Protein 6JYY (pdb70)

Solvent-accessible surface area: 23767 Å² total; per-residue (Å²): 100,73,18,53,99,1,68,100,14,0,136,62,100,52,4,49,0,0,1,1,4,8,48,12,4,7,42,18,0,0,13,0,0,16,5,7,14,0,41,22,20,17,5,10,7,53,141,1,0,13,64,18,0,42,96,0,56,0,0,0,0,1,0,8,14,2,34,128,91,49,17,86,0,4,87,25,0,0,51,82,0,109,162,42,66,59,26,4,1,0,0,0,37,32,2,54,64,7,87,23,4,26,53,15,0,83,92,0,6,74,14,108,3,12,1,0,19,0,63,32,71,16,0,59,30,1,9,66,140,39,55,94,0,32,89,2,0,44,18,1,0,145,138,28,97,5,9,0,1,0,18,40,160,45,3,41,0,0,55,1,150,99,59,58,70,24,77,49,22,58,111,12,23,93,65,6,31,10,17,28,17,0,12,0,0,0,0,0,0,1,3,37,13,73,68,64,100,4,73,10,0,10,4,0,1,8,2,5,20,84,3,0,36,81,0,7,189,117,40,9,2,2,30,0,38,20,15,0,5,47,34,9,120,130,94,51,30,9,36,111,2,57,112,52,0,58,84,92,46,3,51,0,0,0,2,4,10,43,10,5,12,41,20,0,0,10,0,0,18,3,5,15,0,37,26,22,13,5,11,4,52,169,0,0,14,65,21,0,39,93,0,59,0,0,0,0,2,0,6,14,6,29,90,89,57,17,94,1,4,88,24,0,0,68,76,0,104,166,40,63,57,26,4,1,0,3,0,35,27,4,50,71,6,91,30,3,24,53,13,0,80,88,0,6,85,12,93,0,12,0,0,15,0,62,18,68,20,0,18,31,2,22,68,77,108,120,165,41,77,0,39,71,0,27,72,0,0,44,43,0,0,142,140,29,85,5,9,0,0,0,14,24,86,30,2,30,0,0,58,0,164,119,55,40,52,21,67,55,14,58,101,13,26,87,61,7,32,8,17,30,19,0,16,0,0,0,0,0,0,0,4,35,13,74,67,70,98,5,63,11,0,8,3,0,1,2,4,4,20,74,5,0,77,86,0,6,172,112,44,9,3,2,26,0,40,19,22,0,5,30,20,7,77,117,176,133,31,76,105,1,45,112,17,0,115,73,92,47,1,52,0,0,1,2,6,11,39,11,2,6,43,19,0,0,16,0,0,17,2,4,16,0,32,26,20,17,4,12,2,36,160,1,0,15,80,23,1,34,115,0,56,1,1,0,0,1,0,7,15,4,35,102,91,49,7,73,0,5,74,23,0,0,56,82,0,98,163,41,62,50,35,1,1,0,0,0,37,28,2,47,56,2,89,34,4,22,60,17,0,82,81,0,19,80,40,96,2,13,0,0,18,0,62,22,72,17,0,72,29,4,44,99,56,79,64,0,41,86,19,1,43,55,12,0,131,85,40,81,4,5,0,1,2,20,43,157,36,4,62,0,2,44,0,121,104,58,53,79,22,73,54,16,56,110,12,27,94,64,6,30,8,17,28,17,0,14,0,0,0,0,1,0,0,20,34,13,75,64,68,94,4,87,14,0,10,8,0,0,10,0,6,20,83,0,0,68,70,1,8,162,78,40,10,4,2,35,0,37,23,31,0,8,43,16,1,111

CATH classification: 3.40.1190.20

Radius of gyration: 24.6 Å; Cα contacts (8 Å, |Δi|>4): 1676; chains: 3; bounding box: 45×68×69 Å

Organism: Klebsiella pneumoniae subsp. pneumoniae (strain ATCC 700721 / MGH 78578) (NCBI:txid272620)

B-factor: mean 28.65, std 12.59, range [3.93, 103.81]

Foldseek 3Di:
DVLVVLLVQCQVVQFEEAEPADDVAVVVLQLLSVLSRHHYDYDQQLVRLLVVLLVGQFYEDYCQPDDPSRLNSVVSSLVNNLVNVHAYEYEQPCQQNDPPSVVSVLVCLVSQHQEYEYAQNNLCSNLVHLVVSVQSQLSSLVVRQHWYWHDDQWIWIDNNPDIDIAHAADPLCVVAPCLSVSLRRSLRSQCSGDDDSRVSNSSSVNNQRVLRNQLCVVPDRVSSSVSSSVSSD/DLVLLVVLLVQCQVVQFEEAELEDPPAVVLLQLLSVLSNHHYDYDQQQVVLLVVLLVGQFYEDYCQPPDPSRLNSVVSSLVSNVVNVRAYEYEQPCQPNDPPSVVSLQVCLVSQHQEYEYAQVRLCNNQVHDWVARRVTSVVSQLVSLVVRQHWYWHDDQKIWIDNNPDIDIGHAADCLCVVEPHLRVSLRRQLRSQCSTDDDNRSSNVSSVRNQRVLRNQLCVVVDNVSSSVSSSVSSNDD/DLVVLLVQCQVVQFEEEELEDPPQVVVLQLLSVLSNHHYDYDQQLVVLLVVLLVGQFYEDYCAPPDPSSLNSVVSSLVSNLVSVHAYEYEQPCQVNDPVSVVSVLVCLVSQHQEYAYAQNNLVNSQCVVNSVVSQLVSLVVRQHWYWHDDCWIWIDNNPDIDIHHAADPLCVVEPCLRVSLRRSLRRQCSGDDDSRVSNNSSVNNSRVLRNQLCVVPHRVSSSVSSSVSSD

InterPro domains:
  IPR000417 Hydroxyethylthiazole kinase [MF_00228] (16-256)
  IPR000417 Hydroxyethylthiazole kinase [PF02110] (17-253)
  IPR000417 Hydroxyethylthiazole kinase [PIRSF000513] (15-253)
  IPR000417 Hydroxyethylthiazole kinase [PR01099] (22-29)
  IPR000417 Hydroxyethylthiazole kinase [PR01099] (35-56)
  IPR000417 Hydroxyethylthiazole kinase [PR01099] (66-74)
  IPR000417 Hydroxyethylthiazole kinase [PR01099] (92-109)
  IPR000417 Hydroxyethylthiazole kinase [PR01099] (122-136)
  IPR000417 Hydroxyethylthiazole kinase [PR01099] (166-183)
  IPR000417 Hydroxyethylthiazole kinase [TIGR00694] (17-253)
  IPR000417 Hydroxyethylthiazole kinase [cd01170] (17-252)
  IPR029056 Ribokinase-like [G3DSA:3.40.1190.20] (5-256)
  IPR029056 Ribokinase-like [SSF53613] (11-254)

Secondary structure (DSSP, 8-state):
-HHHHHHHHHHH--EEEEE--TTTHHHHHHHHHHTT-EEE---SHHHHHHHHHHSSEEEEE-TT--HHHHHHHHHHHHHHHHHT--EEEE-TTTTT-HHHHHHHHHHHTT--SEEEE-HHHHHHHT---THHHHHHHHHHHHT-EEEE-SSSEEEESSS-EEEE----GGGGGSTTHHHHHHHHHHHHTTSSS-HHHHHHHHHHHHHHHHHHHGGG-SHHHHHHHHHHHH-/-HHHHHHHHHHHHHH--EEEEE--TTTHHHHHHHHHHTT-EEE---SHHHHHHHHHHSSEEEEE-TT--HHHHHHHHHHHHHHHHTT--EEEE-TTBTTBHHHHHHHHHHHTT--SEEEEEHHHHHHHHT-----SSGGGHHHHHHHHHHHT-EEEEESSSEEEESSS-EEEE----GGGGGSTTHHHHHHHHHHHHTTSSS-HHHHHHHHHHHHHHHHHHHHTT-SHHHHHHHHHHHHH--/--HHHHHHHHHHH--EEEEE--TTTHHHHHHHHHHTT-EEE---SHHHHHHHHTTSSEEEEE-TT--HHHHHHHHHHHHHHHHHT--EEEE-TTTTTSHHHHHHHHHHHTT--SEEEE-HHHHHHHHT---TTHHHHHHHHHHHT-EEEE-SSSEEEESSS-EEEE----GGGGGSTTHHHHHHHHHHHHHTSSS-HHHHHHHHHHHHHHHHHHHHTT-SHHHHHHHHHHHH-

Structure (mmCIF, N/CA/C/O backbone):
data_6JYY
#
_entry.id   6JYY
#
_cell.length_a   51.356
_cell.length_b   110.091
_cell.length_c   125.448
_cell.angle_alpha   90.00
_cell.angle_beta   90.00
_cell.angle_gamma   90.00
#
_symmetry.space_group_name_H-M   'P 21 21 21'
#
loop_
_entity.id
_entity.type
_entity.pdbx_description
1 polymer 'Hydroxyethylthiazole kinase'
2 water water
#
loop_
_atom_site.group_PDB
_atom_site.id
_atom_site.type_symbol
_atom_site.label_atom_id
_atom_site.label_alt_id
_atom_site.label_comp_id
_atom_site.label_asym_id
_atom_site.label_entity_id
_atom_site.label_seq_id
_atom_site.pdbx_PDB_ins_code
_atom_site.Cartn_x
_atom_site.Cartn_y
_atom_site.Cartn_z
_atom_site.occupancy
_atom_site.B_iso_or_equiv
_atom_site.auth_seq_id
_atom_site.auth_comp_id
_atom_site.auth_asym_id
_atom_site.auth_atom_id
_atom_site.pdbx_PDB_model_num
ATOM 1 N N . ALA A 1 8 ? 51.964 27.388 44.090 1.00 29.16 8 ALA C N 1
ATOM 2 C CA . ALA A 1 8 ? 52.745 26.850 45.210 1.00 45.77 8 ALA C CA 1
ATOM 3 C C . ALA A 1 8 ? 52.079 27.019 46.590 1.00 49.50 8 ALA C C 1
ATOM 4 O O . ALA A 1 8 ? 52.676 27.597 47.518 1.00 49.36 8 ALA C O 1
ATOM 10 N N . PRO A 1 9 ? 50.807 26.609 46.713 1.00 47.34 9 PRO C N 1
ATOM 11 C CA . PRO A 1 9 ? 49.801 26.576 45.648 1.00 39.58 9 PRO C CA 1
ATOM 12 C C . PRO A 1 9 ? 49.306 27.988 45.334 1.00 22.82 9 PRO C C 1
ATOM 13 O O . PRO A 1 9 ? 48.328 28.102 44.632 1.00 30.55 9 PRO C O 1
ATOM 24 N N . VAL A 1 10 ? 49.973 29.020 45.843 1.00 21.49 10 VAL C N 1
ATOM 25 C CA . VAL A 1 10 ? 49.563 30.402 45.623 1.00 28.64 10 VAL C CA 1
ATOM 26 C C . VAL A 1 10 ? 49.853 30.799 44.185 1.00 30.89 10 VAL C C 1
ATOM 27 O O . VAL A 1 10 ? 48.969 31.274 43.477 1.00 23.74 10 VAL C O 1
ATOM 40 N N . ALA A 1 11 ? 51.084 30.564 43.725 1.00 32.09 11 ALA C N 1
ATOM 41 C CA . ALA A 1 11 ? 51.419 30.851 42.336 1.00 25.03 11 ALA C CA 1
ATOM 42 C C . ALA A 1 11 ? 50.556 30.000 41.418 1.00 22.55 11 ALA C C 1
ATOM 43 O O . ALA A 1 11 ? 50.115 30.446 40.343 1.00 26.10 11 ALA C O 1
ATOM 50 N N . HIS A 1 12 ? 50.247 28.779 41.860 1.00 21.86 12 HIS C N 1
ATOM 51 C CA . HIS A 1 12 ? 49.414 27.893 41.051 1.00 21.57 12 HIS C CA 1
ATOM 52 C C . HIS A 1 12 ? 47.975 28.456 40.910 1.00 21.03 12 HIS C C 1
ATOM 53 O O . HIS A 1 12 ? 47.382 28.433 39.827 1.00 20.72 12 HIS C O 1
ATOM 66 N N . LEU A 1 13 ? 47.437 28.957 42.018 1.00 20.78 13 LEU C N 1
ATOM 67 C CA . LEU A 1 13 ? 46.119 29.592 42.013 1.00 22.92 13 LEU C CA 1
ATOM 68 C C . LEU A 1 13 ? 46.117 30.845 41.129 1.00 19.51 13 LEU C C 1
ATOM 69 O O . LEU A 1 13 ? 45.166 31.041 40.345 1.00 22.23 13 LEU C O 1
ATOM 85 N N . ARG A 1 14 ? 47.171 31.672 41.245 1.00 19.26 14 ARG C N 1
ATOM 86 C CA . ARG A 1 14 ? 47.328 32.857 40.380 1.00 28.82 14 ARG C CA 1
ATOM 87 C C . ARG A 1 14 ? 47.145 32.455 38.935 1.00 23.57 14 ARG C C 1
ATOM 88 O O . ARG A 1 14 ? 46.400 33.094 38.162 1.00 23.68 14 ARG C O 1
ATOM 109 N N . HIS A 1 15 ? 47.845 31.382 38.560 1.00 23.74 15 HIS C N 1
ATOM 110 C CA . HIS A 1 15 ? 47.739 30.906 37.184 1.00 31.27 15 HIS C CA 1
ATOM 111 C C . HIS A 1 15 ? 46.349 30.350 36.803 1.00 23.62 15 HIS C C 1
ATOM 112 O O . HIS A 1 15 ? 45.843 30.644 35.707 1.00 24.31 15 HIS C O 1
ATOM 125 N N . LEU A 1 16 ? 45.744 29.531 37.657 1.00 22.67 16 LEU C N 1
ATOM 126 C CA . LEU A 1 16 ? 44.378 29.057 37.359 1.00 22.23 16 LEU C CA 1
ATOM 127 C C . LEU A 1 16 ? 43.382 30.227 37.153 1.00 21.17 16 LEU C C 1
ATOM 128 O O . LEU A 1 16 ? 42.583 30.219 36.213 1.00 17.25 16 LEU C O 1
ATOM 144 N N . LEU A 1 17 ? 43.418 31.209 38.044 1.00 17.07 17 LEU C N 1
ATOM 145 C CA . LEU A 1 17 ? 42.522 32.357 37.922 1.00 21.74 17 LEU C CA 1
ATOM 146 C C . LEU A 1 17 ? 42.717 33.046 36.590 1.00 22.70 17 LEU C C 1
ATOM 147 O O . LEU A 1 17 ? 41.740 33.326 35.876 1.00 19.90 17 LEU C O 1
ATOM 163 N N . ARG A 1 18 ? 43.964 33.354 36.247 1.00 18.29 18 ARG C N 1
ATOM 164 C CA . ARG A 1 18 ? 44.172 34.001 34.945 1.00 16.32 18 ARG C CA 1
ATOM 165 C C . ARG A 1 18 ? 43.759 33.102 33.780 1.00 19.18 18 ARG C C 1
ATOM 166 O O . ARG A 1 18 ? 43.253 33.572 32.776 1.00 23.88 18 ARG C O 1
ATOM 187 N N . ALA A 1 19 ? 43.991 31.806 33.901 1.00 24.42 19 ALA C N 1
ATOM 188 C CA . ALA A 1 19 ? 43.736 30.912 32.776 1.00 27.50 19 ALA C CA 1
ATOM 189 C C . ALA A 1 19 ? 42.248 30.602 32.571 1.00 28.56 19 ALA C C 1
ATOM 190 O O . ALA A 1 19 ? 41.751 30.614 31.448 1.00 28.10 19 ALA C O 1
ATOM 197 N N . HIS A 1 20 ? 41.517 30.354 33.650 1.00 24.38 20 HIS C N 1
ATOM 198 C CA . HIS A 1 20 ? 40.101 30.029 33.518 1.00 24.09 20 HIS C CA 1
ATOM 199 C C . HIS A 1 20 ? 39.179 31.267 33.526 1.00 26.29 20 HIS C C 1
ATOM 200 O O . HIS A 1 20 ? 38.053 31.183 33.047 1.00 27.45 20 HIS C O 1
ATOM 213 N N . SER A 1 21 ? 39.672 32.392 34.055 1.00 23.48 21 SER C N 1
ATOM 214 C CA . SER A 1 21 ? 38.932 33.666 34.107 1.00 22.35 21 SER C CA 1
ATOM 215 C C . SER A 1 21 ? 37.473 33.508 34.562 1.00 18.62 21 SER C C 1
ATOM 216 O O . SER A 1 21 ? 36.546 33.870 33.843 1.00 18.24 21 SER C O 1
ATOM 224 N N . PRO A 1 22 ? 37.259 32.964 35.761 1.00 17.46 22 PRO C N 1
ATOM 225 C CA . PRO A 1 22 ? 35.879 32.631 36.157 1.00 15.99 22 PRO C CA 1
ATOM 226 C C . PRO A 1 22 ? 34.939 33.840 36.209 1.00 12.25 22 PRO C C 1
ATOM 227 O O . PRO A 1 22 ? 35.328 34.868 36.741 1.00 9.58 22 PRO C O 1
ATOM 238 N N . LEU A 1 23 ? 33.705 33.687 35.714 1.00 12.17 23 LEU C N 1
ATOM 239 C CA . LEU A 1 23 ? 32.674 34.718 35.820 1.00 14.50 23 LEU C CA 1
ATOM 240 C C . LEU A 1 23 ? 31.904 34.592 37.168 1.00 13.46 23 LEU C C 1
ATOM 241 O O . LEU A 1 23 ? 31.273 33.579 37.444 1.00 9.53 23 LEU C O 1
ATOM 257 N N . VAL A 1 24 ? 32.022 35.614 38.010 1.00 10.83 24 VAL C N 1
ATOM 258 C CA . VAL A 1 24 ? 31.561 35.556 39.384 1.00 12.75 24 VAL C CA 1
ATOM 259 C C . VAL A 1 24 ? 30.439 36.528 39.606 1.00 11.10 24 VAL C C 1
ATOM 260 O O . VAL A 1 24 ? 30.597 37.747 39.440 1.00 9.97 24 VAL C O 1
ATOM 273 N N . HIS A 1 25 ? 29.294 35.964 39.967 1.00 13.35 25 HIS C N 1
ATOM 274 C CA . HIS A 1 25 ? 28.083 36.731 40.266 1.00 9.27 25 HIS C CA 1
ATOM 275 C C . HIS A 1 25 ? 28.240 37.205 41.684 1.00 7.39 25 HIS C C 1
ATOM 276 O O . HIS A 1 25 ? 28.206 36.396 42.629 1.00 6.99 25 HIS C O 1
ATOM 289 N N . CYS A 1 26 ? 28.457 38.511 41.843 1.00 7.61 26 CYS C N 1
ATOM 290 C CA . CYS A 1 26 ? 28.650 39.101 43.159 1.00 9.62 26 CYS C CA 1
ATOM 291 C C . CYS A 1 26 ? 27.414 39.771 43.684 1.00 11.67 26 CYS C C 1
ATOM 292 O O . CYS A 1 26 ? 27.021 40.820 43.174 1.00 13.82 26 CYS C O 1
ATOM 300 N N . MET A 1 27 ? 26.826 39.194 44.718 1.00 9.20 27 MET C N 1
ATOM 301 C CA . MET A 1 27 ? 25.772 39.870 45.479 1.00 6.13 27 MET C CA 1
ATOM 302 C C . MET A 1 27 ? 26.342 40.216 46.845 1.00 8.81 27 MET C C 1
ATOM 303 O O . MET A 1 27 ? 26.165 39.476 47.819 1.00 12.74 27 MET C O 1
ATOM 317 N N . THR A 1 28 ? 27.016 41.359 46.906 1.00 10.92 28 THR C N 1
ATOM 318 C CA . THR A 1 28 ? 27.750 41.756 48.077 1.00 12.08 28 THR C CA 1
ATOM 319 C C . THR A 1 28 ? 27.294 43.115 48.496 1.00 13.89 28 THR C C 1
ATOM 320 O O . THR A 1 28 ? 26.345 43.636 47.938 1.00 17.32 28 THR C O 1
ATOM 331 N N . ASN A 1 29 ? 27.926 43.654 49.535 1.00 13.65 29 ASN C N 1
ATOM 332 C CA . ASN A 1 29 ? 27.373 44.795 50.239 1.00 14.17 29 ASN C CA 1
ATOM 333 C C . ASN A 1 29 ? 27.828 46.097 49.608 1.00 18.31 29 ASN C C 1
ATOM 334 O O . ASN A 1 29 ? 28.815 46.123 48.870 1.00 14.63 29 ASN C O 1
ATOM 345 N N . ASP A 1 30 ? 27.088 47.168 49.877 1.00 16.26 30 ASP C N 1
ATOM 346 C CA . ASP A 1 30 ? 27.291 48.436 49.182 1.00 20.44 30 ASP C CA 1
ATOM 347 C C . ASP A 1 30 ? 28.619 49.143 49.480 1.00 22.81 30 ASP C C 1
ATOM 348 O O . ASP A 1 30 ? 29.024 49.983 48.708 1.00 19.19 30 ASP C O 1
ATOM 357 N N . VAL A 1 31 ? 29.294 48.800 50.581 1.00 17.86 31 VAL C N 1
ATOM 358 C CA . VAL A 1 31 ? 30.536 49.488 50.942 1.00 15.57 31 VAL C CA 1
ATOM 359 C C . VAL A 1 31 ? 31.739 48.949 50.175 1.00 18.47 31 VAL C C 1
ATOM 360 O O . VAL A 1 31 ? 32.735 49.646 49.975 1.00 15.44 31 VAL C O 1
ATOM 373 N N . VAL A 1 32 ? 31.650 47.694 49.754 1.00 13.10 32 VAL C N 1
ATOM 374 C CA . VAL A 1 32 ? 32.810 47.008 49.186 1.00 18.14 32 VAL C CA 1
ATOM 375 C C . VAL A 1 32 ? 32.642 46.584 47.732 1.00 10.36 32 VAL C C 1
ATOM 376 O O . VAL A 1 32 ? 33.494 45.917 47.175 1.00 13.60 32 VAL C O 1
ATOM 389 N N . GLN A 1 33 ? 31.555 46.983 47.090 1.00 14.59 33 GLN C N 1
ATOM 390 C CA . GLN A 1 33 ? 31.311 46.524 45.723 1.00 16.43 33 GLN C CA 1
ATOM 391 C C . GLN A 1 33 ? 32.380 46.901 44.695 1.00 11.32 33 GLN C C 1
ATOM 392 O O . GLN A 1 33 ? 32.827 46.050 43.909 1.00 8.83 33 GLN C O 1
ATOM 406 N N . THR A 1 34 ? 32.803 48.160 44.698 1.00 7.44 34 THR C N 1
ATOM 407 C CA . THR A 1 34 ? 33.760 48.602 43.711 1.00 11.55 34 THR C CA 1
ATOM 408 C C . THR A 1 34 ? 35.130 47.907 43.872 1.00 7.45 34 THR C C 1
ATOM 409 O O . THR A 1 34 ? 35.699 47.394 42.898 1.00 5.88 34 THR C O 1
ATOM 420 N N . PHE A 1 35 ? 35.592 47.864 45.112 1.00 8.50 35 PHE C N 1
ATOM 421 C CA . PHE A 1 35 ? 36.821 47.189 45.453 1.00 8.89 35 PHE C CA 1
ATOM 422 C C . PHE A 1 35 ? 36.727 45.700 45.128 1.00 7.90 35 PHE C C 1
ATOM 423 O O . PHE A 1 35 ? 37.650 45.156 44.554 1.00 6.02 35 PHE C O 1
ATOM 440 N N . THR A 1 36 ? 35.602 45.043 45.429 1.00 6.20 36 THR C N 1
ATOM 441 C CA . THR A 1 36 ? 35.411 43.640 45.024 1.00 6.78 36 THR C CA 1
ATOM 442 C C . THR A 1 36 ? 35.566 43.409 43.522 1.00 10.00 36 THR C C 1
ATOM 443 O O . THR A 1 36 ? 36.281 42.485 43.088 1.00 8.19 36 THR C O 1
ATOM 454 N N . ALA A 1 37 ? 34.908 44.250 42.721 1.00 7.46 37 ALA C N 1
ATOM 455 C CA . ALA A 1 37 ? 35.020 44.153 41.280 1.00 8.63 37 ALA C CA 1
ATOM 456 C C . ALA A 1 37 ? 36.477 44.355 40.844 1.00 8.49 37 ALA C C 1
ATOM 457 O O . ALA A 1 37 ? 36.992 43.593 40.020 1.00 8.50 37 ALA C O 1
ATOM 464 N N . ASN A 1 38 ? 37.146 45.346 41.418 1.00 6.61 38 ASN C N 1
ATOM 465 C CA . ASN A 1 38 ? 38.521 45.631 41.012 1.00 10.14 38 ASN C CA 1
ATOM 466 C C . ASN A 1 38 ? 39.504 44.534 41.410 1.00 5.80 38 ASN C C 1
ATOM 467 O O . ASN A 1 38 ? 40.413 44.203 40.653 1.00 5.78 38 ASN C O 1
ATOM 478 N N . VAL A 1 39 ? 39.277 43.919 42.561 1.00 8.95 39 VAL C N 1
ATOM 479 C CA . VAL A 1 39 ? 40.085 42.798 42.986 1.00 6.14 39 VAL C CA 1
ATOM 480 C C . VAL A 1 39 ? 39.909 41.637 42.038 1.00 6.18 39 VAL C C 1
ATOM 481 O O . VAL A 1 39 ? 40.903 41.011 41.587 1.00 9.42 39 VAL C O 1
ATOM 494 N N . LEU A 1 40 ? 38.669 41.335 41.708 1.00 8.63 40 LEU C N 1
ATOM 495 C CA . LEU A 1 40 ? 38.409 40.232 40.817 1.00 5.28 40 LEU C CA 1
ATOM 496 C C . LEU A 1 40 ? 38.988 40.467 39.432 1.00 9.93 40 LEU C C 1
ATOM 497 O O . LEU A 1 40 ? 39.586 39.542 38.841 1.00 7.57 40 LEU C O 1
ATOM 513 N N . LEU A 1 41 ? 38.845 41.694 38.905 1.00 10.51 41 LEU C N 1
ATOM 514 C CA . LEU A 1 41 ? 39.496 42.027 37.650 1.00 12.64 41 LEU C CA 1
ATOM 515 C C . LEU A 1 41 ? 41.010 41.926 37.748 1.00 10.57 41 LEU C C 1
ATOM 516 O O . LEU A 1 41 ? 41.651 41.416 36.826 1.00 11.70 41 LEU C O 1
ATOM 532 N N . ALA A 1 42 ? 41.582 42.368 38.854 1.00 9.58 42 ALA C N 1
ATOM 533 C CA . ALA A 1 42 ? 43.053 42.345 38.945 1.00 11.12 42 ALA C CA 1
ATOM 534 C C . ALA A 1 42 ? 43.628 40.935 38.920 1.00 16.22 42 ALA C C 1
ATOM 535 O O . ALA A 1 42 ? 44.719 40.766 38.363 1.00 14.72 42 ALA C O 1
ATOM 542 N N . VAL A 1 43 ? 42.922 39.931 39.464 1.00 11.59 43 VAL C N 1
ATOM 543 C CA . VAL A 1 43 ? 43.464 38.570 39.486 1.00 12.65 43 VAL C CA 1
ATOM 544 C C . VAL A 1 43 ? 43.144 37.805 38.240 1.00 12.63 43 VAL C C 1
ATOM 545 O O . VAL A 1 43 ? 43.498 36.653 38.128 1.00 17.24 43 VAL C O 1
ATOM 558 N N . GLY A 1 44 ? 42.430 38.420 37.317 1.00 12.11 44 GLY C N 1
ATOM 559 C CA . GLY A 1 44 ? 42.104 37.768 36.079 1.00 12.32 44 GLY C CA 1
ATOM 560 C C . GLY A 1 44 ? 40.688 37.261 35.974 1.00 16.85 44 GLY C C 1
ATOM 561 O O . GLY A 1 44 ? 40.345 36.709 34.964 1.00 17.53 44 GLY C O 1
ATOM 565 N N . ALA A 1 45 ? 39.844 37.473 36.977 1.00 13.18 45 ALA C N 1
ATOM 566 C CA . ALA A 1 45 ? 38.480 36.954 36.899 1.00 13.37 45 ALA C CA 1
ATOM 567 C C . ALA A 1 45 ? 37.551 38.009 36.312 1.00 14.63 45 ALA C C 1
ATOM 568 O O . ALA A 1 45 ? 38.001 39.083 35.893 1.00 11.71 45 ALA C O 1
ATOM 575 N N . SER A 1 46 ? 36.251 37.714 36.263 1.00 13.77 46 SER C N 1
ATOM 576 C CA . SER A 1 46 ? 35.274 38.660 35.717 1.00 14.39 46 SER C CA 1
ATOM 577 C C . SER A 1 46 ? 34.068 38.848 36.667 1.00 16.17 46 SER C C 1
ATOM 578 O O . SER A 1 46 ? 33.267 37.948 36.863 1.00 13.42 46 SER C O 1
ATOM 586 N N . PRO A 1 47 ? 33.958 40.032 37.283 1.00 12.27 47 PRO C N 1
ATOM 587 C CA . PRO A 1 47 ? 32.872 40.327 38.198 1.00 13.74 47 PRO C CA 1
ATOM 588 C C . PRO A 1 47 ? 31.612 40.707 37.459 1.00 13.95 47 PRO C C 1
ATOM 589 O O . PRO A 1 47 ? 31.703 41.342 36.433 1.00 15.86 47 PRO C O 1
ATOM 600 N N . ALA A 1 48 ? 30.474 40.346 38.001 1.00 10.48 48 ALA C N 1
ATOM 601 C CA . ALA A 1 48 ? 29.174 40.782 37.496 1.00 12.13 48 ALA C CA 1
ATOM 602 C C . ALA A 1 48 ? 28.258 41.006 38.689 1.00 11.40 48 ALA C C 1
ATOM 603 O O . ALA A 1 48 ? 28.068 40.086 39.511 1.00 13.65 48 ALA C O 1
ATOM 610 N N . MET A 1 49 ? 27.688 42.199 38.796 1.00 10.92 49 MET C N 1
ATOM 611 C CA . MET A 1 49 ? 26.784 42.533 39.903 1.00 9.87 49 MET C CA 1
ATOM 612 C C . MET A 1 49 ? 25.390 42.589 39.302 1.00 19.75 49 MET C C 1
ATOM 613 O O . MET A 1 49 ? 25.100 43.416 38.444 1.00 23.91 49 MET C O 1
ATOM 627 N N . VAL A 1 50 ? 24.559 41.631 39.692 1.00 17.00 50 VAL C N 1
ATOM 628 C CA . VAL A 1 50 ? 23.184 41.521 39.202 1.00 14.15 50 VAL C CA 1
ATOM 629 C C . VAL A 1 50 ? 22.277 41.325 40.414 1.00 14.04 50 VAL C C 1
ATOM 630 O O . VAL A 1 50 ? 22.481 40.398 41.224 1.00 12.85 50 VAL C O 1
ATOM 643 N N . ILE A 1 51 ? 21.291 42.208 40.591 1.00 16.54 51 ILE C N 1
ATOM 644 C CA . ILE A 1 51 ? 20.546 42.206 41.848 1.00 16.48 51 ILE C CA 1
ATOM 645 C C . ILE A 1 51 ? 19.010 42.156 41.755 1.00 16.95 51 ILE C C 1
ATOM 646 O O . ILE A 1 51 ? 18.354 41.959 42.774 1.00 17.79 51 ILE C O 1
ATOM 662 N N . ASP A 1 52 ? 18.435 42.300 40.566 1.00 19.52 52 ASP C N 1
ATOM 663 C CA . ASP A 1 52 ? 16.990 42.097 40.423 1.00 24.62 52 ASP C CA 1
ATOM 664 C C . ASP A 1 52 ? 16.702 40.596 40.605 1.00 14.39 52 ASP C C 1
ATOM 665 O O . ASP A 1 52 ? 17.458 39.787 40.099 1.00 13.43 52 ASP C O 1
ATOM 674 N N . PRO A 1 53 ? 15.619 40.219 41.324 1.00 13.81 53 PRO C N 1
ATOM 675 C CA . PRO A 1 53 ? 15.328 38.781 41.571 1.00 20.57 53 PRO C CA 1
ATOM 676 C C . PRO A 1 53 ? 15.295 37.902 40.318 1.00 18.25 53 PRO C C 1
ATOM 677 O O . PRO A 1 53 ? 15.852 36.792 40.281 1.00 18.56 53 PRO C O 1
ATOM 688 N N . ARG A 1 54 ? 14.655 38.409 39.267 1.00 20.20 54 ARG C N 1
ATOM 689 C CA . ARG A 1 54 ? 14.540 37.660 38.004 1.00 14.42 54 ARG C CA 1
ATOM 690 C C . ARG A 1 54 ? 15.847 37.620 37.218 1.00 16.38 54 ARG C C 1
ATOM 691 O O . ARG A 1 54 ? 16.287 36.548 36.765 1.00 15.96 54 ARG C O 1
ATOM 712 N N . GLU A 1 55 ? 16.501 38.772 37.088 1.00 18.32 55 GLU C N 1
ATOM 713 C CA . GLU A 1 55 ? 17.827 38.803 36.469 1.00 14.13 55 GLU C CA 1
ATOM 714 C C . GLU A 1 55 ? 18.821 37.924 37.204 1.00 13.89 55 GLU C C 1
ATOM 715 O O . GLU A 1 55 ? 19.655 37.250 36.599 1.00 13.72 55 GLU C O 1
ATOM 727 N N . ALA A 1 56 ? 18.777 38.004 38.518 1.00 13.68 56 ALA C N 1
ATOM 728 C CA . ALA A 1 56 ? 19.701 37.253 39.356 1.00 17.42 56 ALA C CA 1
ATOM 729 C C . ALA A 1 56 ? 19.513 35.753 39.209 1.00 16.79 56 ALA C C 1
ATOM 730 O O . ALA A 1 56 ? 20.489 34.992 39.214 1.00 14.25 56 ALA C O 1
ATOM 737 N N . ALA A 1 57 ? 18.255 35.323 39.176 1.00 15.33 57 ALA C N 1
ATOM 738 C CA . ALA A 1 57 ? 17.978 33.906 38.984 1.00 16.00 57 ALA C CA 1
ATOM 739 C C . ALA A 1 57 ? 18.509 33.484 37.657 1.00 19.17 57 ALA C C 1
ATOM 740 O O . ALA A 1 57 ? 19.141 32.431 37.531 1.00 20.99 57 ALA C O 1
ATOM 747 N N . GLN A 1 58 ? 18.247 34.306 36.652 1.00 16.82 58 GLN C N 1
ATOM 748 C CA . GLN A 1 58 ? 18.706 33.991 35.316 1.00 21.11 58 GLN C CA 1
ATOM 749 C C . GLN A 1 58 ? 20.235 33.914 35.276 1.00 20.68 58 GLN C C 1
ATOM 750 O O . GLN A 1 58 ? 20.812 32.991 34.708 1.00 19.40 58 GLN C O 1
ATOM 764 N N . PHE A 1 59 ? 20.893 34.876 35.906 1.00 17.04 59 PHE C N 1
ATOM 765 C CA . PHE A 1 59 ? 22.351 34.965 35.824 1.00 19.09 59 PHE C CA 1
ATOM 766 C C . PHE A 1 59 ? 23.116 33.952 36.673 1.00 15.43 59 PHE C C 1
ATOM 767 O O . PHE A 1 59 ? 24.206 33.485 36.285 1.00 17.19 59 PHE C O 1
ATOM 784 N N . ALA A 1 60 ? 22.579 33.632 37.836 1.00 15.65 60 ALA C N 1
ATOM 785 C CA . ALA A 1 60 ? 23.258 32.683 38.713 1.00 19.61 60 ALA C CA 1
ATOM 786 C C . ALA A 1 60 ? 23.374 31.333 38.052 1.00 17.78 60 ALA C C 1
ATOM 787 O O . ALA A 1 60 ? 24.243 30.565 38.411 1.00 16.17 60 ALA C O 1
ATOM 794 N N . ALA A 1 61 ? 22.533 31.041 37.057 1.00 15.42 61 ALA C N 1
ATOM 795 C CA . ALA A 1 61 ? 22.615 29.765 36.362 1.00 11.61 61 ALA C CA 1
ATOM 796 C C . ALA A 1 61 ? 23.701 29.789 35.310 1.00 16.89 61 ALA C C 1
ATOM 797 O O . ALA A 1 61 ? 24.186 28.741 34.877 1.00 24.45 61 ALA C O 1
ATOM 804 N N . ILE A 1 62 ? 24.083 30.996 34.909 1.00 17.42 62 ILE C N 1
ATOM 805 C CA . ILE A 1 62 ? 25.057 31.241 33.837 1.00 19.94 62 ILE C CA 1
ATOM 806 C C . ILE A 1 62 ? 26.474 31.421 34.356 1.00 18.38 62 ILE C C 1
ATOM 807 O O . ILE A 1 62 ? 27.445 31.073 33.701 1.00 20.77 62 ILE C O 1
ATOM 823 N N . ALA A 1 63 ? 26.596 32.022 35.528 1.00 17.15 63 ALA C N 1
ATOM 824 C CA . ALA A 1 63 ? 27.912 32.384 36.056 1.00 18.20 63 ALA C CA 1
ATOM 825 C C . ALA A 1 63 ? 28.660 31.171 36.566 1.00 20.35 63 ALA C C 1
ATOM 826 O O . ALA A 1 63 ? 28.044 30.202 37.016 1.00 18.26 63 ALA C O 1
ATOM 833 N N . ASP A 1 64 ? 29.988 31.228 36.557 1.00 15.80 64 ASP C N 1
ATOM 834 C CA . ASP A 1 64 ? 30.761 30.108 37.076 1.00 17.10 64 ASP C CA 1
ATOM 835 C C . ASP A 1 64 ? 30.640 29.941 38.575 1.00 12.28 64 ASP C C 1
ATOM 836 O O . ASP A 1 64 ? 30.863 28.848 39.089 1.00 14.27 64 ASP C O 1
ATOM 845 N N . ALA A 1 65 ? 30.363 31.030 39.292 1.00 13.41 65 ALA C N 1
ATOM 846 C CA . ALA A 1 65 ? 30.276 30.979 40.731 1.00 8.80 65 ALA C CA 1
ATOM 847 C C . ALA A 1 65 ? 29.456 32.130 41.282 1.00 10.83 65 ALA C C 1
ATOM 848 O O . ALA A 1 65 ? 29.325 33.197 40.672 1.00 9.49 65 ALA C O 1
ATOM 855 N N . LEU A 1 66 ? 28.946 31.931 42.479 1.00 10.04 66 LEU C N 1
ATOM 856 C CA . LEU A 1 66 ? 28.116 32.939 43.119 1.00 10.19 66 LEU C CA 1
ATOM 857 C C . LEU A 1 66 ? 28.573 33.289 44.512 1.00 10.98 66 LEU C C 1
ATOM 858 O O . LEU A 1 66 ? 28.866 32.395 45.317 1.00 11.19 66 LEU C O 1
ATOM 874 N N . LEU A 1 67 ? 28.670 34.602 44.765 1.00 6.50 67 LEU C N 1
ATOM 875 C CA . LEU A 1 67 ? 28.979 35.166 46.077 1.00 9.24 67 LEU C CA 1
ATOM 876 C C . LEU A 1 67 ? 27.779 35.858 46.693 1.00 8.38 67 LEU C C 1
ATOM 877 O O . LEU A 1 67 ? 27.193 36.778 46.097 1.00 6.07 67 LEU C O 1
ATOM 893 N N . ILE A 1 68 ? 27.461 35.397 47.890 1.00 6.18 68 ILE C N 1
ATOM 894 C CA . ILE A 1 68 ? 26.487 35.993 48.751 1.00 9.68 68 ILE C CA 1
ATOM 895 C C . ILE A 1 68 ? 27.140 36.593 49.988 1.00 7.41 68 ILE C C 1
ATOM 896 O O . ILE A 1 68 ? 27.547 35.868 50.899 1.00 7.35 68 ILE C O 1
ATOM 912 N N . ASN A 1 69 ? 27.160 37.922 50.055 1.00 6.18 69 ASN C N 1
ATOM 913 C CA . ASN A 1 69 ? 27.634 38.684 51.228 1.00 9.12 69 ASN C CA 1
ATOM 914 C C . ASN A 1 69 ? 26.505 39.546 51.788 1.00 10.15 69 ASN C C 1
ATOM 915 O O . ASN A 1 69 ? 25.954 40.409 51.066 1.00 13.45 69 ASN C O 1
ATOM 926 N N . VAL A 1 70 ? 26.163 39.334 53.062 1.00 10.11 70 VAL C N 1
ATOM 927 C CA . VAL A 1 70 ? 25.001 39.999 53.719 1.00 9.53 70 VAL C CA 1
ATOM 928 C C . VAL A 1 70 ? 25.299 41.307 54.483 1.00 10.85 70 VAL C C 1
ATOM 929 O O . VAL A 1 70 ? 24.475 41.760 55.265 1.00 12.03 70 VAL C O 1
ATOM 942 N N . GLY A 1 71 ? 26.453 41.934 54.241 1.00 13.23 71 GLY C N 1
ATOM 943 C CA . GLY A 1 71 ? 26.876 43.125 54.977 1.00 13.65 71 GLY C CA 1
ATOM 944 C C . GLY A 1 71 ? 25.911 44.315 55.031 1.00 15.58 71 GLY C C 1
ATOM 945 O O . GLY A 1 71 ? 25.879 45.049 56.029 1.00 18.31 71 GLY C O 1
ATOM 949 N N . THR A 1 72 ? 25.096 44.503 54.004 1.00 10.40 72 THR C N 1
ATOM 950 C CA . THR A 1 72 ? 24.082 45.567 54.034 1.00 15.75 72 THR C CA 1
ATOM 951 C C . THR A 1 72 ? 22.756 45.023 53.582 1.00 16.53 72 THR C C 1
ATOM 952 O O . THR A 1 72 ? 22.126 45.535 52.661 1.00 16.19 72 THR C O 1
ATOM 963 N N . LEU A 1 73 ? 22.347 43.952 54.245 1.00 14.32 73 LEU C N 1
ATOM 964 C CA . LEU A 1 73 ? 21.141 43.248 53.890 1.00 12.96 73 LEU C CA 1
ATOM 965 C C . LEU A 1 73 ? 19.874 44.077 54.042 1.00 14.03 73 LEU C C 1
ATOM 966 O O . LEU A 1 73 ? 19.690 44.771 55.021 1.00 12.43 73 LEU C O 1
ATOM 982 N N . THR A 1 74 ? 18.969 43.888 53.092 1.00 13.65 74 THR C N 1
ATOM 983 C CA . THR A 1 74 ? 17.628 44.445 53.155 1.00 19.67 74 THR C CA 1
ATOM 984 C C . THR A 1 74 ? 16.664 43.371 52.733 1.00 11.74 74 THR C C 1
ATOM 985 O O . THR A 1 74 ? 17.068 42.369 52.153 1.00 12.88 74 THR C O 1
ATOM 996 N N . GLU A 1 75 ? 15.378 43.595 52.969 1.00 20.51 75 GLU C N 1
ATOM 997 C CA . GLU A 1 75 ? 14.357 42.615 52.626 1.00 14.56 75 GLU C CA 1
ATOM 998 C C . GLU A 1 75 ? 14.359 42.256 51.150 1.00 14.02 75 GLU C C 1
ATOM 999 O O . GLU A 1 75 ? 14.364 41.071 50.803 1.00 15.82 75 GLU C O 1
ATOM 1011 N N . ASP A 1 76 ? 14.371 43.268 50.281 1.00 19.23 76 ASP C N 1
ATOM 1012 C CA . ASP A 1 76 ? 14.343 43.043 48.852 1.00 20.02 76 ASP C CA 1
ATOM 1013 C C . ASP A 1 76 ? 15.559 42.271 48.388 1.00 19.83 76 ASP C C 1
ATOM 1014 O O . ASP A 1 76 ? 15.437 41.395 47.558 1.00 11.23 76 ASP C O 1
ATOM 1023 N N . ARG A 1 77 ? 16.736 42.598 48.908 1.00 14.90 77 ARG C N 1
ATOM 1024 C CA . ARG A 1 77 ? 17.932 41.929 48.426 1.00 9.59 77 ARG C CA 1
ATOM 1025 C C . ARG A 1 77 ? 17.933 40.452 48.877 1.00 11.27 77 ARG C C 1
ATOM 1026 O O . ARG A 1 77 ? 18.412 39.586 48.135 1.00 12.41 77 ARG C O 1
ATOM 1047 N N . ALA A 1 78 ? 17.400 40.164 50.071 1.00 7.26 78 ALA C N 1
ATOM 1048 C CA . ALA A 1 78 ? 17.298 38.786 50.559 1.00 14.02 78 ALA C CA 1
ATOM 1049 C C . ALA A 1 78 ? 16.510 37.908 49.590 1.00 15.03 78 ALA C C 1
ATOM 1050 O O . ALA A 1 78 ? 16.836 36.728 49.391 1.00 11.19 78 ALA C O 1
ATOM 1057 N N . VAL A 1 79 ? 15.480 38.483 48.967 1.00 11.33 79 VAL C N 1
ATOM 1058 C CA . VAL A 1 79 ? 14.632 37.681 48.090 1.00 14.97 79 VAL C CA 1
ATOM 1059 C C . VAL A 1 79 ? 15.385 37.346 46.833 1.00 10.92 79 VAL C C 1
ATOM 1060 O O . VAL A 1 79 ? 15.329 36.202 46.356 1.00 12.71 79 VAL C O 1
ATOM 1073 N N . ALA A 1 80 ? 16.096 38.344 46.293 1.00 7.84 80 ALA C N 1
ATOM 1074 C CA . ALA A 1 80 ? 16.941 38.141 45.132 1.00 12.49 80 ALA C CA 1
ATOM 1075 C C . ALA A 1 80 ? 18.087 37.141 45.402 1.00 10.07 80 ALA C C 1
ATOM 1076 O O . ALA A 1 80 ? 18.365 36.272 44.592 1.00 12.98 80 ALA C O 1
ATOM 1083 N N . MET A 1 81 ? 18.702 37.263 46.574 1.00 14.22 81 MET C N 1
ATOM 1084 C CA . MET A 1 81 ? 19.786 36.365 46.991 1.00 11.27 81 MET C CA 1
ATOM 1085 C C . MET A 1 81 ? 19.292 34.903 47.104 1.00 11.32 81 MET C C 1
ATOM 1086 O O . MET A 1 81 ? 19.945 33.984 46.634 1.00 9.26 81 MET C O 1
ATOM 1100 N N . ARG A 1 82 ? 18.144 34.690 47.754 1.00 15.12 82 ARG C N 1
ATOM 1101 C CA . ARG A 1 82 ? 17.598 33.328 47.860 1.00 11.58 82 ARG C CA 1
ATOM 1102 C C . ARG A 1 82 ? 17.330 32.729 46.481 1.00 17.05 82 ARG C C 1
ATOM 1103 O O . ARG A 1 82 ? 17.747 31.558 46.183 1.00 15.30 82 ARG C O 1
ATOM 1124 N N . ALA A 1 83 ? 16.692 33.523 45.604 1.00 19.80 83 ALA C N 1
ATOM 1125 C CA . ALA A 1 83 ? 16.511 33.088 44.199 1.00 19.11 83 ALA C CA 1
ATOM 1126 C C . ALA A 1 83 ? 17.829 32.697 43.464 1.00 15.83 83 ALA C C 1
ATOM 1127 O O . ALA A 1 83 ? 17.937 31.636 42.791 1.00 16.21 83 ALA C O 1
ATOM 1134 N N . ALA A 1 84 ? 18.834 33.569 43.559 1.00 15.08 84 ALA C N 1
ATOM 1135 C CA . ALA A 1 84 ? 20.131 33.269 42.965 1.00 10.20 84 ALA C CA 1
ATOM 1136 C C . ALA A 1 84 ? 20.687 31.967 43.492 1.00 8.91 84 ALA C C 1
ATOM 1137 O O . ALA A 1 84 ? 21.120 31.129 42.699 1.00 15.80 84 ALA C O 1
ATOM 1144 N N . VAL A 1 85 ? 20.682 31.803 44.817 1.00 8.29 85 VAL C N 1
ATOM 1145 C CA . VAL A 1 85 ? 21.235 30.601 45.400 1.00 12.30 85 VAL C CA 1
ATOM 1146 C C . VAL A 1 85 ? 20.498 29.360 44.836 1.00 12.88 85 VAL C C 1
ATOM 1147 O O . VAL A 1 85 ? 21.145 28.365 44.466 1.00 9.91 85 VAL C O 1
ATOM 1160 N N . GLU A 1 86 ? 19.169 29.418 44.777 1.00 15.89 86 GLU C N 1
ATOM 1161 C CA . GLU A 1 86 ? 18.385 28.266 44.287 1.00 15.14 86 GLU C CA 1
ATOM 1162 C C . GLU A 1 86 ? 18.720 27.921 42.850 1.00 11.69 86 GLU C C 1
ATOM 1163 O O . GLU A 1 86 ? 18.881 26.745 42.528 1.00 15.98 86 GLU C O 1
ATOM 1175 N N . HIS A 1 87 ? 18.849 28.926 41.977 1.00 13.24 87 HIS C N 1
ATOM 1176 C CA . HIS A 1 87 ? 19.195 28.622 40.596 1.00 22.80 87 HIS C CA 1
ATOM 1177 C C . HIS A 1 87 ? 20.649 28.226 40.380 1.00 15.00 87 HIS C C 1
ATOM 1178 O O . HIS A 1 87 ? 20.959 27.449 39.484 1.00 17.41 87 HIS C O 1
ATOM 1191 N N . ALA A 1 88 ? 21.561 28.751 41.184 1.00 14.89 88 ALA C N 1
ATOM 1192 C CA . ALA A 1 88 ? 22.945 28.329 41.030 1.00 11.45 88 ALA C CA 1
ATOM 1193 C C . ALA A 1 88 ? 23.069 26.849 41.442 1.00 16.32 88 ALA C C 1
ATOM 1194 O O . ALA A 1 88 ? 23.777 26.052 40.800 1.00 11.93 88 ALA C O 1
ATOM 1201 N N . ARG A 1 89 ? 22.402 26.521 42.543 1.00 13.20 89 ARG C N 1
ATOM 1202 C CA . ARG A 1 89 ? 22.356 25.147 43.040 1.00 21.67 89 ARG C CA 1
ATOM 1203 C C . ARG A 1 89 ? 21.725 24.217 41.990 1.00 19.30 89 ARG C C 1
ATOM 1204 O O . ARG A 1 89 ? 22.289 23.181 41.635 1.00 18.97 89 ARG C O 1
ATOM 1225 N N . GLN A 1 90 ? 20.592 24.610 41.435 1.00 16.79 90 GLN C N 1
ATOM 1226 C CA . GLN A 1 90 ? 20.002 23.780 40.390 1.00 21.45 90 GLN C CA 1
ATOM 1227 C C . GLN A 1 90 ? 20.911 23.668 39.165 1.00 25.28 90 GLN C C 1
ATOM 1228 O O . GLN A 1 90 ? 20.886 22.636 38.514 1.00 20.55 90 GLN C O 1
ATOM 1242 N N . ALA A 1 91 ? 21.743 24.684 38.885 1.00 18.34 91 ALA C N 1
ATOM 1243 C CA . ALA A 1 91 ? 22.672 24.639 37.738 1.00 17.36 91 ALA C CA 1
ATOM 1244 C C . ALA A 1 91 ? 24.037 24.021 38.009 1.00 15.52 91 ALA C C 1
ATOM 1245 O O . ALA A 1 91 ? 24.850 23.920 37.089 1.00 16.68 91 ALA C O 1
ATOM 1252 N N . GLY A 1 92 ? 24.306 23.593 39.228 1.00 17.01 92 GLY C N 1
ATOM 1253 C CA . GLY A 1 92 ? 25.594 22.984 39.527 1.00 20.15 92 GLY C CA 1
ATOM 1254 C C . GLY A 1 92 ? 26.695 24.022 39.727 1.00 19.31 92 GLY C C 1
ATOM 1255 O O . GLY A 1 92 ? 27.896 23.694 39.706 1.00 16.49 92 GLY C O 1
ATOM 1259 N N . LYS A 1 93 ? 26.306 25.283 39.915 1.00 15.37 93 LYS C N 1
ATOM 1260 C CA . LYS A 1 93 ? 27.305 26.345 40.176 1.00 17.42 93 LYS C CA 1
ATOM 1261 C C . LYS A 1 93 ? 27.586 26.562 41.669 1.00 15.25 93 LYS C C 1
ATOM 1262 O O . LYS A 1 93 ? 26.654 26.833 42.465 1.00 15.45 93 LYS C O 1
ATOM 1281 N N . PRO A 1 94 ? 28.868 26.506 42.060 1.00 11.00 94 PRO C N 1
ATOM 1282 C CA . PRO A 1 94 ? 29.227 26.701 43.459 1.00 14.99 94 PRO C CA 1
ATOM 1283 C C . PRO A 1 94 ? 28.956 28.110 43.996 1.00 9.95 94 PRO C C 1
ATOM 1284 O O . PRO A 1 94 ? 29.290 29.128 43.346 1.00 12.07 94 PRO C O 1
ATOM 1295 N N . TRP A 1 95 ? 28.406 28.166 45.194 1.00 9.15 95 TRP C N 1
ATOM 1296 C CA . TRP A 1 95 ? 28.170 29.461 45.844 1.00 11.55 95 TRP C CA 1
ATOM 1297 C C . TRP A 1 95 ? 28.824 29.554 47.213 1.00 10.79 95 TRP C C 1
ATOM 1298 O O . TRP A 1 95 ? 29.023 28.554 47.916 1.00 10.85 95 TRP C O 1
ATOM 1319 N N . THR A 1 96 ? 29.220 30.776 47.549 1.00 8.67 96 THR C N 1
ATOM 1320 C CA . THR A 1 96 ? 30.001 31.075 48.727 1.00 8.58 96 THR C CA 1
ATOM 1321 C C . THR A 1 96 ? 29.243 32.062 49.598 1.00 8.93 96 THR C C 1
ATOM 1322 O O . THR A 1 96 ? 28.668 33.002 49.092 1.00 9.49 96 THR C O 1
ATOM 1333 N N . LEU A 1 97 ? 29.207 31.777 50.891 1.00 8.29 97 LEU C N 1
ATOM 1334 C CA . LEU A 1 97 ? 28.592 32.652 51.883 1.00 7.23 97 LEU C CA 1
ATOM 1335 C C . LEU A 1 97 ? 29.594 33.407 52.694 1.00 8.66 97 LEU C C 1
ATOM 1336 O O . LEU A 1 97 ? 30.506 32.801 53.272 1.00 7.47 97 LEU C O 1
ATOM 1352 N N . ASP A 1 98 ? 29.413 34.731 52.754 1.00 7.59 98 ASP C N 1
ATOM 1353 C CA . ASP A 1 98 ? 30.116 35.613 53.695 1.00 11.78 98 ASP C CA 1
ATOM 1354 C C . ASP A 1 98 ? 29.147 36.189 54.720 1.00 10.05 98 ASP C C 1
ATOM 1355 O O . ASP A 1 98 ? 28.409 37.136 54.406 1.00 11.05 98 ASP C O 1
ATOM 1364 N N . PRO A 1 99 ? 29.143 35.625 55.947 1.00 10.98 99 PRO C N 1
ATOM 1365 C CA . PRO A 1 99 ? 28.140 35.948 56.970 1.00 16.42 99 PRO C CA 1
ATOM 1366 C C . PRO A 1 99 ? 28.480 37.147 57.820 1.00 14.18 99 PRO C C 1
ATOM 1367 O O . PRO A 1 99 ? 28.495 37.043 59.039 1.00 19.66 99 PRO C O 1
ATOM 1378 N N . VAL A 1 100 ? 28.710 38.282 57.173 1.00 14.30 100 VAL C N 1
ATOM 1379 C CA . VAL A 1 100 ? 29.138 39.507 57.823 1.00 12.40 100 VAL C CA 1
ATOM 1380 C C . VAL A 1 100 ? 28.241 39.893 59.000 1.00 16.12 100 VAL C C 1
ATOM 1381 O O . VAL A 1 100 ? 27.068 40.173 58.812 1.00 11.78 100 VAL C O 1
ATOM 1394 N N . ALA A 1 101 ? 28.807 39.894 60.206 1.00 17.92 101 ALA C N 1
ATOM 1395 C CA . ALA A 1 101 ? 28.115 40.325 61.421 1.00 21.82 101 ALA C CA 1
ATOM 1396 C C . ALA A 1 101 ? 26.915 39.445 61.800 1.00 14.75 101 ALA C C 1
ATOM 1397 O O . ALA A 1 101 ? 26.069 39.852 62.600 1.00 20.02 101 ALA C O 1
ATOM 1404 N N . VAL A 1 102 ? 26.880 38.233 61.268 1.00 12.88 102 VAL C N 1
ATOM 1405 C CA . VAL A 1 102 ? 25.951 37.199 61.714 1.00 16.46 102 VAL C CA 1
ATOM 1406 C C . VAL A 1 102 ? 26.281 36.928 63.188 1.00 26.97 102 VAL C C 1
ATOM 1407 O O . VAL A 1 102 ? 27.451 36.983 63.587 1.00 23.22 102 VAL C O 1
ATOM 1420 N N . GLY A 1 103 ? 25.258 36.734 64.020 1.00 21.03 103 GLY C N 1
ATOM 1421 C CA . GLY A 1 103 ? 25.480 36.671 65.456 1.00 24.03 103 GLY C CA 1
ATOM 1422 C C . GLY A 1 103 ? 25.237 37.970 66.206 1.00 26.59 103 GLY C C 1
ATOM 1423 O O . GLY A 1 103 ? 24.887 37.952 67.381 1.00 37.05 103 GLY C O 1
ATOM 1427 N N . ALA A 1 104 ? 25.426 39.097 65.539 1.00 28.06 104 ALA C N 1
ATOM 1428 C CA . ALA A 1 104 ? 25.271 40.416 66.163 1.00 33.81 104 ALA C CA 1
ATOM 1429 C C . ALA A 1 104 ? 23.954 41.115 65.745 1.00 28.41 104 ALA C C 1
ATOM 1430 O O . ALA A 1 104 ? 23.421 41.947 66.468 1.00 33.59 104 ALA C O 1
ATOM 1437 N N . LEU A 1 105 ? 23.436 40.766 64.577 1.00 24.14 105 LEU C N 1
ATOM 1438 C CA . LEU A 1 105 ? 22.242 41.408 64.050 1.00 20.55 105 LEU C CA 1
ATOM 1439 C C . LEU A 1 105 ? 21.269 40.332 63.630 1.00 17.46 105 LEU C C 1
ATOM 1440 O O . LEU A 1 105 ? 21.616 39.423 62.891 1.00 11.37 105 LEU C O 1
ATOM 1456 N N . THR A 1 106 ? 20.045 40.432 64.134 1.00 16.71 106 THR C N 1
ATOM 1457 C CA . THR A 1 106 ? 19.043 39.371 64.012 1.00 18.98 106 THR C CA 1
ATOM 1458 C C . THR A 1 106 ? 18.612 38.975 62.597 1.00 13.44 106 THR C C 1
ATOM 1459 O O . THR A 1 106 ? 18.604 37.770 62.227 1.00 14.74 106 THR C O 1
ATOM 1470 N N . VAL A 1 107 ? 18.270 39.968 61.771 1.00 12.05 107 VAL C N 1
ATOM 1471 C CA . VAL A 1 107 ? 17.687 39.625 60.470 1.00 17.09 107 VAL C CA 1
ATOM 1472 C C . VAL A 1 107 ? 18.668 38.808 59.612 1.00 14.72 107 VAL C C 1
ATOM 1473 O O . VAL A 1 107 ? 18.320 37.772 59.040 1.00 13.14 107 VAL C O 1
ATOM 1486 N N . ARG A 1 108 ? 19.917 39.261 59.526 1.00 9.91 108 ARG C N 1
ATOM 1487 C CA . ARG A 1 108 ? 20.845 38.550 58.680 1.00 11.39 108 ARG C CA 1
ATOM 1488 C C . ARG A 1 108 ? 21.243 37.186 59.274 1.00 10.27 108 ARG C C 1
ATOM 1489 O O . ARG A 1 108 ? 21.508 36.257 58.543 1.00 11.31 108 ARG C O 1
ATOM 1510 N N . THR A 1 109 ? 21.241 37.094 60.594 1.00 11.26 109 THR C N 1
ATOM 1511 C CA . THR A 1 109 ? 21.547 35.837 61.285 1.00 14.19 109 THR C CA 1
ATOM 1512 C C . THR A 1 109 ? 20.533 34.776 60.920 1.00 13.83 109 THR C C 1
ATOM 1513 O O . THR A 1 109 ? 20.873 33.665 60.440 1.00 12.84 109 THR C O 1
ATOM 1524 N N . ALA A 1 110 ? 19.249 35.120 61.084 1.00 16.07 110 ALA C N 1
ATOM 1525 C CA . ALA A 1 110 ? 18.178 34.197 60.686 1.00 10.49 110 ALA C CA 1
ATOM 1526 C C . ALA A 1 110 ? 18.223 33.799 59.199 1.00 11.45 110 ALA C C 1
ATOM 1527 O O . ALA A 1 110 ? 18.041 32.596 58.809 1.00 10.80 110 ALA C O 1
ATOM 1534 N N . PHE A 1 111 ? 18.473 34.807 58.347 1.00 7.98 111 PHE C N 1
ATOM 1535 C CA . PHE A 1 111 ? 18.582 34.563 56.939 1.00 11.24 111 PHE C CA 1
ATOM 1536 C C . PHE A 1 111 ? 19.710 33.579 56.586 1.00 11.61 111 PHE C C 1
ATOM 1537 O O . PHE A 1 111 ? 19.525 32.703 55.741 1.00 8.54 111 PHE C O 1
ATOM 1554 N N . CYS A 1 112 ? 20.888 33.758 57.200 1.00 12.05 112 CYS C N 1
ATOM 1555 C CA . CYS A 1 112 ? 22.004 32.861 56.914 1.00 9.96 112 CYS C CA 1
ATOM 1556 C C . CYS A 1 112 ? 21.747 31.424 57.386 1.00 11.02 112 CYS C C 1
ATOM 1557 O O . CYS A 1 112 ? 22.036 30.478 56.653 1.00 15.78 112 CYS C O 1
ATOM 1565 N N . HIS A 1 113 ? 21.138 31.272 58.561 1.00 13.73 113 HIS C N 1
ATOM 1566 C CA . HIS A 1 113 ? 20.687 29.924 58.970 1.00 14.72 113 HIS C CA 1
ATOM 1567 C C . HIS A 1 113 ? 19.794 29.279 57.933 1.00 11.81 113 HIS C C 1
ATOM 1568 O O . HIS A 1 113 ? 19.970 28.115 57.588 1.00 16.27 113 HIS C O 1
ATOM 1581 N N . GLU A 1 114 ? 18.859 30.038 57.371 1.00 11.55 114 GLU C N 1
ATOM 1582 C CA . GLU A 1 114 ? 18.055 29.498 56.269 1.00 13.06 114 GLU C CA 1
ATOM 1583 C C . GLU A 1 114 ? 18.845 29.125 55.037 1.00 18.19 114 GLU C C 1
ATOM 1584 O O . GLU A 1 114 ? 18.580 28.094 54.412 1.00 18.87 114 GLU C O 1
ATOM 1596 N N . LEU A 1 115 ? 19.757 30.001 54.626 1.00 16.57 115 LEU C N 1
ATOM 1597 C CA . LEU A 1 115 ? 20.593 29.706 53.458 1.00 17.37 115 LEU C CA 1
ATOM 1598 C C . LEU A 1 115 ? 21.519 28.493 53.611 1.00 15.25 115 LEU C C 1
ATOM 1599 O O . LEU A 1 115 ? 21.812 27.828 52.622 1.00 23.35 115 LEU C O 1
ATOM 1615 N N . LEU A 1 116 ? 22.011 28.205 54.808 1.00 20.11 116 LEU C N 1
ATOM 1616 C CA . LEU A 1 116 ? 22.867 27.007 54.941 1.00 18.37 116 LEU C CA 1
ATOM 1617 C C . LEU A 1 116 ? 22.259 25.682 54.502 1.00 24.13 116 LEU C C 1
ATOM 1618 O O . LEU A 1 116 ? 23.003 24.779 54.133 1.00 28.90 116 LEU C O 1
ATOM 1634 N N . ALA A 1 117 ? 20.928 25.564 54.526 1.00 22.39 117 ALA C N 1
ATOM 1635 C CA . ALA A 1 117 ? 20.234 24.386 53.988 1.00 24.02 117 ALA C CA 1
ATOM 1636 C C . ALA A 1 117 ? 20.627 24.164 52.564 1.00 30.37 117 ALA C C 1
ATOM 1637 O O . ALA A 1 117 ? 20.707 23.029 52.133 1.00 28.14 117 ALA C O 1
ATOM 1641 N N . LEU A 1 118 ? 20.895 25.251 51.830 1.00 27.25 118 LEU C N 1
ATOM 1642 C CA . LEU A 1 118 ? 21.085 25.177 50.397 1.00 23.50 118 LEU C CA 1
ATOM 1643 C C . LEU A 1 118 ? 22.555 24.926 49.969 1.00 23.11 118 LEU C C 1
ATOM 1644 O O . LEU A 1 118 ? 22.918 25.121 48.816 1.00 22.21 118 LEU C O 1
ATOM 1660 N N . GLN A 1 119 ? 23.380 24.462 50.897 1.00 17.69 119 GLN C N 1
ATOM 1661 C CA . GLN A 1 119 ? 24.670 23.844 50.566 1.00 21.94 119 GLN C CA 1
ATOM 1662 C C . GLN A 1 119 ? 25.724 24.732 49.886 1.00 15.71 119 GLN C C 1
ATOM 1663 O O . GLN A 1 119 ? 26.141 24.497 48.750 1.00 17.85 119 GLN C O 1
ATOM 1677 N N . PRO A 1 120 ? 26.218 25.709 50.618 1.00 14.52 120 PRO C N 1
ATOM 1678 C CA . PRO A 1 120 ? 27.300 26.528 50.048 1.00 12.63 120 PRO C CA 1
ATOM 1679 C C . PRO A 1 120 ? 28.571 25.680 49.820 1.00 18.00 120 PRO C C 1
ATOM 1680 O O . PRO A 1 120 ? 28.745 24.709 50.536 1.00 18.81 120 PRO C O 1
ATOM 1691 N N . ALA A 1 121 ? 29.396 25.998 48.823 1.00 10.83 121 ALA C N 1
ATOM 1692 C CA . ALA A 1 121 ? 30.664 25.308 48.654 1.00 18.25 121 ALA C CA 1
ATOM 1693 C C . ALA A 1 121 ? 31.692 25.798 49.647 1.00 14.97 121 ALA C C 1
ATOM 1694 O O . ALA A 1 121 ? 32.621 25.066 49.985 1.00 14.43 121 ALA C O 1
ATOM 1701 N N . ALA A 1 122 ? 31.543 27.036 50.110 1.00 10.44 122 ALA C N 1
ATOM 1702 C CA . ALA A 1 122 ? 32.453 27.594 51.070 1.00 10.80 122 ALA C CA 1
ATOM 1703 C C . ALA A 1 122 ? 31.763 28.632 51.929 1.00 8.39 122 ALA C C 1
ATOM 1704 O O . ALA A 1 122 ? 30.834 29.297 51.503 1.00 11.82 122 ALA C O 1
ATOM 1708 N N . ILE A 1 123 ? 32.230 28.762 53.154 1.00 7.66 123 ILE C N 1
ATOM 1709 C CA . ILE A 1 123 ? 31.812 29.811 54.063 1.00 8.28 123 ILE C CA 1
ATOM 1710 C C . ILE A 1 123 ? 33.067 30.498 54.568 1.00 12.95 123 ILE C C 1
ATOM 1711 O O . ILE A 1 123 ? 33.960 29.845 55.089 1.00 8.88 123 ILE C O 1
ATOM 1727 N N . ARG A 1 124 ? 33.116 31.813 54.422 1.00 10.96 124 ARG C N 1
ATOM 1728 C CA . ARG A 1 124 ? 34.261 32.616 54.819 1.00 11.38 124 ARG C CA 1
ATOM 1729 C C . ARG A 1 124 ? 33.806 33.618 55.846 1.00 16.02 124 ARG C C 1
ATOM 1730 O O . ARG A 1 124 ? 33.073 34.537 55.501 1.00 13.05 124 ARG C O 1
ATOM 1751 N N . GLY A 1 125 ? 34.240 33.487 57.092 1.00 14.01 125 GLY C N 1
ATOM 1752 C CA . GLY A 1 125 ? 33.891 34.526 58.063 1.00 16.61 125 GLY C CA 1
ATOM 1753 C C . GLY A 1 125 ? 34.879 34.659 59.213 1.00 18.29 125 GLY C C 1
ATOM 1754 O O . GLY A 1 125 ? 35.862 33.937 59.238 1.00 18.27 125 GLY C O 1
ATOM 1758 N N . ASN A 1 126 ? 34.638 35.552 60.174 1.00 13.66 126 ASN C N 1
ATOM 1759 C CA . ASN A 1 126 ? 35.479 35.578 61.377 1.00 19.42 126 ASN C CA 1
ATOM 1760 C C . ASN A 1 126 ? 34.940 34.678 62.498 1.00 20.01 126 ASN C C 1
ATOM 1761 O O . ASN A 1 126 ? 33.909 34.031 62.350 1.00 17.91 126 ASN C O 1
ATOM 1772 N N . ALA A 1 127 ? 35.672 34.633 63.608 1.00 22.19 127 ALA C N 1
ATOM 1773 C CA . ALA A 1 127 ? 35.433 33.666 64.669 1.00 24.55 127 ALA C CA 1
ATOM 1774 C C . ALA A 1 127 ? 33.996 33.696 65.193 1.00 18.70 127 ALA C C 1
ATOM 1775 O O . ALA A 1 127 ? 33.359 32.645 65.328 1.00 18.36 127 ALA C O 1
ATOM 1782 N N . SER A 1 128 ? 33.492 34.890 65.471 1.00 16.50 128 SER C N 1
ATOM 1783 C CA . SER A 1 128 ? 32.150 35.018 66.037 1.00 21.82 128 SER C CA 1
ATOM 1784 C C . SER A 1 128 ? 31.060 34.579 65.043 1.00 21.51 128 SER C C 1
ATOM 1785 O O . SER A 1 128 ? 30.066 33.919 65.436 1.00 21.41 128 SER C O 1
ATOM 1793 N N . GLU A 1 129 ? 31.260 34.902 63.762 1.00 17.87 129 GLU C N 1
ATOM 1794 C CA . GLU A 1 129 ? 30.279 34.561 62.716 1.00 19.00 129 GLU C CA 1
ATOM 1795 C C . GLU A 1 129 ? 30.194 33.062 62.555 1.00 16.66 129 GLU C C 1
ATOM 1796 O O . GLU A 1 129 ? 29.107 32.447 62.472 1.00 13.11 129 GLU C O 1
ATOM 1808 N N . ILE A 1 130 ? 31.358 32.433 62.565 1.00 13.46 130 ILE C N 1
ATOM 1809 C CA . ILE A 1 130 ? 31.400 31.010 62.355 1.00 12.13 130 ILE C CA 1
ATOM 1810 C C . ILE A 1 130 ? 30.835 30.278 63.575 1.00 14.14 130 ILE C C 1
ATOM 1811 O O . ILE A 1 130 ? 30.154 29.277 63.416 1.00 15.70 130 ILE C O 1
ATOM 1827 N N . LEU A 1 131 ? 31.101 30.781 64.772 1.00 18.74 131 LEU C N 1
ATOM 1828 C CA . LEU A 1 131 ? 30.462 30.169 65.945 1.00 25.25 131 LEU C CA 1
ATOM 1829 C C . LEU A 1 131 ? 28.924 30.274 65.913 1.00 24.29 131 LEU C C 1
ATOM 1830 O O . LEU A 1 131 ? 28.237 29.278 66.149 1.00 24.58 131 LEU C O 1
ATOM 1846 N N . ALA A 1 132 ? 28.389 31.461 65.611 1.00 20.46 132 ALA C N 1
ATOM 1847 C CA . ALA A 1 132 ? 26.920 31.591 65.466 1.00 17.59 132 ALA C CA 1
ATOM 1848 C C . ALA A 1 132 ? 26.334 30.564 64.509 1.00 21.45 132 ALA C C 1
ATOM 1849 O O . ALA A 1 132 ? 25.358 29.870 64.823 1.00 23.08 132 ALA C O 1
ATOM 1856 N N . LEU A 1 133 ? 26.915 30.454 63.325 1.00 16.13 133 LEU C N 1
ATOM 1857 C CA . LEU A 1 133 ? 26.403 29.493 62.372 1.00 15.75 133 LEU C CA 1
ATOM 1858 C C . LEU A 1 133 ? 26.575 28.031 62.759 1.00 16.30 133 LEU C C 1
ATOM 1859 O O . LEU A 1 133 ? 25.749 27.198 62.362 1.00 18.75 133 LEU C O 1
ATOM 1875 N N . ALA A 1 134 ? 27.662 27.694 63.475 1.00 27.70 134 ALA C N 1
ATOM 1876 C CA . ALA A 1 134 ? 27.929 26.287 63.821 1.00 22.73 134 ALA C CA 1
ATOM 1877 C C . ALA A 1 134 ? 26.972 25.812 64.869 1.00 21.27 134 ALA C C 1
ATOM 1878 O O . ALA A 1 134 ? 26.808 24.618 65.030 1.00 22.05 134 ALA C O 1
ATOM 1884 N N . GLY A 1 135 ? 26.448 26.747 65.645 1.00 24.64 135 GLY C N 1
ATOM 1885 C CA . GLY A 1 135 ? 25.465 26.441 66.670 1.00 29.46 135 GLY C CA 1
ATOM 1886 C C . GLY A 1 135 ? 26.159 25.989 67.935 1.00 36.48 135 GLY C C 1
ATOM 1887 O O . GLY A 1 135 ? 25.683 25.083 68.636 1.00 33.06 135 GLY C O 1
ATOM 1891 N N . MET A 1 136 ? 27.280 26.651 68.218 1.00 30.06 136 MET C N 1
ATOM 1892 C CA . MET A 1 136 ? 28.272 26.182 69.184 1.00 38.58 136 MET C CA 1
ATOM 1893 C C . MET A 1 136 ? 28.938 27.351 69.883 1.00 44.09 136 MET C C 1
ATOM 1894 O O . MET A 1 136 ? 28.789 28.485 69.442 1.00 45.48 136 MET C O 1
ATOM 1908 N N . ALA A 1 149 ? 40.499 33.356 65.706 1.00 31.06 149 ALA C N 1
ATOM 1909 C CA . ALA A 1 149 ? 40.108 32.357 64.732 1.00 28.20 149 ALA C CA 1
ATOM 1910 C C . ALA A 1 149 ? 40.246 30.935 65.285 1.00 34.61 149 ALA C C 1
ATOM 1911 O O . ALA A 1 149 ? 39.463 30.038 64.927 1.00 32.06 149 ALA C O 1
ATOM 1917 N N . ALA A 1 150 ? 41.230 30.721 66.159 1.00 45.92 150 ALA C N 1
ATOM 1918 C CA . ALA A 1 150 ? 41.608 29.358 66.561 1.00 40.08 150 ALA C CA 1
ATOM 1919 C C . ALA A 1 150 ? 40.632 28.744 67.559 1.00 31.73 150 ALA C C 1
ATOM 1920 O O . ALA A 1 150 ? 40.474 27.530 67.579 1.00 23.28 150 ALA C O 1
ATOM 1927 N N . ALA A 1 151 ? 39.992 29.561 68.395 1.00 33.36 151 ALA C N 1
ATOM 1928 C CA . ALA A 1 151 ? 38.987 29.034 69.333 1.00 32.97 151 ALA C CA 1
ATOM 1929 C C . ALA A 1 151 ? 37.679 28.716 68.586 1.00 34.51 151 ALA C C 1
ATOM 1930 O O . ALA A 1 151 ? 36.814 27.979 69.083 1.00 32.04 151 ALA C O 1
ATOM 1937 N N . ALA A 1 152 ? 37.547 29.264 67.382 1.00 28.87 152 ALA C N 1
ATOM 1938 C CA . ALA A 1 152 ? 36.454 28.891 66.495 1.00 28.18 152 ALA C CA 1
ATOM 1939 C C . ALA A 1 152 ? 36.766 27.643 65.681 1.00 26.63 152 ALA C C 1
ATOM 1940 O O . ALA A 1 152 ? 35.973 27.250 64.826 1.00 21.21 152 ALA C O 1
ATOM 1947 N N . LEU A 1 153 ? 37.903 26.984 65.942 1.00 26.13 153 LEU C N 1
ATOM 1948 C CA . LEU A 1 153 ? 38.281 25.855 65.104 1.00 19.58 153 LEU C CA 1
ATOM 1949 C C . LEU A 1 153 ? 37.425 24.600 65.258 1.00 20.64 153 LEU C C 1
ATOM 1950 O O . LEU A 1 153 ? 37.084 23.957 64.262 1.00 18.37 153 LEU C O 1
ATOM 1966 N N . PRO A 1 154 ? 37.111 24.202 66.502 1.00 21.19 154 PRO C N 1
ATOM 1967 C CA . PRO A 1 154 ? 36.219 23.037 66.595 1.00 26.96 154 PRO C CA 1
ATOM 1968 C C . PRO A 1 154 ? 34.866 23.284 65.867 1.00 18.43 154 PRO C C 1
ATOM 1969 O O . PRO A 1 154 ? 34.407 22.414 65.116 1.00 21.93 154 PRO C O 1
ATOM 1980 N N . ALA A 1 155 ? 34.325 24.487 66.027 1.00 20.85 155 ALA C N 1
ATOM 1981 C CA . ALA A 1 155 ? 33.072 24.901 65.370 1.00 26.71 155 ALA C CA 1
ATOM 1982 C C . ALA A 1 155 ? 33.167 24.843 63.871 1.00 22.20 155 ALA C C 1
ATOM 1983 O O . ALA A 1 155 ? 32.257 24.348 63.221 1.00 21.36 155 ALA C O 1
ATOM 1990 N N . ALA A 1 156 ? 34.261 25.364 63.317 1.00 23.20 156 ALA C N 1
ATOM 1991 C CA . ALA A 1 156 ? 34.446 25.336 61.885 1.00 7.01 156 ALA C CA 1
ATOM 1992 C C . ALA A 1 156 ? 34.457 23.936 61.374 1.00 16.05 156 ALA C C 1
ATOM 1993 O O . ALA A 1 156 ? 33.828 23.622 60.365 1.00 15.13 156 ALA C O 1
ATOM 2000 N N . GLN A 1 157 ? 35.189 23.066 62.053 1.00 20.36 157 GLN C N 1
ATOM 2001 C CA . GLN A 1 157 ? 35.202 21.677 61.644 1.00 19.76 157 GLN C CA 1
ATOM 2002 C C . GLN A 1 157 ? 33.811 21.018 61.732 1.00 18.37 157 GLN C C 1
ATOM 2003 O O . GLN A 1 157 ? 33.407 20.245 60.849 1.00 19.27 157 GLN C O 1
ATOM 2017 N N . ALA A 1 158 ? 33.100 21.316 62.807 1.00 20.62 158 ALA C N 1
ATOM 2018 C CA . ALA A 1 158 ? 31.730 20.803 62.982 1.00 26.20 158 ALA C CA 1
ATOM 2019 C C . ALA A 1 158 ? 30.806 21.262 61.847 1.00 15.23 158 ALA C C 1
ATOM 2020 O O . ALA A 1 158 ? 30.152 20.463 61.162 1.00 20.44 158 ALA C O 1
ATOM 2027 N N . LEU A 1 159 ? 30.821 22.562 61.602 1.00 19.77 159 LEU C N 1
ATOM 2028 C CA . LEU A 1 159 ? 30.076 23.155 60.491 1.00 14.85 159 LEU C CA 1
ATOM 2029 C C . LEU A 1 159 ? 30.429 22.538 59.161 1.00 17.38 159 LEU C C 1
ATOM 2030 O O . LEU A 1 159 ? 29.563 22.123 58.375 1.00 15.81 159 LEU C O 1
ATOM 2046 N N . ALA A 1 160 ? 31.734 22.427 58.902 1.00 13.44 160 ALA C N 1
ATOM 2047 C CA . ALA A 1 160 ? 32.194 21.858 57.664 1.00 13.86 160 ALA C CA 1
ATOM 2048 C C . ALA A 1 160 ? 31.695 20.462 57.479 1.00 16.36 160 ALA C C 1
ATOM 2049 O O . ALA A 1 160 ? 31.286 20.104 56.375 1.00 17.60 160 ALA C O 1
ATOM 2056 N N . ARG A 1 161 ? 31.800 19.634 58.530 1.00 23.58 161 ARG C N 1
ATOM 2057 C CA . ARG A 1 161 ? 31.334 18.241 58.426 1.00 25.48 161 ARG C CA 1
ATOM 2058 C C . ARG A 1 161 ? 29.819 18.175 58.165 1.00 24.58 161 ARG C C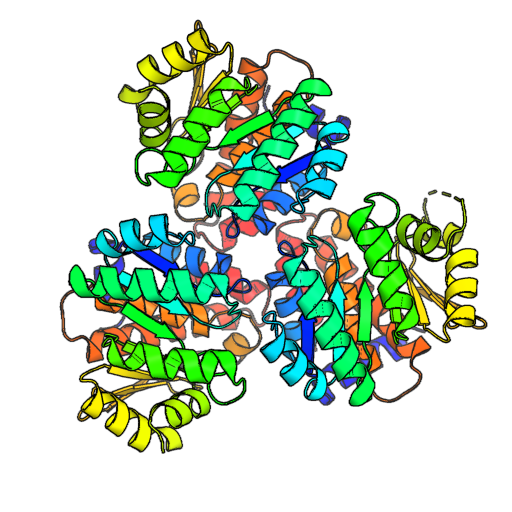 1
ATOM 2059 O O . ARG A 1 161 ? 29.333 17.450 57.280 1.00 24.59 161 ARG C O 1
ATOM 2080 N N . ARG A 1 162 ? 29.086 18.935 58.957 1.00 22.02 162 ARG C N 1
ATOM 2081 C CA . ARG A 1 162 ? 27.637 18.976 58.840 1.00 25.78 162 ARG C CA 1
ATOM 2082 C C . ARG A 1 162 ? 27.185 19.301 57.423 1.00 27.29 162 ARG C C 1
ATOM 2083 O O . ARG A 1 162 ? 26.277 18.647 56.898 1.00 25.92 162 ARG C O 1
ATOM 2104 N N . LEU A 1 163 ? 27.807 20.311 56.799 1.00 18.87 163 LEU C N 1
ATOM 2105 C CA . LEU A 1 163 ? 27.367 20.734 55.478 1.00 20.88 163 LEU C CA 1
ATOM 2106 C C . LEU A 1 163 ? 28.155 20.169 54.295 1.00 19.42 163 LEU C C 1
ATOM 2107 O O . LEU A 1 163 ? 27.840 20.470 53.133 1.00 21.41 163 LEU C O 1
ATOM 2123 N N . ALA A 1 164 ? 29.175 19.362 54.564 1.00 26.14 164 ALA C N 1
ATOM 2124 C CA . ALA A 1 164 ? 30.135 19.003 53.514 1.00 23.46 164 ALA C CA 1
ATOM 2125 C C . ALA A 1 164 ? 30.585 20.234 52.745 1.00 17.53 164 ALA C C 1
ATOM 2126 O O . ALA A 1 164 ? 30.460 20.279 51.539 1.00 26.76 164 ALA C O 1
ATOM 2133 N N . THR A 1 165 ? 31.097 21.230 53.455 1.00 17.65 165 THR C N 1
ATOM 2134 C CA . THR A 1 165 ? 31.478 22.513 52.857 1.00 18.37 165 THR C CA 1
ATOM 2135 C C . THR A 1 165 ? 32.905 22.774 53.325 1.00 21.82 165 THR C C 1
ATOM 2136 O O . THR A 1 165 ? 33.380 22.093 54.225 1.00 17.42 165 THR C O 1
ATOM 2147 N N . VAL A 1 166 ? 33.590 23.735 52.708 1.00 17.10 166 VAL C N 1
ATOM 2148 C CA . VAL A 1 166 ? 34.827 24.268 53.251 1.00 10.91 166 VAL C CA 1
ATOM 2149 C C . VAL A 1 166 ? 34.572 25.555 54.042 1.00 12.89 166 VAL C C 1
ATOM 2150 O O . VAL A 1 166 ? 33.924 26.491 53.556 1.00 10.41 166 VAL C O 1
ATOM 2163 N N . VAL A 1 167 ? 35.074 25.595 55.268 1.00 6.18 167 VAL C N 1
ATOM 2164 C CA . VAL A 1 167 ? 34.983 26.748 56.112 1.00 9.65 167 VAL C CA 1
ATOM 2165 C C . VAL A 1 167 ? 36.348 27.433 56.311 1.00 13.35 167 VAL C C 1
ATOM 2166 O O . VAL A 1 167 ? 37.316 26.809 56.737 1.00 14.44 167 VAL C O 1
ATOM 2179 N N . ALA A 1 168 ? 36.391 28.729 56.032 1.00 12.19 168 ALA C N 1
ATOM 2180 C CA . ALA A 1 168 ? 37.560 29.563 56.290 1.00 15.98 168 ALA C CA 1
ATOM 2181 C C . ALA A 1 168 ? 37.253 30.571 57.378 1.00 12.59 168 ALA C C 1
ATOM 2182 O O . ALA A 1 168 ? 36.381 31.455 57.226 1.00 14.05 168 ALA C O 1
ATOM 2189 N N . VAL A 1 169 ? 37.941 30.430 58.510 1.00 11.88 169 VAL C N 1
ATOM 2190 C CA . VAL A 1 169 ? 37.747 31.335 59.643 1.00 14.77 169 VAL C CA 1
ATOM 2191 C C . VAL A 1 169 ? 38.976 32.245 59.685 1.00 20.48 169 VAL C C 1
ATOM 2192 O O . VAL A 1 169 ? 40.109 31.790 59.860 1.00 17.46 169 VAL C O 1
ATOM 2205 N N . THR A 1 170 ? 38.745 33.533 59.459 1.00 15.82 170 THR C N 1
ATOM 2206 C CA . THR A 1 170 ? 39.835 34.439 59.110 1.00 26.11 170 THR C CA 1
ATOM 2207 C C . THR A 1 170 ? 40.183 35.397 60.224 1.00 26.45 170 THR C C 1
ATOM 2208 O O . THR A 1 170 ? 39.376 35.710 61.076 1.00 21.76 170 THR C O 1
ATOM 2219 N N . GLY A 1 171 ? 41.426 35.860 60.185 1.00 31.00 171 GLY C N 1
ATOM 2220 C CA . GLY A 1 171 ? 41.984 36.712 61.216 1.00 34.37 171 GLY C CA 1
ATOM 2221 C C . GLY A 1 171 ? 43.452 36.942 60.890 1.00 37.25 171 GLY C C 1
ATOM 2222 O O . GLY A 1 171 ? 43.851 36.885 59.720 1.00 31.42 171 GLY C O 1
ATOM 2226 N N . GLU A 1 172 ? 44.258 37.186 61.915 1.00 37.76 172 GLU C N 1
ATOM 2227 C CA . GLU A 1 172 ? 45.696 37.369 61.721 1.00 41.19 172 GLU C CA 1
ATOM 2228 C C . GLU A 1 172 ? 46.265 36.128 61.042 1.00 34.39 172 GLU C C 1
ATOM 2229 O O . GLU A 1 172 ? 47.001 36.225 60.071 1.00 33.48 172 GLU C O 1
ATOM 2241 N N . VAL A 1 173 ? 45.903 34.962 61.566 1.00 25.68 173 VAL C N 1
ATOM 2242 C CA . VAL A 1 173 ? 46.101 33.699 60.884 1.00 26.74 173 VAL C CA 1
ATOM 2243 C C . VAL A 1 173 ? 44.752 33.230 60.350 1.00 27.05 173 VAL C C 1
ATOM 2244 O O . VAL A 1 173 ? 43.760 33.299 61.065 1.00 26.70 173 VAL C O 1
ATOM 2257 N N . ASP A 1 174 ? 44.713 32.774 59.106 1.00 23.33 174 ASP C N 1
ATOM 2258 C CA . ASP A 1 174 ? 43.488 32.204 58.563 1.00 20.42 174 ASP C CA 1
ATOM 2259 C C . ASP A 1 174 ? 43.553 30.710 58.786 1.00 24.43 174 ASP C C 1
ATOM 2260 O O . ASP A 1 174 ? 44.557 30.103 58.457 1.00 21.48 174 ASP C O 1
ATOM 2269 N N . TYR A 1 175 ? 42.466 30.112 59.274 1.00 19.03 175 TYR C N 1
ATOM 2270 C CA . TYR A 1 175 ? 42.317 28.665 59.275 1.00 18.29 175 TYR C CA 1
ATOM 2271 C C . TYR A 1 175 ? 41.267 28.189 58.306 1.00 20.70 175 TYR C C 1
ATOM 2272 O O . TYR A 1 175 ? 40.171 28.756 58.232 1.00 18.44 175 TYR C O 1
ATOM 2281 N N . VAL A 1 176 ? 41.592 27.128 57.579 1.00 11.31 176 VAL C N 1
ATOM 2282 C CA . VAL A 1 176 ? 40.721 26.578 56.561 1.00 12.47 176 VAL C CA 1
ATOM 2283 C C . VAL A 1 176 ? 40.499 25.090 56.770 1.00 16.71 176 VAL C C 1
ATOM 2284 O O . VAL A 1 176 ? 41.445 24.319 56.791 1.00 14.49 176 VAL C O 1
ATOM 2297 N N . THR A 1 177 ? 39.240 24.666 56.872 1.00 11.45 177 THR C N 1
ATOM 2298 C CA . THR A 1 177 ? 38.960 23.238 57.049 1.00 14.68 177 THR C CA 1
ATOM 2299 C C . THR A 1 177 ? 37.804 22.669 56.232 1.00 17.48 177 THR C C 1
ATOM 2300 O O . THR A 1 177 ? 36.860 23.380 55.854 1.00 11.83 177 THR C O 1
ATOM 2311 N N . ASP A 1 178 ? 37.921 21.376 55.930 1.00 13.07 178 ASP C N 1
ATOM 2312 C CA . ASP A 1 178 ? 36.819 20.601 55.363 1.00 15.52 178 ASP C CA 1
ATOM 2313 C C . ASP A 1 178 ? 36.176 19.635 56.387 1.00 19.27 178 ASP C C 1
ATOM 2314 O O . ASP A 1 178 ? 35.455 18.718 56.025 1.00 22.47 178 ASP C O 1
ATOM 2323 N N . GLY A 1 179 ? 36.418 19.879 57.664 1.00 20.07 179 GLY C N 1
ATOM 2324 C CA . GLY A 1 179 ? 35.896 19.020 58.714 1.00 29.44 179 GLY C CA 1
ATOM 2325 C C . GLY A 1 179 ? 37.014 18.181 59.300 1.00 38.40 179 GLY C C 1
ATOM 2326 O O . GLY A 1 179 ? 37.168 18.106 60.525 1.00 39.39 179 GLY C O 1
ATOM 2330 N N . GLU A 1 180 ? 37.795 17.562 58.412 1.00 39.46 180 GLU C N 1
ATOM 2331 C CA . GLU A 1 180 ? 38.986 16.797 58.800 1.00 40.52 180 GLU C CA 1
ATOM 2332 C C . GLU A 1 180 ? 40.263 17.637 58.764 1.00 36.82 180 GLU C C 1
ATOM 2333 O O . GLU A 1 180 ? 40.751 18.073 59.807 1.00 36.24 180 GLU C O 1
ATOM 2345 N N . ARG A 1 181 ? 40.803 17.861 57.573 1.00 38.19 181 ARG C N 1
ATOM 2346 C CA . ARG A 1 181 ? 42.039 18.635 57.428 1.00 27.46 181 ARG C CA 1
ATOM 2347 C C . ARG A 1 181 ? 41.859 20.068 57.867 1.00 28.92 181 ARG C C 1
ATOM 2348 O O . ARG A 1 181 ? 40.779 20.637 57.657 1.00 26.17 181 ARG C O 1
ATOM 2369 N N . VAL A 1 182 ? 42.881 20.616 58.532 1.00 14.53 182 VAL C N 1
ATOM 2370 C CA . VAL A 1 182 ? 42.968 22.039 58.874 1.00 20.72 182 VAL C CA 1
ATOM 2371 C C . VAL A 1 182 ? 44.279 22.622 58.340 1.00 29.69 182 VAL C C 1
ATOM 2372 O O . VAL A 1 182 ? 45.363 22.119 58.665 1.00 28.16 182 VAL C O 1
ATOM 2385 N N . LEU A 1 183 ? 44.174 23.667 57.521 1.00 18.46 183 LEU C N 1
ATOM 2386 C CA . LEU A 1 183 ? 45.346 24.408 57.063 1.00 18.60 183 LEU C CA 1
ATOM 2387 C C . LEU A 1 183 ? 45.336 25.745 57.732 1.00 25.83 183 LEU C C 1
ATOM 2388 O O . LEU A 1 183 ? 44.258 26.276 58.014 1.00 20.72 183 LEU C O 1
ATOM 2404 N N . SER A 1 184 ? 46.510 26.297 58.035 1.00 22.17 184 SER C N 1
ATOM 2405 C CA . SER A 1 184 ? 46.553 27.678 58.515 1.00 25.83 184 SER C CA 1
ATOM 2406 C C . SER A 1 184 ? 47.434 28.473 57.580 1.00 20.77 184 SER C C 1
ATOM 2407 O O . SER A 1 184 ? 48.351 27.920 56.975 1.00 18.42 184 SER C O 1
ATOM 2415 N N . VAL A 1 185 ? 47.129 29.758 57.495 1.00 16.23 185 VAL C N 1
ATOM 2416 C CA . VAL A 1 185 ? 47.788 30.671 56.559 1.00 18.70 185 VAL C CA 1
ATOM 2417 C C . VAL A 1 185 ? 48.103 31.934 57.319 1.00 21.82 185 VAL C C 1
ATOM 2418 O O . VAL A 1 185 ? 47.204 32.686 57.721 1.00 21.48 185 VAL C O 1
ATOM 2431 N N . ALA A 1 186 ? 49.401 32.139 57.577 1.00 17.65 186 ALA C N 1
ATOM 2432 C CA . ALA A 1 186 ? 49.877 33.326 58.266 1.00 24.92 186 ALA C CA 1
ATOM 2433 C C . ALA A 1 186 ? 50.354 34.357 57.234 1.00 23.09 186 ALA C C 1
ATOM 2434 O O . ALA A 1 186 ? 50.485 34.053 56.044 1.00 26.58 186 ALA C O 1
ATOM 2441 N N . GLY A 1 187 ? 50.590 35.570 57.702 1.00 26.72 187 GLY C N 1
ATOM 2442 C CA . GLY A 1 187 ? 51.211 36.600 56.883 1.00 31.05 187 GLY C CA 1
ATOM 2443 C C . GLY A 1 187 ? 50.367 37.854 56.879 1.00 28.52 187 GLY C C 1
ATOM 2444 O O . GLY A 1 187 ? 49.595 38.088 57.807 1.00 32.79 187 GLY C O 1
ATOM 2448 N N . GLY A 1 188 ? 50.496 38.651 55.822 1.00 32.73 188 GLY C N 1
ATOM 2449 C CA . GLY A 1 188 ? 49.748 39.896 55.718 1.00 29.58 188 GLY C CA 1
ATOM 2450 C C . GLY A 1 188 ? 50.345 41.024 56.550 1.00 40.70 188 GLY C C 1
ATOM 2451 O O . GLY A 1 188 ? 51.562 41.094 56.767 1.00 40.99 188 GLY C O 1
ATOM 2455 N N . ASN A 1 189 ? 49.483 41.917 57.020 1.00 41.90 189 ASN C N 1
ATOM 2456 C CA . ASN A 1 189 ? 49.927 43.088 57.761 1.00 40.98 189 ASN C CA 1
ATOM 2457 C C . ASN A 1 189 ? 48.705 43.7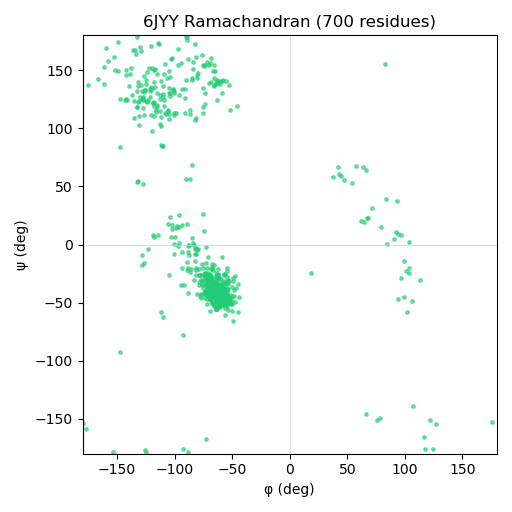01 58.434 1.00 39.28 189 ASN C C 1
ATOM 2458 O O . ASN A 1 189 ? 47.630 43.699 57.848 1.00 39.14 189 ASN C O 1
ATOM 2469 N N . PRO A 1 190 ? 48.857 44.208 59.667 1.00 39.09 190 PRO C N 1
ATOM 2470 C CA . PRO A 1 190 ? 47.747 44.855 60.384 1.00 36.78 190 PRO C CA 1
ATOM 2471 C C . PRO A 1 190 ? 47.047 45.964 59.596 1.00 35.32 190 PRO C C 1
ATOM 2472 O O . PRO A 1 190 ? 45.830 46.172 59.748 1.00 34.94 190 PRO C O 1
ATOM 2483 N N . LEU A 1 191 ? 47.797 46.657 58.742 1.00 33.77 191 LEU C N 1
ATOM 2484 C CA . LEU A 1 191 ? 47.234 47.747 57.945 1.00 35.87 191 LEU C CA 1
ATOM 2485 C C . LEU A 1 191 ? 46.011 47.289 57.126 1.00 33.35 191 LEU C C 1
ATOM 2486 O O . LEU A 1 191 ? 45.127 48.106 56.864 1.00 30.26 191 LEU C O 1
ATOM 2502 N N . MET A 1 192 ? 45.947 45.999 56.752 1.00 27.74 192 MET C N 1
ATOM 2503 C CA . MET A 1 192 ? 44.817 45.474 55.949 1.00 34.58 192 MET C CA 1
ATOM 2504 C C . MET A 1 192 ? 43.459 45.722 56.622 1.00 35.59 192 MET C C 1
ATOM 2505 O O . MET A 1 192 ? 42.420 45.814 55.939 1.00 33.07 192 MET C O 1
ATOM 2519 N N . THR A 1 193 ? 43.480 45.855 57.949 1.00 28.98 193 THR C N 1
ATOM 2520 C CA . THR A 1 193 ? 42.265 46.016 58.729 1.00 33.21 193 THR C CA 1
ATOM 2521 C C . THR A 1 193 ? 41.820 47.471 58.851 1.00 34.97 193 THR C C 1
ATOM 2522 O O . THR A 1 193 ? 40.734 47.751 59.353 1.00 33.04 193 THR C O 1
ATOM 2533 N N . ARG A 1 194 ? 42.675 48.391 58.409 1.00 32.18 194 ARG C N 1
ATOM 2534 C CA . ARG A 1 194 ? 42.387 49.810 58.522 1.00 30.17 194 ARG C CA 1
ATOM 2535 C C . ARG A 1 194 ? 41.936 50.359 57.183 1.00 24.87 194 ARG C C 1
ATOM 2536 O O . ARG A 1 194 ? 41.869 51.558 56.991 1.00 25.46 194 ARG C O 1
ATOM 2557 N N . VAL A 1 195 ? 41.624 49.440 56.285 1.00 25.29 195 VAL C N 1
ATOM 2558 C CA . VAL A 1 195 ? 41.167 49.707 54.939 1.00 29.82 195 VAL C CA 1
ATOM 2559 C C . VAL A 1 195 ? 39.909 48.885 54.781 1.00 30.24 195 VAL C C 1
ATOM 2560 O O . VAL A 1 195 ? 39.878 47.735 55.213 1.00 28.54 195 VAL C O 1
ATOM 2573 N N . VAL A 1 196 ? 38.854 49.432 54.187 1.00 26.16 196 VAL C N 1
ATOM 2574 C CA . VAL A 1 196 ? 37.602 48.682 54.180 1.00 29.46 196 VAL C CA 1
ATOM 2575 C C . VAL A 1 196 ? 37.514 47.660 53.016 1.00 25.27 196 VAL C C 1
ATOM 2576 O O . VAL A 1 196 ? 37.981 47.896 51.911 1.00 23.47 196 VAL C O 1
ATOM 2589 N N . GLY A 1 197 ? 36.950 46.492 53.296 1.00 29.66 197 GLY C N 1
ATOM 2590 C CA . GLY A 1 197 ? 36.641 45.548 52.238 1.00 28.80 197 GLY C CA 1
ATOM 2591 C C . GLY A 1 197 ? 37.702 44.522 51.858 1.00 25.30 197 GLY C C 1
ATOM 2592 O O . GLY A 1 197 ? 37.491 43.775 50.902 1.00 21.33 197 GLY C O 1
ATOM 2596 N N . THR A 1 198 ? 38.832 44.450 52.566 1.00 23.68 198 THR C N 1
ATOM 2597 C CA . THR A 1 198 ? 39.781 43.375 52.281 1.00 22.07 198 THR C CA 1
ATOM 2598 C C . THR A 1 198 ? 39.260 41.954 52.593 1.00 25.54 198 THR C C 1
ATOM 2599 O O . THR A 1 198 ? 39.625 41.006 51.908 1.00 15.62 198 THR C O 1
ATOM 2610 N N . GLY A 1 199 ? 38.426 41.787 53.614 1.00 18.47 199 GLY C N 1
ATOM 2611 C CA . GLY A 1 199 ? 37.921 40.452 53.910 1.00 23.09 199 GLY C CA 1
ATOM 2612 C C . GLY A 1 199 ? 36.798 40.099 52.934 1.00 21.30 199 GLY C C 1
ATOM 2613 O O . GLY A 1 199 ? 36.611 38.932 52.524 1.00 19.88 199 GLY C O 1
ATOM 2617 N N . CYS A 1 200 ? 36.024 41.135 52.571 1.00 20.37 200 CYS C N 1
ATOM 2618 C CA . CYS A 1 200 ? 34.881 40.951 51.676 1.00 22.29 200 CYS C CA 1
ATOM 2619 C C . CYS A 1 200 ? 35.421 40.671 50.289 1.00 19.18 200 CYS C C 1
ATOM 2620 O O . CYS A 1 200 ? 34.807 39.942 49.507 1.00 18.11 200 CYS C O 1
ATOM 2628 N N . ALA A 1 201 ? 36.590 41.246 50.000 1.00 15.76 201 ALA C N 1
ATOM 2629 C CA . ALA A 1 201 ? 37.269 40.949 48.765 1.00 15.50 201 ALA C CA 1
ATOM 2630 C C . ALA A 1 201 ? 37.890 39.542 48.816 1.00 10.20 201 ALA C C 1
ATOM 2631 O O . ALA A 1 201 ? 37.816 38.792 47.843 1.00 14.54 201 ALA C O 1
ATOM 2638 N N . LEU A 1 202 ? 38.462 39.153 49.956 1.00 13.66 202 LEU C N 1
ATOM 2639 C CA . LEU A 1 202 ? 38.919 37.758 50.077 1.00 12.39 202 LEU C CA 1
ATOM 2640 C C . LEU A 1 202 ? 37.795 36.765 49.743 1.00 9.93 202 LEU C C 1
ATOM 2641 O O . LEU A 1 202 ? 37.999 35.815 48.997 1.00 11.58 202 LEU C O 1
ATOM 2657 N N . SER A 1 203 ? 36.602 37.002 50.277 1.00 8.89 203 SER C N 1
ATOM 2658 C CA . SER A 1 203 ? 35.449 36.124 49.971 1.00 12.68 203 SER C CA 1
ATOM 2659 C C . SER A 1 203 ? 35.168 36.008 48.467 1.00 9.85 203 SER C C 1
ATOM 2660 O O . SER A 1 203 ? 34.850 34.941 47.957 1.00 10.29 203 SER C O 1
ATOM 2668 N N . ALA A 1 204 ? 35.295 37.111 47.739 1.00 10.38 204 ALA C N 1
ATOM 2669 C CA . ALA A 1 204 ? 35.064 37.033 46.324 1.00 6.69 204 ALA C CA 1
ATOM 2670 C C . ALA A 1 204 ? 36.159 36.202 45.632 1.00 9.97 204 ALA C C 1
ATOM 2671 O O . ALA A 1 204 ? 35.852 35.437 44.713 1.00 9.15 204 ALA C O 1
ATOM 2678 N N . VAL A 1 205 ? 37.412 36.355 46.066 1.00 7.22 205 VAL C N 1
ATOM 2679 C CA . VAL A 1 205 ? 38.475 35.479 45.512 1.00 8.78 205 VAL C CA 1
ATOM 2680 C C . VAL A 1 205 ? 38.270 33.973 45.865 1.00 8.76 205 VAL C C 1
ATOM 2681 O O . VAL A 1 205 ? 38.469 33.086 45.037 1.00 9.02 205 VAL C O 1
ATOM 2694 N N . VAL A 1 206 ? 37.809 33.722 47.095 1.00 13.28 206 VAL C N 1
ATOM 2695 C CA . VAL A 1 206 ? 37.510 32.371 47.531 1.00 10.50 206 VAL C CA 1
ATOM 2696 C C . VAL A 1 206 ? 36.400 31.802 46.656 1.00 12.33 206 VAL C C 1
ATOM 2697 O O . VAL A 1 206 ? 36.453 30.649 46.261 1.00 9.04 206 VAL C O 1
ATOM 2710 N N . ALA A 1 207 ? 35.392 32.634 46.359 1.00 8.36 207 ALA C N 1
ATOM 2711 C CA . ALA A 1 207 ? 34.255 32.212 45.570 1.00 8.73 207 ALA C CA 1
ATOM 2712 C C . ALA A 1 207 ? 34.683 31.865 44.182 1.00 11.05 207 ALA C C 1
ATOM 2713 O O . ALA A 1 207 ? 34.223 30.862 43.635 1.00 10.53 207 ALA C O 1
ATOM 2720 N N . ALA A 1 208 ? 35.516 32.711 43.581 1.00 12.74 208 ALA C N 1
ATOM 2721 C CA . ALA A 1 208 ? 36.038 32.385 42.245 1.00 12.45 208 ALA C CA 1
ATOM 2722 C C . ALA A 1 208 ? 36.843 31.072 42.309 1.00 13.12 208 ALA C C 1
ATOM 2723 O O . ALA A 1 208 ? 36.757 30.218 41.411 1.00 14.37 208 ALA C O 1
ATOM 2730 N N . SER A 1 209 ? 37.576 30.888 43.398 1.00 12.55 209 SER C N 1
ATOM 2731 C CA . SER A 1 209 ? 38.458 29.704 43.495 1.00 14.92 209 SER C CA 1
ATOM 2732 C C . SER A 1 209 ? 37.673 28.365 43.558 1.00 18.90 209 SER C C 1
ATOM 2733 O O . SER A 1 209 ? 38.192 27.311 43.165 1.00 13.75 209 SER C O 1
ATOM 2741 N N . ALA A 1 210 ? 36.409 28.424 43.965 1.00 19.23 210 ALA C N 1
ATOM 2742 C CA . ALA A 1 210 ? 35.536 27.251 44.017 1.00 18.32 210 ALA C CA 1
ATOM 2743 C C . ALA A 1 210 ? 35.197 26.745 42.632 1.00 19.36 210 ALA C C 1
ATOM 2744 O O . ALA A 1 210 ? 34.931 25.574 42.451 1.00 22.91 210 ALA C O 1
ATOM 2751 N N . ALA A 1 211 ? 35.218 27.633 41.649 1.00 18.55 211 ALA C N 1
ATOM 2752 C CA . ALA A 1 211 ? 34.929 27.275 40.271 1.00 17.99 211 ALA C CA 1
ATOM 2753 C C . ALA A 1 211 ? 36.098 26.644 39.538 1.00 19.85 211 ALA C C 1
ATOM 2754 O O . ALA A 1 211 ? 35.940 26.269 38.378 1.00 20.08 211 ALA C O 1
ATOM 2761 N N . LEU A 1 212 ? 37.260 26.574 40.183 1.00 17.94 212 LEU C N 1
ATOM 2762 C CA . LEU A 1 212 ? 38.484 26.103 39.536 1.00 20.97 212 LEU C CA 1
ATOM 2763 C C . LEU A 1 212 ? 38.757 24.615 39.824 1.00 27.70 212 LEU C C 1
ATOM 2764 O O . LEU A 1 212 ? 38.347 24.100 40.862 1.00 21.25 212 LEU C O 1
ATOM 2780 N N . PRO A 1 213 ? 39.495 23.934 38.921 1.00 27.95 213 PRO C N 1
ATOM 2781 C CA . PRO A 1 213 ? 39.827 22.525 39.161 1.00 25.86 213 PRO C CA 1
ATOM 2782 C C . PRO A 1 213 ? 40.801 22.368 40.319 1.00 25.36 213 PRO C C 1
ATOM 2783 O O . PRO A 1 213 ? 41.528 23.309 40.652 1.00 26.96 213 PRO C O 1
ATOM 2794 N N . GLY A 1 214 ? 40.798 21.194 40.942 1.00 30.09 214 GLY C N 1
ATOM 2795 C CA . GLY A 1 214 ? 41.706 20.911 42.034 1.00 21.22 214 GLY C CA 1
ATOM 2796 C C . GLY A 1 214 ? 40.998 20.634 43.339 1.00 19.87 214 GLY C C 1
ATOM 2797 O O . GLY A 1 214 ? 39.776 20.599 43.399 1.00 28.58 214 GLY C O 1
ATOM 2801 N N . ASP A 1 215 ? 41.780 20.442 44.393 1.00 23.13 215 ASP C N 1
ATOM 2802 C CA . ASP A 1 215 ? 41.243 20.288 45.724 1.00 29.73 215 ASP C CA 1
ATOM 2803 C C . ASP A 1 215 ? 40.727 21.628 46.317 1.00 22.78 215 ASP C C 1
ATOM 2804 O O . ASP A 1 215 ? 41.485 22.585 46.485 1.00 17.14 215 ASP C O 1
ATOM 2813 N N . ARG A 1 216 ? 39.441 21.647 46.665 1.00 20.21 216 ARG C N 1
ATOM 2814 C CA . ARG A 1 216 ? 38.747 22.856 47.091 1.00 18.42 216 ARG C CA 1
ATOM 2815 C C . ARG A 1 216 ? 39.357 23.437 48.341 1.00 18.72 216 ARG C C 1
ATOM 2816 O O . ARG A 1 216 ? 39.647 24.639 48.402 1.00 17.68 216 ARG C O 1
ATOM 2837 N N . LEU A 1 217 ? 39.595 22.597 49.341 1.00 18.58 217 LEU C N 1
ATOM 2838 C CA . LEU A 1 217 ? 40.262 23.048 50.564 1.00 20.32 217 LEU C CA 1
ATOM 2839 C C . LEU A 1 217 ? 41.608 23.750 50.264 1.00 17.52 217 LEU C C 1
ATOM 2840 O O . LEU A 1 217 ? 41.916 24.850 50.783 1.00 16.52 217 LEU C O 1
ATOM 2856 N N . GLU A 1 218 ? 42.406 23.125 49.413 1.00 16.23 218 GLU C N 1
ATOM 2857 C CA . GLU A 1 218 ? 43.721 23.661 49.107 1.00 18.54 218 GLU C CA 1
ATOM 2858 C C . GLU A 1 218 ? 43.623 24.953 48.292 1.00 13.87 218 GLU C C 1
ATOM 2859 O O . GLU A 1 218 ? 44.356 25.899 48.558 1.00 17.45 218 GLU C O 1
ATOM 2871 N N . ASN A 1 219 ? 42.695 25.018 47.349 1.00 14.64 219 ASN C N 1
ATOM 2872 C CA . ASN A 1 219 ? 42.477 26.272 46.606 1.00 13.21 219 ASN C CA 1
ATOM 2873 C C . ASN A 1 219 ? 42.000 27.412 47.494 1.00 13.83 219 ASN C C 1
ATOM 2874 O O . ASN A 1 219 ? 42.421 28.574 47.325 1.00 16.97 219 ASN C O 1
ATOM 2885 N N . VAL A 1 220 ? 41.139 27.103 48.472 1.00 15.52 220 VAL C N 1
ATOM 2886 C CA . VAL A 1 220 ? 40.693 28.127 49.384 1.00 13.28 220 VAL C CA 1
ATOM 2887 C C . VAL A 1 220 ? 41.851 28.612 50.261 1.00 13.17 220 VAL C C 1
ATOM 2888 O O . VAL A 1 220 ? 41.984 29.799 50.496 1.00 9.41 220 VAL C O 1
ATOM 2901 N N . ALA A 1 221 ? 42.701 27.703 50.736 1.00 13.77 221 ALA C N 1
ATOM 2902 C CA . ALA A 1 221 ? 43.844 28.140 51.542 1.00 12.01 221 ALA C CA 1
ATOM 2903 C C . ALA A 1 221 ? 44.803 28.986 50.662 1.00 10.13 221 ALA C C 1
ATOM 2904 O O . ALA A 1 221 ? 45.404 29.976 51.126 1.00 12.39 221 ALA C O 1
ATOM 2911 N N . ALA A 1 222 ? 44.910 28.597 49.394 1.00 9.29 222 ALA C N 1
ATOM 2912 C CA . ALA A 1 222 ? 45.707 29.352 48.428 1.00 13.63 222 ALA C CA 1
ATOM 2913 C C . ALA A 1 222 ? 45.131 30.768 48.231 1.00 17.55 222 ALA C C 1
ATOM 2914 O O . ALA A 1 222 ? 45.877 31.744 48.186 1.00 16.65 222 ALA C O 1
ATOM 2921 N N . ALA A 1 223 ? 43.807 30.897 48.124 1.00 14.76 223 ALA C N 1
ATOM 2922 C CA . ALA A 1 223 ? 43.218 32.239 47.987 1.00 10.76 223 ALA C CA 1
ATOM 2923 C C . ALA A 1 223 ? 43.542 33.102 49.195 1.00 12.60 223 ALA C C 1
ATOM 2924 O O . ALA A 1 223 ? 43.883 34.302 49.082 1.00 13.80 223 ALA C O 1
ATOM 2931 N N . CYS A 1 224 ? 43.443 32.509 50.386 1.00 9.93 224 CYS C N 1
ATOM 2932 C CA . CYS A 1 224 ? 43.898 33.199 51.566 1.00 11.28 224 CYS C CA 1
ATOM 2933 C C . CYS A 1 224 ? 45.388 33.676 51.486 1.00 11.98 224 CYS C C 1
ATOM 2934 O O . CYS A 1 224 ? 45.715 34.838 51.835 1.00 13.03 224 CYS C O 1
ATOM 2942 N N . GLY A 1 225 ? 46.261 32.777 51.048 1.00 13.00 225 GLY C N 1
ATOM 2943 C CA . GLY A 1 225 ? 47.679 33.104 50.863 1.00 15.10 225 GLY C CA 1
ATOM 2944 C C . GLY A 1 225 ? 47.929 34.213 49.862 1.00 13.11 225 GLY C C 1
ATOM 2945 O O . GLY A 1 225 ? 48.718 35.131 50.117 1.00 15.57 225 GLY C O 1
ATOM 2949 N N . LEU A 1 226 ? 47.215 34.149 48.737 1.00 16.07 226 LEU C N 1
ATOM 2950 C CA . LEU A 1 226 ? 47.285 35.186 47.678 1.00 18.24 226 LEU C CA 1
ATOM 2951 C C . LEU A 1 226 ? 46.993 36.580 48.211 1.00 14.97 226 LEU C C 1
ATOM 2952 O O . LEU A 1 226 ? 47.777 37.554 48.000 1.00 13.49 226 LEU C O 1
ATOM 2968 N N . MET A 1 227 ? 45.863 36.699 48.906 1.00 11.91 227 MET C N 1
ATOM 2969 C CA . MET A 1 227 ? 45.491 37.977 49.457 1.00 11.69 227 MET C CA 1
ATOM 2970 C C . MET A 1 227 ? 46.480 38.466 50.547 1.00 15.34 227 MET C C 1
ATOM 2971 O O . MET A 1 227 ? 46.815 39.657 50.581 1.00 11.44 227 MET C O 1
ATOM 2985 N N . LYS A 1 228 ? 46.929 37.584 51.443 1.00 14.66 228 LYS C N 1
ATOM 2986 C CA . LYS A 1 228 ? 47.907 38.037 52.443 1.00 15.39 228 LYS C CA 1
ATOM 2987 C C . LYS A 1 228 ? 49.287 38.421 51.833 1.00 9.65 228 LYS C C 1
ATOM 2988 O O . LYS A 1 228 ? 49.949 39.316 52.347 1.00 17.34 228 LYS C O 1
ATOM 3007 N N . GLN A 1 229 ? 49.708 37.752 50.773 1.00 15.95 229 GLN C N 1
ATOM 3008 C CA . GLN A 1 229 ? 50.944 38.142 50.059 1.00 21.03 229 GLN C CA 1
ATOM 3009 C C . GLN A 1 229 ? 50.825 39.520 49.422 1.00 21.44 229 GLN C C 1
ATOM 3010 O O . GLN A 1 229 ? 51.706 40.386 49.580 1.00 17.07 229 GLN C O 1
ATOM 3024 N N . ALA A 1 230 ? 49.726 39.739 48.693 1.00 15.05 230 ALA C N 1
ATOM 3025 C CA . ALA A 1 230 ? 49.500 41.079 48.165 1.00 14.46 230 ALA C CA 1
ATOM 3026 C C . ALA A 1 230 ? 49.448 42.119 49.256 1.00 15.50 230 ALA C C 1
ATOM 3027 O O . ALA A 1 230 ? 50.015 43.223 49.126 1.00 13.97 230 ALA C O 1
ATOM 3034 N N . GLY A 1 231 ? 48.786 41.791 50.359 1.00 14.75 231 GLY C N 1
ATOM 3035 C CA . GLY A 1 231 ? 48.694 42.733 51.453 1.00 17.06 231 GLY C CA 1
ATOM 3036 C C . GLY A 1 231 ? 50.006 43.086 52.143 1.00 21.35 231 GLY C C 1
ATOM 3037 O O . GLY A 1 231 ? 50.245 44.260 52.515 1.00 20.82 231 GLY C O 1
ATOM 3041 N N . GLU A 1 232 ? 50.848 42.081 52.352 1.00 22.81 232 GLU C N 1
ATOM 3042 C CA . GLU A 1 232 ? 52.205 42.356 52.825 1.00 23.39 232 GLU C CA 1
ATOM 3043 C C . GLU A 1 232 ? 52.955 43.262 51.852 1.00 16.85 232 GLU C C 1
ATOM 3044 O O . GLU A 1 232 ? 53.602 44.207 52.290 1.00 26.10 232 GLU C O 1
ATOM 3048 N N . ILE A 1 233 ? 52.904 43.001 50.550 1.00 19.18 233 ILE C N 1
ATOM 3049 C CA . ILE A 1 233 ? 53.560 43.961 49.642 1.00 22.61 233 ILE C CA 1
ATOM 3050 C C . ILE A 1 233 ? 52.979 45.381 49.795 1.00 28.24 233 ILE C C 1
ATOM 3051 O O . ILE A 1 233 ? 53.725 46.374 49.890 1.00 24.51 233 ILE C O 1
ATOM 3067 N N . ALA A 1 234 ? 51.651 45.489 49.813 1.00 21.11 234 ALA C N 1
ATOM 3068 C CA . ALA A 1 234 ? 51.018 46.804 49.736 1.00 20.17 234 ALA C CA 1
ATOM 3069 C C . ALA A 1 234 ? 51.158 47.546 51.035 1.00 21.03 234 ALA C C 1
ATOM 3070 O O . ALA A 1 234 ? 51.107 48.779 51.060 1.00 25.31 234 ALA C O 1
ATOM 3077 N N . ALA A 1 235 ? 51.332 46.803 52.122 1.00 24.44 235 ALA C N 1
ATOM 3078 C CA . ALA A 1 235 ? 51.447 47.426 53.437 1.00 27.20 235 ALA C CA 1
ATOM 3079 C C . ALA A 1 235 ? 52.771 48.176 53.656 1.00 31.60 235 ALA C C 1
ATOM 3080 O O . ALA A 1 235 ? 52.847 49.037 54.527 1.00 30.69 235 ALA C O 1
ATOM 3087 N N . ARG A 1 236 ? 53.802 47.863 52.872 1.00 29.00 236 ARG C N 1
ATOM 3088 C CA . ARG A 1 236 ? 55.121 48.461 53.105 1.00 37.97 236 ARG C CA 1
ATOM 3089 C C . ARG A 1 236 ? 55.071 49.968 52.900 1.00 38.87 236 ARG C C 1
ATOM 3090 O O . ARG A 1 236 ? 55.840 50.703 53.510 1.00 41.39 236 ARG C O 1
ATOM 3111 N N . GLN A 1 237 ? 54.141 50.421 52.063 1.00 45.24 237 GLN C N 1
ATOM 3112 C CA . GLN A 1 237 ? 53.961 51.854 51.798 1.00 42.97 237 GLN C CA 1
ATOM 3113 C C . GLN A 1 237 ? 53.770 52.580 53.127 1.00 41.18 237 GLN C C 1
ATOM 3114 O O . GLN A 1 237 ? 54.278 53.681 53.332 1.00 42.31 237 GLN C O 1
ATOM 3128 N N . GLY A 1 238 ? 53.045 51.934 54.037 1.00 41.18 238 GLY C N 1
ATOM 3129 C CA . GLY A 1 238 ? 52.841 52.463 55.373 1.00 36.92 238 GLY C CA 1
ATOM 3130 C C . GLY A 1 238 ? 51.508 53.141 55.655 1.00 37.45 238 GLY C C 1
ATOM 3131 O O . GLY A 1 238 ? 51.137 53.239 56.831 1.00 41.62 238 GLY C O 1
ATOM 3135 N N . GLY A 1 239 ? 50.804 53.621 54.620 1.00 32.48 239 GLY C N 1
ATOM 3136 C CA . GLY A 1 239 ? 49.502 54.262 54.806 1.00 29.57 239 GLY C CA 1
ATOM 3137 C C . GLY A 1 239 ? 48.309 53.561 54.138 1.00 22.41 239 GLY C C 1
ATOM 3138 O O . GLY A 1 239 ? 48.466 52.921 53.116 1.00 20.14 239 GLY C O 1
ATOM 3139 N N . PRO A 1 240 ? 47.104 53.694 54.711 1.00 16.55 240 PRO C N 1
ATOM 3140 C CA . PRO A 1 240 ? 45.921 53.004 54.187 1.00 18.06 240 PRO C CA 1
ATOM 3141 C C . PRO A 1 240 ? 45.403 53.522 52.865 1.00 16.67 240 PRO C C 1
ATOM 3142 O O . PRO A 1 240 ? 44.739 52.774 52.152 1.00 21.74 240 PRO C O 1
ATOM 3153 N N . GLY A 1 241 ? 45.658 54.789 52.566 1.00 25.22 241 GLY C N 1
ATOM 3154 C CA . GLY A 1 241 ? 45.278 55.366 51.293 1.00 21.91 241 GLY C CA 1
ATOM 3155 C C . GLY A 1 241 ? 46.124 54.785 50.175 1.00 23.11 241 GLY C C 1
ATOM 3156 O O . GLY A 1 241 ? 45.594 54.342 49.157 1.00 27.31 241 GLY C O 1
ATOM 3160 N N . SER A 1 242 ? 47.438 54.749 50.372 1.00 18.50 242 SER C N 1
ATOM 3161 C CA . SER A 1 242 ? 48.358 54.216 49.363 1.00 21.65 242 SER C CA 1
ATOM 3162 C C . SER A 1 242 ? 48.303 52.694 49.221 1.00 15.24 242 SER C C 1
ATOM 3163 O O . SER A 1 242 ? 48.594 52.153 48.169 1.00 14.64 242 SER C O 1
ATOM 3171 N N . PHE A 1 243 ? 47.942 52.028 50.310 1.00 14.29 243 PHE C N 1
ATOM 3172 C CA . PHE A 1 243 ? 47.685 50.586 50.346 1.00 16.23 243 PHE C CA 1
ATOM 3173 C C . PHE A 1 243 ? 46.770 50.071 49.228 1.00 9.47 243 PHE C C 1
ATOM 3174 O O . PHE A 1 243 ? 47.026 49.042 48.622 1.00 12.96 243 PHE C O 1
ATOM 3191 N N . ILE A 1 244 ? 45.679 50.775 48.955 1.00 15.70 244 ILE C N 1
ATOM 3192 C CA . ILE A 1 244 ? 44.669 50.228 48.027 1.00 19.06 244 ILE C CA 1
ATOM 3193 C C . ILE A 1 244 ? 45.221 50.099 46.583 1.00 15.67 244 ILE C C 1
ATOM 3194 O O . ILE A 1 244 ? 45.183 49.024 46.004 1.00 11.46 244 ILE C O 1
ATOM 3210 N N . PRO A 1 245 ? 45.770 51.182 46.020 1.00 13.60 245 PRO C N 1
ATOM 3211 C CA . PRO A 1 245 ? 46.404 51.031 44.700 1.00 13.47 245 PRO C CA 1
ATOM 3212 C C . PRO A 1 245 ? 47.542 49.996 44.656 1.00 11.54 245 PRO C C 1
ATOM 3213 O O . PRO A 1 245 ? 47.662 49.204 43.695 1.00 16.11 245 PRO C O 1
ATOM 3224 N N . ALA A 1 246 ? 48.383 49.997 45.692 1.00 14.37 246 ALA C N 1
ATOM 3225 C CA . ALA A 1 246 ? 49.509 49.039 45.770 1.00 15.08 246 ALA C CA 1
ATOM 3226 C C . ALA A 1 246 ? 49.030 47.591 45.785 1.00 11.44 246 ALA C C 1
ATOM 3227 O O . ALA A 1 246 ? 49.648 46.692 45.190 1.00 15.27 246 ALA C O 1
ATOM 3234 N N . PHE A 1 247 ? 47.921 47.368 46.492 1.00 16.58 247 PHE C N 1
ATOM 3235 C CA . PHE A 1 247 ? 47.316 46.025 46.661 1.00 10.95 247 PHE C CA 1
ATOM 3236 C C . PHE A 1 247 ? 46.750 45.491 45.359 1.00 9.43 247 PHE C C 1
ATOM 3237 O O . PHE A 1 247 ? 47.054 44.343 44.899 1.00 10.61 247 PHE C O 1
ATOM 3254 N N . LEU A 1 248 ? 45.954 46.333 44.713 1.00 12.42 248 LEU C N 1
ATOM 3255 C CA . LEU A 1 248 ? 45.540 45.989 43.363 1.00 10.07 248 LEU C CA 1
ATOM 3256 C C . LEU A 1 248 ? 46.720 45.784 42.423 1.00 14.88 248 LEU C C 1
ATOM 3257 O O . LEU A 1 248 ? 46.701 44.852 41.627 1.00 10.27 248 LEU C O 1
ATOM 3273 N N . ASP A 1 249 ? 47.753 46.623 42.504 1.00 13.87 249 ASP C N 1
ATOM 3274 C CA . ASP A 1 249 ? 48.905 46.439 41.604 1.00 13.89 249 ASP C CA 1
ATOM 3275 C C . ASP A 1 249 ? 49.573 45.082 41.843 1.00 12.82 249 ASP C C 1
ATOM 3276 O O . ASP A 1 249 ? 49.999 44.386 40.905 1.00 15.53 249 ASP C O 1
ATOM 3285 N N . ALA A 1 250 ? 49.670 44.721 43.109 1.00 16.67 250 ALA C N 1
ATOM 3286 C CA . ALA A 1 250 ? 50.356 43.500 43.499 1.00 13.35 250 ALA C CA 1
ATOM 3287 C C . ALA A 1 250 ? 49.561 42.264 43.160 1.00 18.20 250 ALA C C 1
ATOM 3288 O O . ALA A 1 250 ? 50.160 41.232 42.915 1.00 15.42 250 ALA C O 1
ATOM 3295 N N . LEU A 1 251 ? 48.219 42.337 43.129 1.00 14.11 251 LEU C N 1
ATOM 3296 C CA . LEU A 1 251 ? 47.443 41.235 42.524 1.00 14.76 251 LEU C CA 1
ATOM 3297 C C . LEU A 1 251 ? 47.592 41.076 40.993 1.00 17.32 251 LEU C C 1
ATOM 3298 O O . LEU A 1 251 ? 47.476 39.968 40.453 1.00 14.16 251 LEU C O 1
ATOM 3314 N N . TYR A 1 252 ? 47.855 42.172 40.284 1.00 15.92 252 TYR C N 1
ATOM 3315 C CA . TYR A 1 252 ? 47.945 42.102 38.835 1.00 16.94 252 TYR C CA 1
ATOM 3316 C C . TYR A 1 252 ? 49.298 41.564 38.337 1.00 21.62 252 TYR C C 1
ATOM 3317 O O . TYR A 1 252 ? 49.320 40.846 37.315 1.00 23.28 252 TYR C O 1
ATOM 3335 N N . ASN B 1 6 ? 44.444 77.768 69.022 1.00 47.55 6 ASN B N 1
ATOM 3336 C CA . ASN B 1 6 ? 43.288 77.181 68.333 1.00 46.71 6 ASN B CA 1
ATOM 3337 C C . ASN B 1 6 ? 43.542 75.840 67.662 1.00 42.75 6 ASN B C 1
ATOM 3338 O O . ASN B 1 6 ? 42.634 75.023 67.593 1.00 38.41 6 ASN B O 1
ATOM 3348 N N . PRO B 1 7 ? 44.752 75.630 67.115 1.00 43.96 7 PRO B N 1
ATOM 3349 C CA . PRO B 1 7 ? 45.010 74.293 66.566 1.00 47.07 7 PRO B CA 1
ATOM 3350 C C . PRO B 1 7 ? 45.201 73.215 67.644 1.00 52.49 7 PRO B C 1
ATOM 3351 O O . PRO B 1 7 ? 45.353 72.034 67.303 1.00 46.13 7 PRO B O 1
ATOM 3362 N N . ALA B 1 8 ? 45.162 73.607 68.917 1.00 47.55 8 ALA B N 1
ATOM 3363 C CA . ALA B 1 8 ? 45.386 72.660 70.006 1.00 41.41 8 ALA B CA 1
ATOM 3364 C C . ALA B 1 8 ? 44.298 71.592 70.058 1.00 35.55 8 ALA B C 1
ATOM 3365 O O . ALA B 1 8 ? 44.610 70.401 70.007 1.00 37.56 8 ALA B O 1
ATOM 3372 N N . PRO B 1 9 ? 43.019 72.003 70.143 1.00 36.11 9 PRO B N 1
ATOM 3373 C CA . PRO B 1 9 ? 41.946 71.006 70.082 1.00 42.79 9 PRO B CA 1
ATOM 3374 C C . PRO B 1 9 ? 42.052 70.029 68.914 1.00 39.37 9 PRO B C 1
ATOM 3375 O O . PRO B 1 9 ? 41.712 68.867 69.101 1.00 28.83 9 PRO B O 1
ATOM 3386 N N . VAL B 1 10 ? 42.502 70.496 67.749 1.00 32.99 10 VAL B N 1
ATOM 3387 C CA . VAL B 1 10 ? 42.582 69.644 66.564 1.00 35.45 10 VAL B CA 1
ATOM 3388 C C . VAL B 1 10 ? 43.528 68.488 66.838 1.00 31.09 10 VAL B C 1
ATOM 3389 O O . VAL B 1 10 ? 43.161 67.312 66.679 1.00 29.60 10 VAL B O 1
ATOM 3402 N N . ALA B 1 11 ? 44.732 68.826 67.281 1.00 33.02 11 ALA B N 1
ATOM 3403 C CA . ALA B 1 11 ? 45.720 67.826 67.666 1.00 32.45 11 ALA B CA 1
ATOM 3404 C C . ALA B 1 11 ? 45.193 66.914 68.775 1.00 31.82 11 ALA B C 1
ATOM 3405 O O . ALA B 1 11 ? 45.478 65.705 68.778 1.00 31.37 11 ALA B O 1
ATOM 3412 N N . HIS B 1 12 ? 44.443 67.478 69.726 1.00 35.67 12 HIS B N 1
ATOM 3413 C CA . HIS B 1 12 ? 43.892 66.642 70.797 1.00 36.41 12 HIS B CA 1
ATOM 3414 C C . HIS B 1 12 ? 42.798 65.690 70.268 1.00 37.10 12 HIS B C 1
ATOM 3415 O O . HIS B 1 12 ? 42.725 64.529 70.696 1.00 27.33 12 HIS B O 1
ATOM 3428 N N . LEU B 1 13 ? 41.966 66.178 69.341 1.00 29.30 13 LEU B N 1
ATOM 3429 C CA . LEU B 1 13 ? 40.876 65.387 68.793 1.00 28.79 13 LEU B CA 1
ATOM 3430 C C . LEU B 1 13 ? 41.497 64.199 68.076 1.00 25.96 13 LEU B C 1
ATOM 3431 O O . LEU B 1 13 ? 40.991 63.078 68.152 1.00 26.94 13 LEU B O 1
ATOM 3447 N N . ARG B 1 14 ? 42.600 64.456 67.388 1.00 27.19 14 ARG B N 1
ATOM 3448 C CA . ARG B 1 14 ? 43.318 63.391 66.693 1.00 27.87 14 ARG B CA 1
ATOM 3449 C C . ARG B 1 14 ? 43.657 62.205 67.600 1.00 31.21 14 ARG B C 1
ATOM 3450 O O . ARG B 1 14 ? 43.408 61.058 67.242 1.00 20.81 14 ARG B O 1
ATOM 3471 N N . HIS B 1 15 ? 44.237 62.466 68.771 1.00 28.23 15 HIS B N 1
ATOM 3472 C CA . HIS B 1 15 ? 44.587 61.383 69.680 1.00 24.42 15 HIS B CA 1
ATOM 3473 C C . HIS B 1 15 ? 43.341 60.768 70.323 1.00 21.30 15 HIS B C 1
ATOM 3474 O O . HIS B 1 15 ? 43.301 59.563 70.525 1.00 24.19 15 HIS B O 1
ATOM 3487 N N . LEU B 1 16 ? 42.329 61.580 70.634 1.00 18.75 16 LEU B N 1
ATOM 3488 C CA . LEU B 1 16 ? 41.122 61.030 71.249 1.00 25.63 16 LEU B CA 1
ATOM 3489 C C . LEU B 1 16 ? 40.331 60.105 70.340 1.00 22.93 16 LEU B C 1
ATOM 3490 O O . LEU B 1 16 ? 39.739 59.143 70.822 1.00 21.29 16 LEU B O 1
ATOM 3506 N N . LEU B 1 17 ? 40.223 60.450 69.054 1.00 19.38 17 LEU B N 1
ATOM 3507 C CA . LEU B 1 17 ? 39.538 59.550 68.114 1.00 19.42 17 LEU B CA 1
ATOM 3508 C C . LEU B 1 17 ? 40.196 58.181 68.105 1.00 16.06 17 LEU B C 1
ATOM 3509 O O . LEU B 1 17 ? 39.505 57.164 68.121 1.00 16.84 17 LEU B O 1
ATOM 3525 N N . ARG B 1 18 ? 41.521 58.148 68.091 1.00 14.97 18 ARG B N 1
ATOM 3526 C CA . ARG B 1 18 ? 42.243 56.885 68.068 1.00 18.03 18 ARG B CA 1
ATOM 3527 C C . ARG B 1 18 ? 42.100 56.157 69.405 1.00 25.49 18 ARG B C 1
ATOM 3528 O O . ARG B 1 18 ? 41.987 54.937 69.446 1.00 19.90 18 ARG B O 1
ATOM 3549 N N . ALA B 1 19 ? 42.123 56.901 70.501 1.00 20.37 19 ALA B N 1
ATOM 3550 C CA . ALA B 1 19 ? 41.973 56.272 71.799 1.00 22.30 19 ALA B CA 1
ATOM 3551 C C . ALA B 1 19 ? 40.563 55.714 72.073 1.00 20.17 19 ALA B C 1
ATOM 3552 O O . ALA B 1 19 ? 40.444 54.632 72.653 1.00 25.13 19 ALA B O 1
ATOM 3559 N N . HIS B 1 20 ? 39.499 56.426 71.687 1.00 16.71 20 HIS B N 1
ATOM 3560 C CA . HIS B 1 20 ? 38.137 55.951 71.970 1.00 19.31 20 HIS B CA 1
ATOM 3561 C C . HIS B 1 20 ? 37.575 55.017 70.918 1.00 25.06 20 HIS B C 1
ATOM 3562 O O . HIS B 1 20 ? 36.629 54.273 71.191 1.00 16.93 20 HIS B O 1
ATOM 3575 N N . SER B 1 21 ? 38.123 55.125 69.706 1.00 22.25 21 SER B N 1
ATOM 3576 C CA . SER B 1 21 ? 37.706 54.326 68.549 1.00 20.69 21 SER B CA 1
ATOM 3577 C C . SER B 1 21 ? 36.198 54.192 68.426 1.00 13.07 21 SER B C 1
ATOM 3578 O O . SER B 1 21 ? 35.652 53.101 68.521 1.00 16.24 21 SER B O 1
ATOM 3586 N N . PRO B 1 22 ? 35.514 55.324 68.276 1.00 17.26 22 PRO B N 1
ATOM 3587 C CA . PRO B 1 22 ? 34.061 55.296 68.340 1.00 18.74 22 PRO B CA 1
ATOM 3588 C C . PRO B 1 22 ? 33.443 54.515 67.172 1.00 18.04 22 PRO B C 1
ATOM 3589 O O . PRO B 1 22 ? 33.872 54.632 66.022 1.00 19.05 22 PRO B O 1
ATOM 3600 N N . LEU B 1 23 ? 32.448 53.722 67.514 1.00 16.75 23 LEU B N 1
ATOM 3601 C CA . LEU B 1 23 ? 31.670 52.939 66.560 1.00 18.80 23 LEU B CA 1
ATOM 3602 C C . LEU B 1 23 ? 30.520 53.810 66.024 1.00 17.84 23 LEU B C 1
ATOM 3603 O O . LEU B 1 23 ? 29.615 54.218 66.768 1.00 14.46 23 LEU B O 1
ATOM 3619 N N . VAL B 1 24 ? 30.601 54.142 64.738 1.00 15.37 24 VAL B N 1
ATOM 3620 C CA . VAL B 1 24 ? 29.634 55.011 64.091 1.00 12.60 24 VAL B CA 1
ATOM 3621 C C . VAL B 1 24 ? 28.763 54.235 63.140 1.00 19.68 24 VAL B C 1
ATOM 3622 O O . VAL B 1 24 ? 29.253 53.615 62.196 1.00 15.86 24 VAL B O 1
ATOM 3635 N N . HIS B 1 25 ? 27.470 54.255 63.426 1.00 11.40 25 HIS B N 1
ATOM 3636 C CA . HIS B 1 25 ? 26.452 53.766 62.541 1.00 15.91 25 HIS B CA 1
ATOM 3637 C C . HIS B 1 25 ? 26.253 54.794 61.399 1.00 17.42 25 HIS B C 1
ATOM 3638 O O . HIS B 1 25 ? 25.787 55.895 61.659 1.00 13.40 25 HIS B O 1
ATOM 3651 N N . CYS B 1 26 ? 26.611 54.425 60.166 1.00 18.24 26 CYS B N 1
ATOM 3652 C CA . CYS B 1 26 ? 26.584 55.344 59.016 1.00 18.56 26 CYS B CA 1
ATOM 3653 C C . CYS B 1 26 ? 25.448 54.966 58.110 1.00 21.21 26 CYS B C 1
ATOM 3654 O O . CYS B 1 26 ? 25.459 53.856 57.539 1.00 18.51 26 CYS B O 1
ATOM 3662 N N . MET B 1 27 ? 24.456 55.857 58.026 1.00 19.81 27 MET B N 1
ATOM 3663 C CA . MET B 1 27 ? 23.370 55.731 57.065 1.00 23.60 27 MET B CA 1
ATOM 3664 C C . MET B 1 27 ? 23.586 56.884 56.087 1.00 23.72 27 MET B C 1
ATOM 3665 O O . MET B 1 27 ? 23.103 58.007 56.282 1.00 20.57 27 MET B O 1
ATOM 3679 N N . THR B 1 28 ? 24.429 56.636 55.090 1.00 21.46 28 THR B N 1
ATOM 3680 C CA . THR B 1 28 ? 24.834 57.719 54.185 1.00 18.38 28 THR B CA 1
ATOM 3681 C C . THR B 1 28 ? 24.539 57.335 52.756 1.00 19.90 28 THR B C 1
ATOM 3682 O O . THR B 1 28 ? 23.979 56.271 52.487 1.00 19.85 28 THR B O 1
ATOM 3693 N N . ASN B 1 29 ? 24.889 58.217 51.831 1.00 21.59 29 ASN B N 1
ATOM 3694 C CA . ASN B 1 29 ? 24.444 58.037 50.456 1.00 22.76 29 ASN B CA 1
ATOM 3695 C C . ASN B 1 29 ? 25.342 57.093 49.649 1.00 23.04 29 ASN B C 1
ATOM 3696 O O . ASN B 1 29 ? 26.500 56.835 49.980 1.00 18.71 29 ASN B O 1
ATOM 3707 N N . ASP B 1 30 ? 24.733 56.553 48.611 1.00 20.76 30 ASP B N 1
ATOM 3708 C CA . ASP B 1 30 ? 25.351 55.638 47.638 1.00 24.53 30 ASP B CA 1
ATOM 3709 C C . ASP B 1 30 ? 26.716 56.004 47.116 1.00 22.95 30 ASP B C 1
ATOM 3710 O O . ASP B 1 30 ? 27.537 55.135 46.866 1.00 31.94 30 ASP B O 1
ATOM 3719 N N . VAL B 1 31 ? 26.981 57.288 46.960 1.00 17.00 31 VAL B N 1
ATOM 3720 C CA . VAL B 1 31 ? 28.162 57.719 46.247 1.00 20.09 31 VAL B CA 1
ATOM 3721 C C . VAL B 1 31 ? 29.404 57.791 47.146 1.00 21.20 31 VAL B C 1
ATOM 3722 O O . VAL B 1 31 ? 30.538 57.755 46.652 1.00 17.84 31 VAL B O 1
ATOM 3735 N N . VAL B 1 32 ? 29.191 57.896 48.455 1.00 18.44 32 VAL B N 1
ATOM 3736 C CA . VAL B 1 32 ? 30.286 58.210 49.380 1.00 19.94 32 VAL B CA 1
ATOM 3737 C C . VAL B 1 32 ? 30.548 57.131 50.426 1.00 17.83 32 VAL B C 1
ATOM 3738 O O . VAL B 1 32 ? 31.356 57.364 51.336 1.00 18.11 32 VAL B O 1
ATOM 3751 N N . GLN B 1 33 ? 29.895 55.972 50.309 1.00 18.50 33 GLN B N 1
ATOM 3752 C CA . GLN B 1 33 ? 29.978 54.898 51.314 1.00 20.63 33 GLN B CA 1
ATOM 3753 C C . GLN B 1 33 ? 31.407 54.477 51.633 1.00 17.13 33 GLN B C 1
ATOM 3754 O O . GLN B 1 33 ? 31.876 54.495 52.786 1.00 15.58 33 GLN B O 1
ATOM 3768 N N . THR B 1 34 ? 32.108 54.086 50.586 1.00 12.66 34 THR B N 1
ATOM 3769 C CA . THR B 1 34 ? 33.428 53.520 50.747 1.00 18.31 34 THR B CA 1
ATOM 3770 C C . THR B 1 34 ? 34.392 54.533 51.349 1.00 15.04 34 THR B C 1
ATOM 3771 O O . THR B 1 34 ? 35.165 54.218 52.267 1.00 11.97 34 THR B O 1
ATOM 3782 N N . PHE B 1 35 ? 34.363 55.740 50.808 1.00 14.69 35 PHE B N 1
ATOM 3783 C CA . PHE B 1 35 ? 35.282 56.791 51.266 1.00 16.73 35 PHE B CA 1
ATOM 3784 C C . PHE B 1 35 ? 34.983 57.211 52.713 1.00 16.15 35 PHE B C 1
ATOM 3785 O O . PHE B 1 35 ? 35.904 57.440 53.492 1.00 13.89 35 PHE B O 1
ATOM 3802 N N . THR B 1 36 ? 33.706 57.334 53.065 1.00 11.57 36 THR B N 1
ATOM 3803 C CA . THR B 1 36 ? 33.310 57.578 54.459 1.00 11.60 36 THR B CA 1
ATOM 3804 C C . THR B 1 36 ? 33.879 56.503 55.389 1.00 14.04 36 THR B C 1
ATOM 3805 O O . THR B 1 36 ? 34.459 56.799 56.437 1.00 15.59 36 THR B O 1
ATOM 3816 N N . ALA B 1 37 ? 33.707 55.245 54.996 1.00 12.91 37 ALA B N 1
ATOM 3817 C CA . ALA B 1 37 ? 34.221 54.142 55.778 1.00 12.93 37 ALA B CA 1
ATOM 3818 C C . ALA B 1 37 ? 35.740 54.210 55.918 1.00 13.68 37 ALA B C 1
ATOM 3819 O O . ALA B 1 37 ? 36.301 54.028 57.020 1.00 12.79 37 ALA B O 1
ATOM 3826 N N . ASN B 1 38 ? 36.423 54.538 54.831 1.00 10.81 38 ASN B N 1
ATOM 3827 C CA . ASN B 1 38 ? 37.878 54.563 54.869 1.00 12.58 38 ASN B CA 1
ATOM 3828 C C . ASN B 1 38 ? 38.432 55.752 55.660 1.00 10.81 38 ASN B C 1
ATOM 3829 O O . ASN B 1 38 ? 39.486 55.641 56.292 1.00 10.30 38 ASN B O 1
ATOM 3840 N N . VAL B 1 39 ? 37.746 56.880 55.593 1.00 10.88 39 VAL B N 1
ATOM 3841 C CA . VAL B 1 39 ? 38.072 58.029 56.411 1.00 10.31 39 VAL B CA 1
ATOM 3842 C C . VAL B 1 39 ? 37.885 57.706 57.902 1.00 11.71 39 VAL B C 1
ATOM 3843 O O . VAL B 1 39 ? 38.769 57.983 58.718 1.00 14.81 39 VAL B O 1
ATOM 3856 N N . LEU B 1 40 ? 36.750 57.118 58.249 1.00 13.24 40 LEU B N 1
ATOM 3857 C CA . LEU B 1 40 ? 36.522 56.750 59.646 1.00 17.03 40 LEU B CA 1
ATOM 3858 C C . LEU B 1 40 ? 37.539 55.731 60.125 1.00 17.75 40 LEU B C 1
ATOM 3859 O O . LEU B 1 40 ? 38.020 55.839 61.257 1.00 20.56 40 LEU B O 1
ATOM 3875 N N . LEU B 1 41 ? 37.910 54.766 59.277 1.00 12.26 41 LEU B N 1
ATOM 3876 C CA . LEU B 1 41 ? 39.000 53.863 59.627 1.00 13.06 41 LEU B CA 1
ATOM 3877 C C . LEU B 1 41 ? 40.365 54.607 59.780 1.00 20.05 41 LEU B C 1
ATOM 3878 O O . LEU B 1 41 ? 41.153 54.354 60.728 1.00 15.43 41 LEU B O 1
ATOM 3894 N N . ALA B 1 42 ? 40.669 55.512 58.862 1.00 17.53 42 ALA B N 1
ATOM 3895 C CA . ALA B 1 42 ? 41.987 56.151 58.893 1.00 13.88 42 ALA B CA 1
ATOM 3896 C C . ALA B 1 42 ? 42.151 57.040 60.142 1.00 14.56 42 ALA B C 1
ATOM 3897 O O . ALA B 1 42 ? 43.273 57.195 60.647 1.00 21.75 42 ALA B O 1
ATOM 3904 N N . VAL B 1 43 ? 41.068 57.631 60.634 1.00 13.80 43 VAL B N 1
ATOM 3905 C CA . VAL B 1 43 ? 41.164 58.441 61.864 1.00 16.65 43 VAL B CA 1
ATOM 3906 C C . VAL B 1 43 ?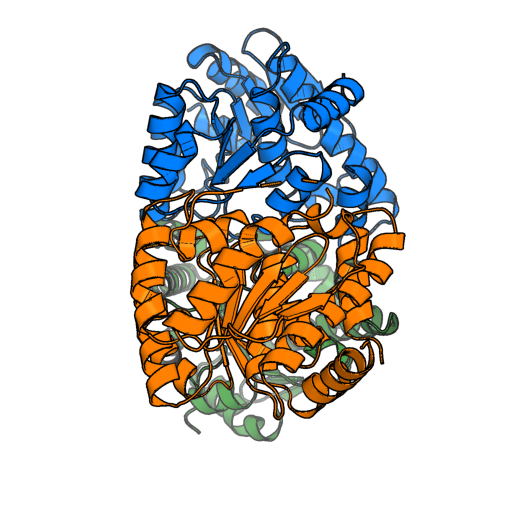 41.135 57.589 63.150 1.00 25.04 43 VAL B C 1
ATOM 3907 O O . VAL B 1 43 ? 41.268 58.144 64.256 1.00 21.86 43 VAL B O 1
ATOM 3920 N N . GLY B 1 44 ? 40.977 56.271 63.012 1.00 16.52 44 GLY B N 1
ATOM 3921 C CA . GLY B 1 44 ? 40.948 55.361 64.142 1.00 16.79 44 GLY B CA 1
ATOM 3922 C C . GLY B 1 44 ? 39.575 55.004 64.714 1.00 21.04 44 GLY B C 1
ATOM 3923 O O . GLY B 1 44 ? 39.500 54.369 65.765 1.00 17.65 44 GLY B O 1
ATOM 3927 N N . ALA B 1 45 ? 38.499 55.391 64.028 1.00 12.84 45 ALA B N 1
ATOM 3928 C CA . ALA B 1 45 ? 37.148 54.988 64.376 1.00 14.30 45 ALA B CA 1
ATOM 3929 C C . ALA B 1 45 ? 36.748 53.674 63.684 1.00 14.06 45 ALA B C 1
ATOM 3930 O O . ALA B 1 45 ? 37.531 53.108 62.932 1.00 19.46 45 ALA B O 1
ATOM 3937 N N . SER B 1 46 ? 35.536 53.200 63.958 1.00 12.94 46 SER B N 1
ATOM 3938 C CA . SER B 1 46 ? 34.993 51.975 63.342 1.00 18.55 46 SER B CA 1
ATOM 3939 C C . SER B 1 46 ? 33.639 52.279 62.700 1.00 15.83 46 SER B C 1
ATOM 3940 O O . SER B 1 46 ? 32.654 52.521 63.397 1.00 18.10 46 SER B O 1
ATOM 3948 N N . PRO B 1 47 ? 33.568 52.241 61.360 1.00 15.82 47 PRO B N 1
ATOM 3949 C CA . PRO B 1 47 ? 32.300 52.492 60.653 1.00 12.51 47 PRO B CA 1
ATOM 3950 C C . PRO B 1 47 ? 31.427 51.251 60.556 1.00 14.84 47 PRO B C 1
ATOM 3951 O O . PRO B 1 47 ? 31.972 50.141 60.479 1.00 17.13 47 PRO B O 1
ATOM 3962 N N . ALA B 1 48 ? 30.105 51.413 60.510 1.00 16.19 48 ALA B N 1
ATOM 3963 C CA . ALA B 1 48 ? 29.232 50.286 60.221 1.00 15.53 48 ALA B CA 1
ATOM 3964 C C . ALA B 1 48 ? 28.022 50.763 59.481 1.00 15.14 48 ALA B C 1
ATOM 3965 O O . ALA B 1 48 ? 27.324 51.702 59.919 1.00 14.69 48 ALA B O 1
ATOM 3972 N N . MET B 1 49 ? 27.798 50.143 58.326 1.00 12.53 49 MET B N 1
ATOM 3973 C CA . MET B 1 49 ? 26.691 50.530 57.463 1.00 15.81 49 MET B CA 1
ATOM 3974 C C . MET B 1 49 ? 25.598 49.484 57.597 1.00 16.59 49 MET B C 1
ATOM 3975 O O . MET B 1 49 ? 25.770 48.340 57.215 1.00 24.87 49 MET B O 1
ATOM 3989 N N . VAL B 1 50 ? 24.513 49.864 58.258 1.00 14.66 50 VAL B N 1
ATOM 3990 C CA . VAL B 1 50 ? 23.426 48.950 58.530 1.00 12.56 50 VAL B CA 1
ATOM 3991 C C . VAL B 1 50 ? 22.172 49.608 58.053 1.00 14.68 50 VAL B C 1
ATOM 3992 O O . VAL B 1 50 ? 21.880 50.686 58.534 1.00 14.63 50 VAL B O 1
ATOM 4005 N N . ILE B 1 51 ? 21.386 48.965 57.178 1.00 13.04 51 ILE B N 1
ATOM 4006 C CA . ILE B 1 51 ? 20.281 49.708 56.555 1.00 18.47 51 ILE B CA 1
ATOM 4007 C C . ILE B 1 51 ? 18.887 49.085 56.623 1.00 18.79 51 ILE B C 1
ATOM 4008 O O . ILE B 1 51 ? 17.916 49.791 56.415 1.00 17.65 51 ILE B O 1
ATOM 4024 N N . ASP B 1 52 ? 18.776 47.789 56.905 1.00 18.50 52 ASP B N 1
ATOM 4025 C CA . ASP B 1 52 ? 17.477 47.189 57.151 1.00 21.47 52 ASP B CA 1
ATOM 4026 C C . ASP B 1 52 ? 16.817 47.906 58.354 1.00 15.13 52 ASP B C 1
ATOM 4027 O O . ASP B 1 52 ? 17.501 48.253 59.319 1.00 14.65 52 ASP B O 1
ATOM 4036 N N . PRO B 1 53 ? 15.496 48.144 58.298 1.00 18.55 53 PRO B N 1
ATOM 4037 C CA . PRO B 1 53 ? 14.887 48.916 59.394 1.00 19.78 53 PRO B CA 1
ATOM 4038 C C . PRO B 1 53 ? 14.998 48.215 60.753 1.00 20.13 53 PRO B C 1
ATOM 4039 O O . PRO B 1 53 ? 15.303 48.857 61.768 1.00 14.96 53 PRO B O 1
ATOM 4050 N N . ARG B 1 54 ? 14.778 46.904 60.779 1.00 14.64 54 ARG B N 1
ATOM 4051 C CA . ARG B 1 54 ? 14.892 46.197 62.065 1.00 19.11 54 ARG B CA 1
ATOM 4052 C C . ARG B 1 54 ? 16.370 46.199 62.545 1.00 17.53 54 ARG B C 1
ATOM 4053 O O . ARG B 1 54 ? 16.678 46.552 63.698 1.00 17.43 54 ARG B O 1
ATOM 4074 N N . GLU B 1 55 ? 17.276 45.798 61.651 1.00 15.18 55 GLU B N 1
ATOM 4075 C CA . GLU B 1 55 ? 18.704 45.795 62.001 1.00 17.11 55 GLU B CA 1
ATOM 4076 C C . GLU B 1 55 ? 19.154 47.205 62.425 1.00 16.28 55 GLU B C 1
ATOM 4077 O O . GLU B 1 55 ? 19.959 47.356 63.343 1.00 17.87 55 GLU B O 1
ATOM 4089 N N . ALA B 1 56 ? 18.638 48.243 61.774 1.00 17.65 56 ALA B N 1
ATOM 4090 C CA . ALA B 1 56 ? 19.156 49.574 62.023 1.00 11.72 56 ALA B CA 1
ATOM 4091 C C . ALA B 1 56 ? 18.681 50.046 63.389 1.00 17.68 56 ALA B C 1
ATOM 4092 O O . ALA B 1 56 ? 19.458 50.609 64.141 1.00 19.09 56 ALA B O 1
ATOM 4099 N N . ALA B 1 57 ? 17.415 49.780 63.715 1.00 21.58 57 ALA B N 1
ATOM 4100 C CA . ALA B 1 57 ? 16.960 49.984 65.091 1.00 27.67 57 ALA B CA 1
ATOM 4101 C C . ALA B 1 57 ? 17.874 49.282 66.094 1.00 23.61 57 ALA B C 1
ATOM 4102 O O . ALA B 1 57 ? 18.301 49.865 67.090 1.00 23.52 57 ALA B O 1
ATOM 4109 N N . GLN B 1 58 ? 18.142 48.014 65.843 1.00 26.79 58 GLN B N 1
ATOM 4110 C CA . GLN B 1 58 ? 18.966 47.254 66.775 1.00 25.94 58 GLN B CA 1
ATOM 4111 C C . GLN B 1 58 ? 20.362 47.872 66.929 1.00 22.23 58 GLN B C 1
ATOM 4112 O O . GLN B 1 58 ? 20.857 48.060 68.032 1.00 21.70 58 GLN B O 1
ATOM 4126 N N . PHE B 1 59 ? 20.991 48.218 65.813 1.00 24.32 59 PHE B N 1
ATOM 4127 C CA . PHE B 1 59 ? 22.369 48.654 65.860 1.00 18.14 59 PHE B CA 1
ATOM 4128 C C . PHE B 1 59 ? 22.524 50.085 66.372 1.00 15.38 59 PHE B C 1
ATOM 4129 O O . PHE B 1 59 ? 23.533 50.425 66.981 1.00 16.77 59 PHE B O 1
ATOM 4146 N N . ALA B 1 60 ? 21.536 50.933 66.107 1.00 23.83 60 ALA B N 1
ATOM 4147 C CA . ALA B 1 60 ? 21.611 52.324 66.547 1.00 23.00 60 ALA B CA 1
ATOM 4148 C C . ALA B 1 60 ? 21.672 52.437 68.081 1.00 21.20 60 ALA B C 1
ATOM 4149 O O . ALA B 1 60 ? 22.221 53.393 68.626 1.00 24.23 60 ALA B O 1
ATOM 4156 N N . ALA B 1 61 ? 21.131 51.450 68.775 1.00 20.40 61 ALA B N 1
ATOM 4157 C CA . ALA B 1 61 ? 21.182 51.431 70.237 1.00 23.20 61 ALA B CA 1
ATOM 4158 C C . ALA B 1 61 ? 22.593 51.063 70.749 1.00 27.05 61 ALA B C 1
ATOM 4159 O O . ALA B 1 61 ? 23.013 51.456 71.837 1.00 25.98 61 ALA B O 1
ATOM 4166 N N . ILE B 1 62 ? 23.324 50.331 69.924 1.00 24.12 62 ILE B N 1
ATOM 4167 C CA . ILE B 1 62 ? 24.627 49.793 70.266 1.00 27.71 62 ILE B CA 1
ATOM 4168 C C . ILE B 1 62 ? 25.740 50.774 69.938 1.00 27.78 62 ILE B C 1
ATOM 4169 O O . ILE B 1 62 ? 26.688 50.909 70.696 1.00 25.75 62 ILE B O 1
ATOM 4185 N N . ALA B 1 63 ? 25.631 51.433 68.784 1.00 27.48 63 ALA B N 1
ATOM 4186 C CA . ALA B 1 63 ? 26.717 52.259 68.275 1.00 23.04 63 ALA B CA 1
ATOM 4187 C C . ALA B 1 63 ? 26.941 53.457 69.190 1.00 23.52 63 ALA B C 1
ATOM 4188 O O . ALA B 1 63 ? 26.025 53.890 69.885 1.00 20.33 63 ALA B O 1
ATOM 4195 N N . ASP B 1 64 ? 28.165 53.981 69.178 1.00 19.35 64 ASP B N 1
ATOM 4196 C CA . ASP B 1 64 ? 28.498 55.194 69.918 1.00 21.98 64 ASP B CA 1
ATOM 4197 C C . ASP B 1 64 ? 27.881 56.446 69.311 1.00 23.46 64 ASP B C 1
ATOM 4198 O O . ASP B 1 64 ? 27.550 57.409 70.010 1.00 18.94 64 ASP B O 1
ATOM 4207 N N . ALA B 1 65 ? 27.707 56.433 68.003 1.00 19.16 65 ALA B N 1
ATOM 4208 C CA . ALA B 1 65 ? 27.075 57.553 67.337 1.00 20.24 65 ALA B CA 1
ATOM 4209 C C . ALA B 1 65 ? 26.395 57.104 66.056 1.00 16.03 65 ALA B C 1
ATOM 4210 O O . ALA B 1 65 ? 26.653 56.001 65.562 1.00 15.63 65 ALA B O 1
ATOM 4217 N N . LEU B 1 66 ? 25.477 57.945 65.588 1.00 18.81 66 LEU B N 1
ATOM 4218 C CA . LEU B 1 66 ? 24.709 57.675 64.371 1.00 15.16 66 LEU B CA 1
ATOM 4219 C C . LEU B 1 66 ? 24.787 58.852 63.392 1.00 15.92 66 LEU B C 1
ATOM 4220 O O . LEU B 1 66 ? 24.516 59.976 63.783 1.00 17.40 66 LEU B O 1
ATOM 4236 N N . LEU B 1 67 ? 25.171 58.582 62.139 1.00 16.53 67 LEU B N 1
ATOM 4237 C CA . LEU B 1 67 ? 25.152 59.591 61.054 1.00 15.55 67 LEU B CA 1
ATOM 4238 C C . LEU B 1 67 ? 23.980 59.365 60.100 1.00 20.31 67 LEU B C 1
ATOM 4239 O O . LEU B 1 67 ? 23.756 58.242 59.602 1.00 15.22 67 LEU B O 1
ATOM 4255 N N . ILE B 1 68 ? 23.244 60.445 59.836 1.00 18.69 68 ILE B N 1
ATOM 4256 C CA . ILE B 1 68 ? 22.182 60.431 58.856 1.00 18.00 68 ILE B CA 1
ATOM 4257 C C . ILE B 1 68 ? 22.555 61.412 57.711 1.00 25.15 68 ILE B C 1
ATOM 4258 O O . ILE B 1 68 ? 22.660 62.618 57.928 1.00 23.78 68 ILE B O 1
ATOM 4274 N N . ASN B 1 69 ? 22.791 60.881 56.514 1.00 21.07 69 ASN B N 1
ATOM 4275 C CA . ASN B 1 69 ? 23.085 61.700 55.321 1.00 20.34 69 ASN B CA 1
ATOM 4276 C C . ASN B 1 69 ? 22.044 61.347 54.269 1.00 23.58 69 ASN B C 1
ATOM 4277 O O . ASN B 1 69 ? 21.856 60.170 53.943 1.00 19.32 69 ASN B O 1
ATOM 4288 N N . VAL B 1 70 ? 21.324 62.356 53.779 1.00 20.15 70 VAL B N 1
ATOM 4289 C CA . VAL B 1 70 ? 20.153 62.135 52.908 1.00 24.81 70 VAL B CA 1
ATOM 4290 C C . VAL B 1 70 ? 20.421 62.279 51.396 1.00 23.53 70 VAL B C 1
ATOM 4291 O O . VAL B 1 70 ? 19.489 62.398 50.573 1.00 19.69 70 VAL B O 1
ATOM 4304 N N . GLY B 1 71 ? 21.693 62.260 51.054 1.00 20.03 71 GLY B N 1
ATOM 4305 C CA . GLY B 1 71 ? 22.189 62.424 49.693 1.00 27.72 71 GLY B CA 1
ATOM 4306 C C . GLY B 1 71 ? 21.554 61.652 48.550 1.00 26.01 71 GLY B C 1
ATOM 4307 O O . GLY B 1 71 ? 21.456 62.182 47.439 1.00 31.85 71 GLY B O 1
ATOM 4311 N N . THR B 1 72 ? 21.165 60.404 48.777 1.00 26.60 72 THR B N 1
ATOM 4312 C CA . THR B 1 72 ? 20.455 59.624 47.742 1.00 24.72 72 THR B CA 1
ATOM 4313 C C . THR B 1 72 ? 19.232 59.001 48.409 1.00 24.03 72 THR B C 1
ATOM 4314 O O . THR B 1 72 ? 19.023 57.781 48.387 1.00 20.42 72 THR B O 1
ATOM 4325 N N . LEU B 1 73 ? 18.429 59.873 49.029 1.00 22.80 73 LEU B N 1
ATOM 4326 C CA . LEU B 1 73 ? 17.293 59.430 49.825 1.00 24.13 73 LEU B CA 1
ATOM 4327 C C . LEU B 1 73 ? 16.303 58.641 48.984 1.00 23.57 73 LEU B C 1
ATOM 4328 O O . LEU B 1 73 ? 16.092 58.948 47.828 1.00 23.56 73 LEU B O 1
ATOM 4344 N N . THR B 1 74 ? 15.744 57.591 49.568 1.00 23.77 74 THR B N 1
ATOM 4345 C CA . THR B 1 74 ? 14.620 56.871 48.998 1.00 27.90 74 THR B CA 1
ATOM 4346 C C . THR B 1 74 ? 13.609 56.635 50.099 1.00 27.24 74 THR B C 1
ATOM 4347 O O . THR B 1 74 ? 13.910 56.811 51.270 1.00 27.05 74 THR B O 1
ATOM 4358 N N . GLU B 1 75 ? 12.413 56.219 49.708 1.00 32.18 75 GLU B N 1
ATOM 4359 C CA . GLU B 1 75 ? 11.304 56.041 50.628 1.00 30.49 75 GLU B CA 1
ATOM 4360 C C . GLU B 1 75 ? 11.622 54.949 51.643 1.00 29.13 75 GLU B C 1
ATOM 4361 O O . GLU B 1 75 ? 11.458 55.148 52.840 1.00 28.20 75 GLU B O 1
ATOM 4373 N N . ASP B 1 76 ? 12.104 53.803 51.166 1.00 29.74 76 ASP B N 1
ATOM 4374 C CA . ASP B 1 76 ? 12.442 52.681 52.058 1.00 33.50 76 ASP B CA 1
ATOM 4375 C C . ASP B 1 76 ? 13.551 53.046 53.034 1.00 29.88 76 ASP B C 1
ATOM 4376 O O . ASP B 1 76 ? 13.502 52.669 54.213 1.00 30.50 76 ASP B O 1
ATOM 4385 N N . ARG B 1 77 ? 14.552 53.778 52.553 1.00 24.23 77 ARG B N 1
ATOM 4386 C CA . ARG B 1 77 ? 15.692 54.115 53.382 1.00 24.13 77 ARG B CA 1
ATOM 4387 C C . ARG B 1 77 ? 15.258 55.097 54.458 1.00 25.64 77 ARG B C 1
ATOM 4388 O O . ARG B 1 77 ? 15.717 55.039 55.589 1.00 24.12 77 ARG B O 1
ATOM 4409 N N . ALA B 1 78 ? 14.349 55.989 54.102 1.00 28.03 78 ALA B N 1
ATOM 4410 C CA . ALA B 1 78 ? 13.834 56.959 55.049 1.00 29.12 78 ALA B CA 1
ATOM 4411 C C . ALA B 1 78 ? 13.176 56.262 56.260 1.00 20.56 78 ALA B C 1
ATOM 4412 O O . ALA B 1 78 ? 13.379 56.676 57.411 1.00 26.33 78 ALA B O 1
ATOM 4419 N N . VAL B 1 79 ? 12.441 55.182 56.013 1.00 22.18 79 VAL B N 1
ATOM 4420 C CA . VAL B 1 79 ? 11.829 54.398 57.093 1.00 23.92 79 VAL B CA 1
ATOM 4421 C C . VAL B 1 79 ? 12.871 53.823 58.069 1.00 29.24 79 VAL B C 1
ATOM 4422 O O . VAL B 1 79 ? 12.686 53.828 59.313 1.00 24.05 79 VAL B O 1
ATOM 4435 N N . ALA B 1 80 ? 13.963 53.313 57.502 1.00 24.75 80 ALA B N 1
ATOM 4436 C CA . ALA B 1 80 ? 15.042 52.753 58.301 1.00 21.85 80 ALA B CA 1
ATOM 4437 C C . ALA B 1 80 ? 15.764 53.856 59.081 1.00 20.35 80 ALA B C 1
ATOM 4438 O O . ALA B 1 80 ? 16.079 53.661 60.252 1.00 22.59 80 ALA B O 1
ATOM 4445 N N . MET B 1 81 ? 15.988 55.016 58.445 1.00 21.92 81 MET B N 1
ATOM 4446 C CA . MET B 1 81 ? 16.650 56.163 59.091 1.00 20.29 81 MET B CA 1
ATOM 4447 C C . MET B 1 81 ? 15.816 56.671 60.268 1.00 26.16 81 MET B C 1
ATOM 4448 O O . MET B 1 81 ? 16.356 56.986 61.337 1.00 20.24 81 MET B O 1
ATOM 4462 N N . ARG B 1 82 ? 14.500 56.743 60.085 1.00 25.02 82 ARG B N 1
ATOM 4463 C CA . ARG B 1 82 ? 13.641 57.132 61.198 1.00 28.24 82 ARG B CA 1
ATOM 4464 C C . ARG B 1 82 ? 13.754 56.122 62.356 1.00 27.17 82 ARG B C 1
ATOM 4465 O O . ARG B 1 82 ? 14.026 56.530 63.500 1.00 30.08 82 ARG B O 1
ATOM 4486 N N . ALA B 1 83 ? 13.564 54.825 62.062 1.00 25.26 83 ALA B N 1
ATOM 4487 C CA . ALA B 1 83 ? 13.735 53.770 63.084 1.00 26.13 83 ALA B CA 1
ATOM 4488 C C . ALA B 1 83 ? 15.036 53.934 63.863 1.00 23.10 83 ALA B C 1
ATOM 4489 O O . ALA B 1 83 ? 15.056 53.920 65.108 1.00 20.87 83 ALA B O 1
ATOM 4496 N N . ALA B 1 84 ? 16.119 54.102 63.109 1.00 19.11 84 ALA B N 1
ATOM 4497 C CA . ALA B 1 84 ? 17.438 54.294 63.684 1.00 16.93 84 ALA B CA 1
ATOM 4498 C C . ALA B 1 84 ? 17.465 55.482 64.628 1.00 27.43 84 ALA B C 1
ATOM 4499 O O . ALA B 1 84 ? 17.907 55.360 65.770 1.00 20.16 84 ALA B O 1
ATOM 4506 N N . VAL B 1 85 ? 17.038 56.648 64.144 1.00 25.00 85 VAL B N 1
ATOM 4507 C CA . VAL B 1 85 ? 17.122 57.849 64.962 1.00 22.31 85 VAL B CA 1
ATOM 4508 C C . VAL B 1 85 ? 16.337 57.647 66.282 1.00 27.19 85 VAL B C 1
ATOM 4509 O O . VAL B 1 85 ? 16.825 58.000 67.385 1.00 25.18 85 VAL B O 1
ATOM 4522 N N . GLU B 1 86 ? 15.156 57.039 66.169 1.00 26.58 86 GLU B N 1
ATOM 4523 C CA . GLU B 1 86 ? 14.319 56.782 67.345 1.00 27.55 86 GLU B CA 1
ATOM 4524 C C . GLU B 1 86 ? 15.070 55.946 68.382 1.00 35.89 86 GLU B C 1
ATOM 4525 O O . GLU B 1 86 ? 15.076 56.267 69.594 1.00 24.98 86 GLU B O 1
ATOM 4537 N N . HIS B 1 87 ? 15.696 54.854 67.922 1.00 28.12 87 HIS B N 1
ATOM 4538 C CA . HIS B 1 87 ? 16.412 54.028 68.875 1.00 26.13 87 HIS B CA 1
ATOM 4539 C C . HIS B 1 87 ? 17.707 54.622 69.365 1.00 22.67 87 HIS B C 1
ATOM 4540 O O . HIS B 1 87 ? 18.139 54.309 70.466 1.00 28.12 87 HIS B O 1
ATOM 4553 N N . ALA B 1 88 ? 18.355 55.464 68.578 1.00 22.67 88 ALA B N 1
ATOM 4554 C CA . ALA B 1 88 ? 19.558 56.115 69.083 1.00 23.23 88 ALA B CA 1
ATOM 4555 C C . ALA B 1 88 ? 19.194 57.095 70.205 1.00 27.49 88 ALA B C 1
ATOM 4556 O O . ALA B 1 88 ? 19.933 57.262 71.203 1.00 26.39 88 ALA B O 1
ATOM 4563 N N . ARG B 1 89 ? 18.060 57.759 70.023 1.00 29.84 89 ARG B N 1
ATOM 4564 C CA . ARG B 1 89 ? 17.600 58.706 71.022 1.00 33.71 89 ARG B CA 1
ATOM 4565 C C . ARG B 1 89 ? 17.265 57.958 72.305 1.00 28.44 89 ARG B C 1
ATOM 4566 O O . ARG B 1 89 ? 17.762 58.324 73.374 1.00 27.80 89 ARG B O 1
ATOM 4587 N N . GLN B 1 90 ? 16.461 56.898 72.208 1.00 29.10 90 GLN B N 1
ATOM 4588 C CA . GLN B 1 90 ? 16.141 56.124 73.410 1.00 31.63 90 GLN B CA 1
ATOM 4589 C C . GLN B 1 90 ? 17.393 55.658 74.174 1.00 34.84 90 GLN B C 1
ATOM 4590 O O . GLN B 1 90 ? 17.411 55.662 75.404 1.00 40.38 90 GLN B O 1
ATOM 4604 N N . ALA B 1 91 ? 18.442 55.274 73.456 1.00 31.62 91 ALA B N 1
ATOM 4605 C CA . ALA B 1 91 ? 19.698 54.828 74.085 1.00 34.00 91 ALA B CA 1
ATOM 4606 C C . ALA B 1 91 ? 20.653 55.963 74.464 1.00 25.83 91 ALA B C 1
ATOM 4607 O O . ALA B 1 91 ? 21.752 55.714 74.944 1.00 28.74 91 ALA B O 1
ATOM 4614 N N . GLY B 1 92 ? 20.262 57.202 74.229 1.00 24.23 92 GLY B N 1
ATOM 4615 C CA . GLY B 1 92 ? 21.135 58.317 74.543 1.00 24.69 92 GLY B CA 1
ATOM 4616 C C . GLY B 1 92 ? 22.392 58.407 73.693 1.00 30.43 92 GLY B C 1
ATOM 4617 O O . GLY B 1 92 ? 23.381 59.012 74.126 1.00 23.06 92 GLY B O 1
ATOM 4621 N N . LYS B 1 93 ? 22.397 57.816 72.493 1.00 25.02 93 LYS B N 1
ATOM 4622 C CA . LYS B 1 93 ? 23.570 57.986 71.628 1.00 25.16 93 LYS B CA 1
ATOM 4623 C C . LYS B 1 93 ? 23.343 59.223 70.741 1.00 17.59 93 LYS B C 1
ATOM 4624 O O . LYS B 1 93 ? 22.280 59.385 70.179 1.00 23.15 93 LYS B O 1
ATOM 4643 N N . PRO B 1 94 ? 24.344 60.083 70.620 1.00 19.09 94 PRO B N 1
ATOM 4644 C CA . PRO B 1 94 ? 24.254 61.248 69.742 1.00 20.59 94 PRO B CA 1
ATOM 4645 C C . PRO B 1 94 ? 24.111 60.906 68.228 1.00 25.27 94 PRO B C 1
ATOM 4646 O O . PRO B 1 94 ? 24.770 59.991 67.689 1.00 20.51 94 PRO B O 1
ATOM 4657 N N . TRP B 1 95 ? 23.234 61.645 67.553 1.00 21.86 95 TRP B N 1
ATOM 4658 C CA . TRP B 1 95 ? 23.060 61.467 66.116 1.00 21.45 95 TRP B CA 1
ATOM 4659 C C . TRP B 1 95 ? 23.208 62.806 65.392 1.00 30.78 95 TRP B C 1
ATOM 4660 O O . TRP B 1 95 ? 22.879 63.890 65.924 1.00 25.57 95 TRP B O 1
ATOM 4681 N N . THR B 1 96 ? 23.787 62.703 64.196 1.00 27.09 96 THR B N 1
ATOM 4682 C CA . THR B 1 96 ? 24.201 63.858 63.403 1.00 20.98 96 THR B CA 1
ATOM 4683 C C . THR B 1 96 ? 23.426 63.899 62.070 1.00 27.79 96 THR B C 1
ATOM 4684 O O . THR B 1 96 ? 23.185 62.845 61.438 1.00 19.90 96 THR B O 1
ATOM 4695 N N . LEU B 1 97 ? 23.030 65.106 61.649 1.00 24.80 97 LEU B N 1
ATOM 4696 C CA . LEU B 1 97 ? 22.283 65.261 60.388 1.00 25.10 97 LEU B CA 1
ATOM 4697 C C . LEU B 1 97 ? 23.093 65.996 59.322 1.00 30.34 97 LEU B C 1
ATOM 4698 O O . LEU B 1 97 ? 23.618 67.089 59.569 1.00 27.05 97 LEU B O 1
ATOM 4714 N N . ASP B 1 98 ? 23.216 65.354 58.155 1.00 23.66 98 ASP B N 1
ATOM 4715 C CA . ASP B 1 98 ? 23.833 65.944 56.977 1.00 19.41 98 ASP B CA 1
ATOM 4716 C C . ASP B 1 98 ? 22.715 66.118 55.939 1.00 23.49 98 ASP B C 1
ATOM 4717 O O . ASP B 1 98 ? 22.286 65.155 55.305 1.00 25.85 98 ASP B O 1
ATOM 4726 N N . PRO B 1 99 ? 22.231 67.350 55.765 1.00 24.36 99 PRO B N 1
ATOM 4727 C CA . PRO B 1 99 ? 21.077 67.646 54.914 1.00 25.42 99 PRO B CA 1
ATOM 4728 C C . PRO B 1 99 ? 21.487 67.955 53.470 1.00 27.11 99 PRO B C 1
ATOM 4729 O O . PRO B 1 99 ? 21.195 69.048 52.994 1.00 27.65 99 PRO B O 1
ATOM 4740 N N . VAL B 1 100 ? 22.196 67.036 52.820 1.00 24.97 100 VAL B N 1
ATOM 4741 C CA . VAL B 1 100 ? 22.586 67.178 51.419 1.00 28.37 100 VAL B CA 1
ATOM 4742 C C . VAL B 1 100 ? 21.422 67.647 50.528 1.00 33.72 100 VAL B C 1
ATOM 4743 O O . VAL B 1 100 ? 20.376 66.980 50.430 1.00 27.17 100 VAL B O 1
ATOM 4756 N N . ALA B 1 101 ? 21.606 68.814 49.904 1.00 33.09 101 ALA B N 1
ATOM 4757 C CA . ALA B 1 101 ? 20.711 69.303 48.856 1.00 30.11 101 ALA B CA 1
ATOM 4758 C C . ALA B 1 101 ? 19.312 69.674 49.361 1.00 36.64 101 ALA B C 1
ATOM 4759 O O . ALA B 1 101 ? 18.349 69.706 48.594 1.00 32.77 101 ALA B O 1
ATOM 4766 N N . VAL B 1 102 ? 19.208 69.974 50.653 1.00 45.98 102 VAL B N 1
ATOM 4767 C CA . VAL B 1 102 ? 17.961 70.484 51.228 1.00 40.82 102 VAL B CA 1
ATOM 4768 C C . VAL B 1 102 ? 17.682 71.886 50.696 1.00 39.29 102 VAL B C 1
ATOM 4769 O O . VAL B 1 102 ? 18.591 72.701 50.564 1.00 40.25 102 VAL B O 1
ATOM 4782 N N . GLY B 1 103 ? 16.416 72.148 50.396 1.00 48.04 103 GLY B N 1
ATOM 4783 C CA . GLY B 1 103 ? 16.015 73.376 49.735 1.00 49.99 103 GLY B CA 1
ATOM 4784 C C . GLY B 1 103 ? 15.835 73.114 48.250 1.00 56.58 103 GLY B C 1
ATOM 4785 O O . GLY B 1 103 ? 14.828 73.507 47.647 1.00 52.21 103 GLY B O 1
ATOM 4789 N N . ALA B 1 104 ? 16.803 72.399 47.676 1.00 54.55 104 ALA B N 1
ATOM 4790 C CA . ALA B 1 104 ? 16.889 72.212 46.231 1.00 47.71 104 ALA B CA 1
ATOM 4791 C C . ALA B 1 104 ? 16.116 70.987 45.751 1.00 49.63 104 ALA B C 1
ATOM 4792 O O . ALA B 1 104 ? 15.854 70.846 44.553 1.00 54.39 104 ALA B O 1
ATOM 4799 N N . LEU B 1 105 ? 15.756 70.103 46.677 1.00 43.84 105 LEU B N 1
ATOM 4800 C CA . LEU B 1 105 ? 14.914 68.952 46.353 1.00 48.01 105 LEU B CA 1
ATOM 4801 C C . LEU B 1 105 ? 13.866 68.780 47.445 1.00 41.76 105 LEU B C 1
ATOM 4802 O O . LEU B 1 105 ? 14.204 68.724 48.618 1.00 41.13 105 LEU B O 1
ATOM 4818 N N . THR B 1 106 ? 12.602 68.679 47.045 1.00 37.97 106 THR B N 1
ATOM 4819 C CA . THR B 1 106 ? 11.468 68.721 47.970 1.00 44.15 106 THR B CA 1
ATOM 4820 C C . THR B 1 106 ? 11.389 67.568 48.995 1.00 44.22 106 THR B C 1
ATOM 4821 O O . THR B 1 106 ? 11.324 67.812 50.215 1.00 42.80 106 THR B O 1
ATOM 4832 N N . VAL B 1 107 ? 11.381 66.332 48.494 1.00 38.59 107 VAL B N 1
ATOM 4833 C CA . VAL B 1 107 ? 11.090 65.153 49.313 1.00 38.14 107 VAL B CA 1
ATOM 4834 C C . VAL B 1 107 ? 11.999 65.067 50.548 1.00 42.79 107 VAL B C 1
ATOM 4835 O O . VAL B 1 107 ? 11.527 64.880 51.694 1.00 29.73 107 VAL B O 1
ATOM 4848 N N . ARG B 1 108 ? 13.300 65.228 50.307 1.00 42.63 108 ARG B N 1
ATOM 4849 C CA . ARG B 1 108 ? 14.284 65.158 51.372 1.00 41.68 108 ARG B CA 1
ATOM 4850 C C . ARG B 1 108 ? 14.235 66.413 52.255 1.00 40.43 108 ARG B C 1
ATOM 4851 O O . ARG B 1 108 ? 14.594 66.355 53.436 1.00 38.62 108 ARG B O 1
ATOM 4872 N N . THR B 1 109 ? 13.774 67.535 51.703 1.00 35.37 109 THR B N 1
ATOM 4873 C CA . THR B 1 109 ? 13.666 68.768 52.495 1.00 41.46 109 THR B CA 1
ATOM 4874 C C . THR B 1 109 ? 12.579 68.544 53.576 1.00 36.95 109 THR B C 1
ATOM 4875 O O . THR B 1 109 ? 12.785 68.780 54.796 1.00 37.67 109 THR B O 1
ATOM 4886 N N . ALA B 1 110 ? 11.443 68.016 53.133 1.00 34.66 110 ALA B N 1
ATOM 4887 C CA . ALA B 1 110 ? 10.377 67.663 54.072 1.00 34.40 110 ALA B CA 1
ATOM 4888 C C . ALA B 1 110 ? 10.852 66.633 55.116 1.00 39.22 110 ALA B C 1
ATOM 4889 O O . ALA B 1 110 ? 10.638 66.801 56.331 1.00 29.03 110 ALA B O 1
ATOM 4896 N N . PHE B 1 111 ? 11.495 65.563 54.643 1.00 40.31 111 PHE B N 1
ATOM 4897 C CA . PHE B 1 111 ? 12.038 64.555 55.558 1.00 33.77 111 PHE B CA 1
ATOM 4898 C C . PHE B 1 111 ? 12.990 65.124 56.632 1.00 33.83 111 PHE B C 1
ATOM 4899 O O . PHE B 1 111 ? 12.902 64.767 57.837 1.00 31.36 111 PHE B O 1
ATOM 4916 N N . CYS B 1 112 ? 13.905 65.995 56.211 1.00 31.95 112 CYS B N 1
ATOM 4917 C CA . CYS B 1 112 ? 14.812 66.637 57.149 1.00 31.71 112 CYS B CA 1
ATOM 4918 C C . CYS B 1 112 ? 14.044 67.417 58.224 1.00 37.81 112 CYS B C 1
ATOM 4919 O O . CYS B 1 112 ? 14.300 67.257 59.434 1.00 37.53 112 CYS B O 1
ATOM 4927 N N . HIS B 1 113 ? 13.098 68.250 57.797 1.00 40.94 113 HIS B N 1
ATOM 4928 C CA . HIS B 1 113 ? 12.269 68.930 58.795 1.00 37.45 113 HIS B CA 1
ATOM 4929 C C . HIS B 1 113 ? 11.559 67.939 59.733 1.00 35.65 113 HIS B C 1
ATOM 4930 O O . HIS B 1 113 ? 11.454 68.207 60.928 1.00 38.27 113 HIS B O 1
ATOM 4943 N N . GLU B 1 114 ? 11.072 66.801 59.232 1.00 38.00 114 GLU B N 1
ATOM 4944 C CA . GLU B 1 114 ? 10.547 65.784 60.167 1.00 40.68 114 GLU B CA 1
ATOM 4945 C C . GLU B 1 114 ? 11.579 65.365 61.208 1.00 41.93 114 GLU B C 1
ATOM 4946 O O . GLU B 1 114 ? 11.258 65.255 62.392 1.00 45.63 114 GLU B O 1
ATOM 4958 N N . LEU B 1 115 ? 12.798 65.080 60.749 1.00 37.54 115 LEU B N 1
ATOM 4959 C CA . LEU B 1 115 ? 13.881 64.650 61.645 1.00 39.71 115 LEU B CA 1
ATOM 4960 C C . LEU B 1 115 ? 14.391 65.699 62.632 1.00 38.07 115 LEU B C 1
ATOM 4961 O O . LEU B 1 115 ? 14.915 65.337 63.697 1.00 31.59 115 LEU B O 1
ATOM 4977 N N . LEU B 1 116 ? 14.311 66.975 62.261 1.00 34.39 116 LEU B N 1
ATOM 4978 C CA . LEU B 1 116 ? 14.746 68.045 63.159 1.00 41.43 116 LEU B CA 1
ATOM 4979 C C . LEU B 1 116 ? 14.062 68.051 64.530 1.00 41.46 116 LEU B C 1
ATOM 4980 O O . LEU B 1 116 ? 14.667 68.455 65.522 1.00 42.16 116 LEU B O 1
ATOM 4996 N N . ALA B 1 117 ? 12.814 67.602 64.572 1.00 39.18 117 ALA B N 1
ATOM 4997 C CA . ALA B 1 117 ? 12.078 67.459 65.825 1.00 46.70 117 ALA B CA 1
ATOM 4998 C C . ALA B 1 117 ? 12.683 66.384 66.744 1.00 48.16 117 ALA B C 1
ATOM 4999 O O . ALA B 1 117 ? 12.401 66.362 67.942 1.00 41.13 117 ALA B O 1
ATOM 5001 N N . LEU B 1 118 ? 13.522 65.503 66.188 1.00 47.51 118 LEU B N 1
ATOM 5002 C CA . LEU B 1 118 ? 14.034 64.344 66.930 1.00 41.95 118 LEU B CA 1
ATOM 5003 C C . LEU B 1 118 ? 15.397 64.619 67.540 1.00 39.82 118 LEU B C 1
ATOM 5004 O O . LEU B 1 118 ? 16.092 63.703 67.953 1.00 36.56 118 LEU B O 1
ATOM 5019 N N . GLN B 1 119 ? 15.773 65.892 67.589 1.00 41.36 119 GLN B N 1
ATOM 5020 C CA . GLN B 1 119 ? 16.834 66.353 68.487 1.00 43.50 119 GLN B CA 1
ATOM 5021 C C . GLN B 1 119 ? 18.232 65.799 68.156 1.00 35.87 119 GLN B C 1
ATOM 5022 O O . GLN B 1 119 ? 18.852 65.087 68.955 1.00 32.33 119 GLN B O 1
ATOM 5036 N N . PRO B 1 120 ? 18.755 66.168 66.979 1.00 35.37 120 PRO B N 1
ATOM 5037 C CA . PRO B 1 120 ? 20.126 65.813 66.600 1.00 34.41 120 PRO B CA 1
ATOM 5038 C C . PRO B 1 120 ? 21.153 66.513 67.487 1.00 30.39 120 PRO B C 1
ATOM 5039 O O . PRO B 1 120 ? 20.874 67.619 67.911 1.00 32.68 120 PRO B O 1
ATOM 5050 N N . ALA B 1 121 ? 22.309 65.896 67.715 1.00 28.46 121 ALA B N 1
ATOM 5051 C CA . ALA B 1 121 ? 23.410 66.509 68.453 1.00 24.40 121 ALA B CA 1
ATOM 5052 C C . ALA B 1 121 ? 24.129 67.541 67.622 1.00 32.77 121 ALA B C 1
ATOM 5053 O O . ALA B 1 121 ? 24.575 68.569 68.147 1.00 30.12 121 ALA B O 1
ATOM 5060 N N . ALA B 1 122 ? 24.274 67.253 66.332 1.00 26.56 122 ALA B N 1
ATOM 5061 C CA . ALA B 1 122 ? 24.973 68.150 65.429 1.00 23.94 122 ALA B CA 1
ATOM 5062 C C . ALA B 1 122 ? 24.282 68.175 64.056 1.00 27.42 122 ALA B C 1
ATOM 5063 O O . ALA B 1 122 ? 23.604 67.201 63.612 1.00 23.45 122 ALA B O 1
ATOM 5067 N N . ILE B 1 123 ? 24.406 69.318 63.399 1.00 26.75 123 ILE B N 1
ATOM 5068 C CA . ILE B 1 123 ? 23.987 69.437 62.007 1.00 27.87 123 ILE B CA 1
ATOM 5069 C C . ILE B 1 123 ? 25.173 69.944 61.223 1.00 27.91 123 ILE B C 1
ATOM 5070 O O . ILE B 1 123 ? 25.907 70.811 61.685 1.00 28.86 123 ILE B O 1
ATOM 5086 N N . ARG B 1 124 ? 25.380 69.370 60.046 1.00 29.65 124 ARG B N 1
ATOM 5087 C CA . ARG B 1 124 ? 26.476 69.820 59.214 1.00 28.18 124 ARG B CA 1
ATOM 5088 C C . ARG B 1 124 ? 26.005 70.027 57.791 1.00 28.83 124 ARG B C 1
ATOM 5089 O O . ARG B 1 124 ? 25.573 69.086 57.127 1.00 19.23 124 ARG B O 1
ATOM 5110 N N . GLY B 1 125 ? 26.107 71.263 57.321 1.00 28.79 125 GLY B N 1
ATOM 5111 C CA . GLY B 1 125 ? 25.679 71.551 55.957 1.00 33.56 125 GLY B CA 1
ATOM 5112 C C . GLY B 1 125 ? 26.479 72.671 55.322 1.00 31.42 125 GLY B C 1
ATOM 5113 O O . GLY B 1 125 ? 27.321 73.263 55.979 1.00 21.31 125 GLY B O 1
ATOM 5117 N N . ASN B 1 126 ? 26.249 72.938 54.035 1.00 36.06 126 ASN B N 1
ATOM 5118 C CA . ASN B 1 126 ? 26.810 74.146 53.429 1.00 35.47 126 ASN B CA 1
ATOM 5119 C C . ASN B 1 126 ? 25.817 75.301 53.613 1.00 30.71 126 ASN B C 1
ATOM 5120 O O . ASN B 1 126 ? 24.700 75.110 54.133 1.00 28.52 126 ASN B O 1
ATOM 5131 N N . ALA B 1 127 ? 26.230 76.484 53.177 1.00 32.64 127 ALA B N 1
ATOM 5132 C CA . ALA B 1 127 ? 25.425 77.701 53.299 1.00 33.54 127 ALA B CA 1
ATOM 5133 C C . ALA B 1 127 ? 23.970 77.493 52.906 1.00 30.75 127 ALA B C 1
ATOM 5134 O O . ALA B 1 127 ? 23.061 77.688 53.718 1.00 34.55 127 ALA B O 1
ATOM 5141 N N . SER B 1 128 ? 23.744 77.055 51.673 1.00 32.27 128 SER B N 1
ATOM 5142 C CA . SER B 1 128 ? 22.387 76.984 51.144 1.00 34.77 128 SER B CA 1
ATOM 5143 C C . SER B 1 128 ? 21.532 75.974 51.905 1.00 37.53 128 SER B C 1
ATOM 5144 O O . SER B 1 128 ? 20.317 76.158 52.077 1.00 27.42 128 SER B O 1
ATOM 5152 N N . GLU B 1 129 ? 22.164 74.894 52.355 1.00 36.01 129 GLU B N 1
ATOM 5153 C CA . GLU B 1 129 ? 21.431 73.852 53.058 1.00 38.97 129 GLU B CA 1
ATOM 5154 C C . GLU B 1 129 ? 21.016 74.325 54.460 1.00 28.39 129 GLU B C 1
ATOM 5155 O O . GLU B 1 129 ? 19.882 74.080 54.871 1.00 25.63 129 GLU B O 1
ATOM 5167 N N . ILE B 1 130 ? 21.918 75.000 55.174 1.00 29.76 130 ILE B N 1
ATOM 5168 C CA . ILE B 1 130 ? 21.599 75.497 56.533 1.00 29.86 130 ILE B CA 1
ATOM 5169 C C . ILE B 1 130 ? 20.548 76.608 56.451 1.00 32.29 130 ILE B C 1
ATOM 5170 O O . ILE B 1 130 ? 19.563 76.604 57.214 1.00 28.44 130 ILE B O 1
ATOM 5186 N N . LEU B 1 131 ? 20.732 77.528 55.497 1.00 36.28 131 LEU B N 1
ATOM 5187 C CA . LEU B 1 131 ? 19.703 78.521 55.202 1.00 29.31 131 LEU B CA 1
ATOM 5188 C C . LEU B 1 131 ? 18.355 77.893 55.000 1.00 34.17 131 LEU B C 1
ATOM 5189 O O . LEU B 1 131 ? 17.403 78.264 55.688 1.00 29.63 131 LEU B O 1
ATOM 5205 N N . ALA B 1 132 ? 18.253 76.957 54.050 1.00 32.45 132 ALA B N 1
ATOM 5206 C CA . ALA B 1 132 ? 16.954 76.321 53.778 1.00 28.30 132 ALA B CA 1
ATOM 5207 C C . ALA B 1 132 ? 16.446 75.502 54.969 1.00 29.19 132 ALA B C 1
ATOM 5208 O O . ALA B 1 132 ? 15.236 75.402 55.227 1.00 34.09 132 ALA B O 1
ATOM 5215 N N . LEU B 1 133 ? 17.374 74.893 55.685 1.00 33.60 133 LEU B N 1
ATOM 5216 C CA . LEU B 1 133 ? 17.001 74.091 56.840 1.00 42.50 133 LEU B CA 1
ATOM 5217 C C . LEU B 1 133 ? 16.383 74.972 57.936 1.00 40.01 133 LEU B C 1
ATOM 5218 O O . LEU B 1 133 ? 15.356 74.602 58.519 1.00 46.53 133 LEU B O 1
ATOM 5234 N N . ALA B 1 134 ? 16.971 76.147 58.191 1.00 38.70 134 ALA B N 1
ATOM 5235 C CA . ALA B 1 134 ? 16.429 77.042 59.226 1.00 39.24 134 ALA B CA 1
ATOM 5236 C C . ALA B 1 134 ? 15.205 77.784 58.723 1.00 41.91 134 ALA B C 1
ATOM 5237 O O . ALA B 1 134 ? 14.327 78.128 59.521 1.00 39.86 134 ALA B O 1
ATOM 5243 N N . GLY B 1 135 ? 15.115 77.981 57.407 1.00 36.05 135 GLY B N 1
ATOM 5244 C CA . GLY B 1 135 ? 13.992 78.688 56.806 1.00 33.99 135 GLY B CA 1
ATOM 5245 C C . GLY B 1 135 ? 14.258 80.171 56.636 1.00 36.37 135 GLY B C 1
ATOM 5246 O O . GLY B 1 135 ? 13.355 80.985 56.850 1.00 44.14 135 GLY B O 1
ATOM 5250 N N . MET B 1 136 ? 15.498 80.517 56.284 1.00 37.74 136 MET B N 1
ATOM 5251 C CA . MET B 1 136 ? 15.937 81.910 56.139 1.00 43.31 136 MET B CA 1
ATOM 5252 C C . MET B 1 136 ? 16.448 82.126 54.719 1.00 46.03 136 MET B C 1
ATOM 5253 O O . MET B 1 136 ? 17.310 81.385 54.257 1.00 45.93 136 MET B O 1
ATOM 5267 N N . SER B 1 137 ? 15.914 83.136 54.032 1.00 45.40 137 SER B N 1
ATOM 5268 C CA . SER B 1 137 ? 16.409 83.516 52.707 1.00 45.59 137 SER B CA 1
ATOM 5269 C C . SER B 1 137 ? 17.817 84.100 52.831 1.00 46.84 137 SER B C 1
ATOM 5270 O O . SER B 1 137 ? 18.215 84.523 53.906 1.00 47.73 137 SER B O 1
ATOM 5278 N N . ALA B 1 138 ? 18.569 84.129 51.735 1.00 53.72 138 ALA B N 1
ATOM 5279 C CA . ALA B 1 138 ? 19.955 84.595 51.777 1.00 55.05 138 ALA B CA 1
ATOM 5280 C C . ALA B 1 138 ? 20.060 86.123 51.963 1.00 57.41 138 ALA B C 1
ATOM 5281 O O . ALA B 1 138 ? 19.953 86.909 51.015 1.00 57.01 138 ALA B O 1
ATOM 5288 N N . THR B 1 146 ? 34.419 84.264 48.381 1.00 56.29 146 THR B N 1
ATOM 5289 C CA . THR B 1 146 ? 35.616 83.827 49.104 1.00 61.90 146 THR B CA 1
ATOM 5290 C C . THR B 1 146 ? 35.288 83.072 50.399 1.00 59.25 146 THR B C 1
ATOM 5291 O O . THR B 1 146 ? 36.090 82.278 50.898 1.00 52.38 146 THR B O 1
ATOM 5301 N N . ASP B 1 147 ? 34.110 83.347 50.943 1.00 59.60 147 ASP B N 1
ATOM 5302 C CA . ASP B 1 147 ? 33.686 82.798 52.222 1.00 55.63 147 ASP B CA 1
ATOM 5303 C C . ASP B 1 147 ? 32.177 82.610 52.149 1.00 53.23 147 ASP B C 1
ATOM 5304 O O . ASP B 1 147 ? 31.398 83.471 52.579 1.00 45.19 147 ASP B O 1
ATOM 5313 N N . THR B 1 148 ? 31.793 81.473 51.582 1.00 46.95 148 THR B N 1
ATOM 5314 C CA . THR B 1 148 ? 30.408 81.155 51.284 1.00 47.38 148 THR B CA 1
ATOM 5315 C C . THR B 1 148 ? 29.552 80.961 52.520 1.00 47.16 148 THR B C 1
ATOM 5316 O O . THR B 1 148 ? 28.345 81.203 52.490 1.00 43.42 148 THR B O 1
ATOM 5327 N N . ALA B 1 149 ? 30.181 80.501 53.598 1.00 43.76 149 ALA B N 1
ATOM 5328 C CA . ALA B 1 149 ? 29.453 80.040 54.776 1.00 42.70 149 ALA B CA 1
ATOM 5329 C C . ALA B 1 149 ? 29.058 81.189 55.680 1.00 40.88 149 ALA B C 1
ATOM 5330 O O . ALA B 1 149 ? 28.022 81.124 56.356 1.00 38.17 149 ALA B O 1
ATOM 5337 N N . ALA B 1 150 ? 29.877 82.236 55.680 1.00 42.54 150 ALA B N 1
ATOM 5338 C CA . ALA B 1 150 ? 29.652 83.379 56.558 1.00 45.33 150 ALA B CA 1
ATOM 5339 C C . ALA B 1 150 ? 28.200 83.852 56.470 1.00 46.09 150 ALA B C 1
ATOM 5340 O O . ALA B 1 150 ? 27.577 84.140 57.496 1.00 44.16 150 ALA B O 1
ATOM 5347 N N . ALA B 1 151 ? 27.635 83.846 55.259 1.00 45.71 151 ALA B N 1
ATOM 5348 C CA . ALA B 1 151 ? 26.301 84.416 55.019 1.00 39.14 151 ALA B CA 1
ATOM 5349 C C . ALA B 1 151 ? 25.172 83.635 55.679 1.00 41.29 151 ALA B C 1
ATOM 5350 O O . ALA B 1 151 ? 24.075 84.170 55.881 1.00 37.58 151 ALA B O 1
ATOM 5357 N N . ALA B 1 152 ? 25.428 82.368 55.988 1.00 40.97 152 ALA B N 1
ATOM 5358 C CA . ALA B 1 152 ? 24.434 81.520 56.642 1.00 39.34 152 ALA B CA 1
ATOM 5359 C C . ALA B 1 152 ? 24.654 81.492 58.160 1.00 39.22 152 ALA B C 1
ATOM 5360 O O . ALA B 1 152 ? 23.910 80.821 58.897 1.00 32.28 152 ALA B O 1
ATOM 5367 N N . LEU B 1 153 ? 25.661 82.229 58.628 1.00 38.64 153 LEU B N 1
ATOM 5368 C CA . LEU B 1 153 ? 25.968 82.244 60.056 1.00 38.32 153 LEU B CA 1
ATOM 5369 C C . LEU B 1 153 ? 24.739 82.640 60.883 1.00 38.68 153 LEU B C 1
ATOM 5370 O O . LEU B 1 153 ? 24.457 82.022 61.904 1.00 43.84 153 LEU B O 1
ATOM 5386 N N . PRO B 1 154 ? 23.981 83.649 60.434 1.00 40.69 154 PRO B N 1
ATOM 5387 C CA . PRO B 1 154 ? 22.731 83.964 61.139 1.00 36.10 154 PRO B CA 1
ATOM 5388 C C . PRO B 1 154 ? 21.760 82.784 61.224 1.00 40.44 154 PRO B C 1
ATOM 5389 O O . PRO B 1 154 ? 21.072 82.591 62.240 1.00 39.49 154 PRO B O 1
ATOM 5400 N N . ALA B 1 155 ? 21.703 81.993 60.159 1.00 40.44 155 ALA B N 1
ATOM 5401 C CA . ALA B 1 155 ? 20.803 80.838 60.111 1.00 40.82 155 ALA B CA 1
ATOM 5402 C C . ALA B 1 155 ? 21.260 79.715 61.057 1.00 36.49 155 ALA B C 1
ATOM 5403 O O . ALA B 1 155 ? 20.450 79.109 61.779 1.00 31.79 155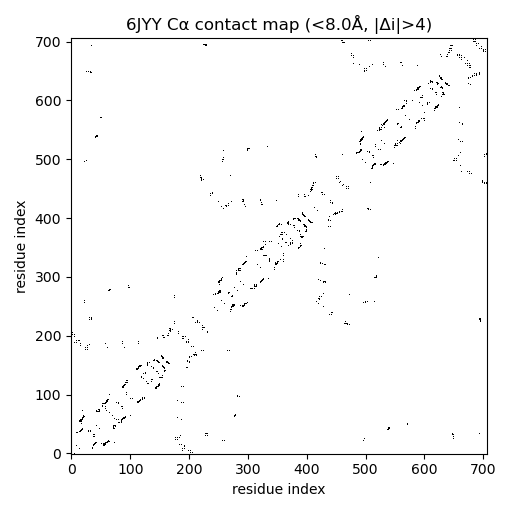 ALA B O 1
ATOM 5410 N N . ALA B 1 156 ? 22.558 79.434 61.031 1.00 31.16 156 ALA B N 1
ATOM 5411 C CA . ALA B 1 156 ? 23.139 78.479 61.949 1.00 30.08 156 ALA B CA 1
ATOM 5412 C C . ALA B 1 156 ? 22.677 78.804 63.382 1.00 40.50 156 ALA B C 1
ATOM 5413 O O . ALA B 1 156 ? 21.917 78.032 63.994 1.00 36.48 156 ALA B O 1
ATOM 5420 N N . GLN B 1 157 ? 23.105 79.966 63.883 1.00 39.96 157 GLN B N 1
ATOM 5421 C CA . GLN B 1 157 ? 22.807 80.399 65.249 1.00 38.35 157 GLN B CA 1
ATOM 5422 C C . GLN B 1 157 ? 21.371 80.172 65.654 1.00 34.88 157 GLN B C 1
ATOM 5423 O O . GLN B 1 157 ? 21.107 79.655 66.734 1.00 35.03 157 GLN B O 1
ATOM 5437 N N . ALA B 1 158 ? 20.444 80.524 64.776 1.00 34.67 158 ALA B N 1
ATOM 5438 C CA . ALA B 1 158 ? 19.022 80.414 65.084 1.00 38.16 158 ALA B CA 1
ATOM 5439 C C . ALA B 1 158 ? 18.599 78.971 65.232 1.00 41.29 158 ALA B C 1
ATOM 5440 O O . ALA B 1 158 ? 17.725 78.640 66.039 1.00 41.16 158 ALA B O 1
ATOM 5447 N N . LEU B 1 159 ? 19.224 78.104 64.446 1.00 40.25 159 LEU B N 1
ATOM 5448 C CA . LEU B 1 159 ? 18.821 76.710 64.421 1.00 43.79 159 LEU B CA 1
ATOM 5449 C C . LEU B 1 159 ? 19.394 76.047 65.668 1.00 39.01 159 LEU B C 1
ATOM 5450 O O . LEU B 1 159 ? 18.709 75.313 66.366 1.00 36.68 159 LEU B O 1
ATOM 5466 N N . ALA B 1 160 ? 20.658 76.356 65.942 1.00 37.60 160 ALA B N 1
ATOM 5467 C CA . ALA B 1 160 ? 21.345 75.882 67.131 1.00 40.36 160 ALA B CA 1
ATOM 5468 C C . ALA B 1 160 ? 20.533 76.198 68.389 1.00 46.87 160 ALA B C 1
ATOM 5469 O O . ALA B 1 160 ? 20.340 75.332 69.246 1.00 46.24 160 ALA B O 1
ATOM 5476 N N . ARG B 1 161 ? 20.023 77.418 68.494 1.00 42.59 161 ARG B N 1
ATOM 5477 C CA . ARG B 1 161 ? 19.236 77.771 69.670 1.00 44.79 161 ARG B CA 1
ATOM 5478 C C . ARG B 1 161 ? 17.904 77.035 69.682 1.00 44.27 161 ARG B C 1
ATOM 5479 O O . ARG B 1 161 ? 17.614 76.304 70.621 1.00 53.37 161 ARG B O 1
ATOM 5500 N N . ARG B 1 162 ? 17.114 77.205 68.631 1.00 45.11 162 ARG B N 1
ATOM 5501 C CA . ARG B 1 162 ? 15.796 76.567 68.516 1.00 53.86 162 ARG B CA 1
ATOM 5502 C C . ARG B 1 162 ? 15.769 75.059 68.854 1.00 57.79 162 ARG B C 1
ATOM 5503 O O . ARG B 1 162 ? 14.730 74.535 69.281 1.00 51.84 162 ARG B O 1
ATOM 5524 N N . LEU B 1 163 ? 16.904 74.375 68.673 1.00 54.06 163 LEU B N 1
ATOM 5525 C CA . LEU B 1 163 ? 16.978 72.916 68.829 1.00 54.07 163 LEU B CA 1
ATOM 5526 C C . LEU B 1 163 ? 18.017 72.476 69.864 1.00 52.13 163 LEU B C 1
ATOM 5527 O O . LEU B 1 163 ? 18.145 71.282 70.157 1.00 53.85 163 LEU B O 1
ATOM 5543 N N . ALA B 1 164 ? 18.755 73.436 70.409 1.00 47.92 164 ALA B N 1
ATOM 5544 C CA . ALA B 1 164 ? 19.836 73.133 71.332 1.00 46.53 164 ALA B CA 1
ATOM 5545 C C . ALA B 1 164 ? 20.783 72.147 70.683 1.00 45.72 164 ALA B C 1
ATOM 5546 O O . ALA B 1 164 ? 21.084 71.091 71.239 1.00 50.91 164 ALA B O 1
ATOM 5553 N N . THR B 1 165 ? 21.236 72.507 69.488 1.00 48.74 165 THR B N 1
ATOM 5554 C CA . THR B 1 165 ? 22.165 71.698 68.714 1.00 42.86 165 THR B CA 1
ATOM 5555 C C . THR B 1 165 ? 23.485 72.423 68.574 1.00 36.96 165 THR B C 1
ATOM 5556 O O . THR B 1 165 ? 23.629 73.568 68.975 1.00 35.20 165 THR B O 1
ATOM 5567 N N . VAL B 1 166 ? 24.455 71.733 68.007 1.00 28.98 166 VAL B N 1
ATOM 5568 C CA . VAL B 1 166 ? 25.588 72.383 67.411 1.00 30.97 166 VAL B CA 1
ATOM 5569 C C . VAL B 1 166 ? 25.378 72.396 65.894 1.00 34.57 166 VAL B C 1
ATOM 5570 O O . VAL B 1 166 ? 24.979 71.377 65.296 1.00 31.12 166 VAL B O 1
ATOM 5583 N N . VAL B 1 167 ? 25.617 73.549 65.272 1.00 36.65 167 VAL B N 1
ATOM 5584 C CA . VAL B 1 167 ? 25.507 73.666 63.817 1.00 26.94 167 VAL B CA 1
ATOM 5585 C C . VAL B 1 167 ? 26.855 74.029 63.237 1.00 28.26 167 VAL B C 1
ATOM 5586 O O . VAL B 1 167 ? 27.447 75.043 63.617 1.00 25.19 167 VAL B O 1
ATOM 5599 N N . ALA B 1 168 ? 27.324 73.167 62.330 1.00 30.04 168 ALA B N 1
ATOM 5600 C CA . ALA B 1 168 ? 28.491 73.416 61.508 1.00 23.97 168 ALA B CA 1
ATOM 5601 C C . ALA B 1 168 ? 28.052 73.754 60.086 1.00 32.00 168 ALA B C 1
ATOM 5602 O O . ALA B 1 168 ? 27.511 72.912 59.346 1.00 28.94 168 ALA B O 1
ATOM 5609 N N . VAL B 1 169 ? 28.286 75.003 59.712 1.00 29.78 169 VAL B N 1
ATOM 5610 C CA . VAL B 1 169 ? 28.058 75.426 58.341 1.00 29.50 169 VAL B CA 1
ATOM 5611 C C . VAL B 1 169 ? 29.418 75.580 57.704 1.00 32.55 169 VAL B C 1
ATOM 5612 O O . VAL B 1 169 ? 30.240 76.385 58.147 1.00 30.49 169 VAL B O 1
ATOM 5625 N N . THR B 1 170 ? 29.671 74.744 56.690 1.00 32.44 170 THR B N 1
ATOM 5626 C CA . THR B 1 170 ? 31.019 74.583 56.145 1.00 29.87 170 THR B CA 1
ATOM 5627 C C . THR B 1 170 ? 31.211 75.318 54.835 1.00 32.14 170 THR B C 1
ATOM 5628 O O . THR B 1 170 ? 30.248 75.614 54.138 1.00 36.99 170 THR B O 1
ATOM 5639 N N . GLY B 1 171 ? 32.470 75.568 54.496 1.00 32.77 171 GLY B N 1
ATOM 5640 C CA . GLY B 1 171 ? 32.843 76.182 53.235 1.00 34.01 171 GLY B CA 1
ATOM 5641 C C . GLY B 1 171 ? 34.348 76.293 53.197 1.00 37.78 171 GLY B C 1
ATOM 5642 O O . GLY B 1 171 ? 35.035 75.541 53.871 1.00 38.72 171 GLY B O 1
ATOM 5646 N N . GLU B 1 172 ? 34.861 77.255 52.441 1.00 43.49 172 GLU B N 1
ATOM 5647 C CA . GLU B 1 172 ? 36.295 77.536 52.420 1.00 44.48 172 GLU B CA 1
ATOM 5648 C C . GLU B 1 172 ? 36.748 77.895 53.838 1.00 39.77 172 GLU B C 1
ATOM 5649 O O . GLU B 1 172 ? 37.880 77.611 54.242 1.00 43.39 172 GLU B O 1
ATOM 5661 N N . VAL B 1 173 ? 35.840 78.531 54.578 1.00 44.04 173 VAL B N 1
ATOM 5662 C CA . VAL B 1 173 ? 35.962 78.738 56.023 1.00 36.97 173 VAL B CA 1
ATOM 5663 C C . VAL B 1 173 ? 34.752 78.076 56.673 1.00 38.37 173 VAL B C 1
ATOM 5664 O O . VAL B 1 173 ? 33.633 78.235 56.184 1.00 33.80 173 VAL B O 1
ATOM 5677 N N . ASP B 1 174 ? 34.976 77.344 57.765 1.00 37.48 174 ASP B N 1
ATOM 5678 C CA . ASP B 1 174 ? 33.901 76.651 58.489 1.00 41.10 174 ASP B CA 1
ATOM 5679 C C . ASP B 1 174 ? 33.475 77.406 59.758 1.00 34.03 174 ASP B C 1
ATOM 5680 O O . ASP B 1 174 ? 34.317 77.822 60.540 1.00 32.78 174 ASP B O 1
ATOM 5689 N N . TYR B 1 175 ? 32.171 77.562 59.961 1.00 30.82 175 TYR B N 1
ATOM 5690 C CA . TYR B 1 175 ? 31.661 78.154 61.197 1.00 33.67 175 TYR B CA 1
ATOM 5691 C C . TYR B 1 175 ? 30.852 77.139 61.996 1.00 37.33 175 TYR B C 1
ATOM 5692 O O . TYR B 1 175 ? 29.945 76.479 61.455 1.00 33.74 175 TYR B O 1
ATOM 5701 N N . VAL B 1 176 ? 31.180 77.039 63.286 1.00 34.38 176 VAL B N 1
ATOM 5702 C CA . VAL B 1 176 ? 30.533 76.106 64.205 1.00 31.11 176 VAL B CA 1
ATOM 5703 C C . VAL B 1 176 ? 29.953 76.851 65.423 1.00 33.71 176 VAL B C 1
ATOM 5704 O O . VAL B 1 176 ? 30.669 77.560 66.129 1.00 32.39 176 VAL B O 1
ATOM 5717 N N . THR B 1 177 ? 28.649 76.701 65.649 1.00 32.64 177 THR B N 1
ATOM 5718 C CA . THR B 1 177 ? 27.977 77.439 66.719 1.00 36.70 177 THR B CA 1
ATOM 5719 C C . THR B 1 177 ? 26.961 76.633 67.514 1.00 40.46 177 THR B C 1
ATOM 5720 O O . THR B 1 177 ? 26.275 75.757 66.967 1.00 34.06 177 THR B O 1
ATOM 5731 N N . ASP B 1 178 ? 26.857 76.952 68.806 1.00 36.09 178 ASP B N 1
ATOM 5732 C CA . ASP B 1 178 ? 25.816 76.374 69.648 1.00 45.91 178 ASP B CA 1
ATOM 5733 C C . ASP B 1 178 ? 24.667 77.361 69.813 1.00 41.94 178 ASP B C 1
ATOM 5734 O O . ASP B 1 178 ? 23.727 77.102 70.554 1.00 42.55 178 ASP B O 1
ATOM 5743 N N . GLY B 1 179 ? 24.738 78.473 69.091 1.00 39.17 179 GLY B N 1
ATOM 5744 C CA . GLY B 1 179 ? 23.685 79.476 69.122 1.00 46.46 179 GLY B CA 1
ATOM 5745 C C . GLY B 1 179 ? 24.161 80.772 69.758 1.00 46.29 179 GLY B C 1
ATOM 5746 O O . GLY B 1 179 ? 23.701 81.861 69.421 1.00 53.53 179 GLY B O 1
ATOM 5750 N N . GLU B 1 180 ? 25.099 80.644 70.682 1.00 47.11 180 GLU B N 1
ATOM 5751 C CA . GLU B 1 180 ? 25.667 81.783 71.376 1.00 48.79 180 GLU B CA 1
ATOM 5752 C C . GLU B 1 180 ? 27.110 81.961 70.916 1.00 44.34 180 GLU B C 1
ATOM 5753 O O . GLU B 1 180 ? 27.468 82.980 70.323 1.00 44.53 180 GLU B O 1
ATOM 5765 N N . ARG B 1 181 ? 27.927 80.947 71.179 1.00 41.28 181 ARG B N 1
ATOM 5766 C CA . ARG B 1 181 ? 29.322 80.919 70.759 1.00 40.84 181 ARG B CA 1
ATOM 5767 C C . ARG B 1 181 ? 29.430 80.621 69.246 1.00 43.83 181 ARG B C 1
ATOM 5768 O O . ARG B 1 181 ? 28.527 80.017 68.663 1.00 39.76 181 ARG B O 1
ATOM 5789 N N . VAL B 1 182 ? 30.520 81.071 68.625 1.00 40.06 182 VAL B N 1
ATOM 5790 C CA . VAL B 1 182 ? 30.826 80.790 67.218 1.00 34.72 182 VAL B CA 1
ATOM 5791 C C . VAL B 1 182 ? 32.320 80.589 67.103 1.00 39.91 182 VAL B C 1
ATOM 5792 O O . VAL B 1 182 ? 33.099 81.456 67.507 1.00 37.11 182 VAL B O 1
ATOM 5805 N N . LEU B 1 183 ? 32.718 79.446 66.546 1.00 39.16 183 LEU B N 1
ATOM 5806 C CA . LEU B 1 183 ? 34.115 79.182 66.234 1.00 36.66 183 LEU B CA 1
ATOM 5807 C C . LEU B 1 183 ? 34.278 79.063 64.723 1.00 33.31 183 LEU B C 1
ATOM 5808 O O . LEU B 1 183 ? 33.387 78.568 64.024 1.00 33.23 183 LEU B O 1
ATOM 5824 N N . SER B 1 184 ? 35.429 79.500 64.238 1.00 29.76 184 SER B N 1
ATOM 5825 C CA . SER B 1 184 ? 35.693 79.566 62.817 1.00 38.90 184 SER B CA 1
ATOM 5826 C C . SER B 1 184 ? 36.953 78.787 62.551 1.00 40.96 184 SER B C 1
ATOM 5827 O O . SER B 1 184 ? 37.875 78.824 63.365 1.00 42.53 184 SER B O 1
ATOM 5835 N N . VAL B 1 185 ? 36.971 78.066 61.431 1.00 34.42 185 VAL B N 1
ATOM 5836 C CA . VAL B 1 185 ? 38.145 77.314 61.017 1.00 38.04 185 VAL B CA 1
ATOM 5837 C C . VAL B 1 185 ? 38.476 77.562 59.554 1.00 38.80 185 VAL B C 1
ATOM 5838 O O . VAL B 1 185 ? 37.583 77.607 58.705 1.00 43.14 185 VAL B O 1
ATOM 5851 N N . ALA B 1 186 ? 39.762 77.688 59.261 1.00 36.87 186 ALA B N 1
ATOM 5852 C CA . ALA B 1 186 ? 40.214 77.998 57.904 1.00 47.55 186 ALA B CA 1
ATOM 5853 C C . ALA B 1 186 ? 41.356 77.087 57.473 1.00 43.66 186 ALA B C 1
ATOM 5854 O O . ALA B 1 186 ? 41.830 76.259 58.247 1.00 44.65 186 ALA B O 1
ATOM 5861 N N . GLY B 1 187 ? 41.814 77.278 56.243 1.00 38.85 187 GLY B N 1
ATOM 5862 C CA . GLY B 1 187 ? 42.833 76.432 55.657 1.00 43.17 187 GLY B CA 1
ATOM 5863 C C . GLY B 1 187 ? 42.220 75.528 54.602 1.00 47.83 187 GLY B C 1
ATOM 5864 O O . GLY B 1 187 ? 41.356 75.946 53.830 1.00 44.72 187 GLY B O 1
ATOM 5868 N N . GLY B 1 188 ? 42.645 74.272 54.582 1.00 51.12 188 GLY B N 1
ATOM 5869 C CA . GLY B 1 188 ? 42.177 73.346 53.568 1.00 49.07 188 GLY B CA 1
ATOM 5870 C C . GLY B 1 188 ? 42.660 73.772 52.197 1.00 51.16 188 GLY B C 1
ATOM 5871 O O . GLY B 1 188 ? 43.764 74.320 52.065 1.00 49.71 188 GLY B O 1
ATOM 5875 N N . ASN B 1 189 ? 41.834 73.525 51.182 1.00 44.97 189 ASN B N 1
ATOM 5876 C CA . ASN B 1 189 ? 42.227 73.736 49.787 1.00 45.10 189 ASN B CA 1
ATOM 5877 C C . ASN B 1 189 ? 41.046 73.487 48.857 1.00 40.14 189 ASN B C 1
ATOM 5878 O O . ASN B 1 189 ? 40.308 72.528 49.050 1.00 40.22 189 ASN B O 1
ATOM 5889 N N . PRO B 1 190 ? 40.857 74.343 47.844 1.00 42.83 190 PRO B N 1
ATOM 5890 C CA . PRO B 1 190 ? 39.650 74.137 47.038 1.00 40.76 190 PRO B CA 1
ATOM 5891 C C . PRO B 1 190 ? 39.673 72.845 46.210 1.00 37.04 190 PRO B C 1
ATOM 5892 O O . PRO B 1 190 ? 38.602 72.415 45.794 1.00 42.80 190 PRO B O 1
ATOM 5903 N N . LEU B 1 191 ? 40.836 72.226 46.007 1.00 38.62 191 LEU B N 1
ATOM 5904 C CA . LEU B 1 191 ? 40.898 70.931 45.318 1.00 37.54 191 LEU B CA 1
ATOM 5905 C C . LEU B 1 191 ? 39.986 69.886 45.989 1.00 35.30 191 LEU B C 1
ATOM 5906 O O . LEU B 1 191 ? 39.426 69.022 45.325 1.00 38.02 191 LEU B O 1
ATOM 5922 N N . MET B 1 192 ? 39.833 69.986 47.304 1.00 38.07 192 MET B N 1
ATOM 5923 C CA . MET B 1 192 ? 38.894 69.166 48.062 1.00 33.81 192 MET B CA 1
ATOM 5924 C C . MET B 1 192 ? 37.485 69.140 47.444 1.00 39.52 192 MET B C 1
ATOM 5925 O O . MET B 1 192 ? 36.772 68.142 47.599 1.00 32.09 192 MET B O 1
ATOM 5939 N N . THR B 1 193 ? 37.086 70.216 46.748 1.00 34.59 193 THR B N 1
ATOM 5940 C CA . THR B 1 193 ? 35.754 70.283 46.130 1.00 33.15 193 THR B CA 1
ATOM 5941 C C . THR B 1 193 ? 35.689 69.547 44.788 1.00 33.66 193 THR B C 1
ATOM 5942 O O . THR B 1 193 ? 34.613 69.389 44.222 1.00 30.11 193 THR B O 1
ATOM 5953 N N . ARG B 1 194 ? 36.843 69.106 44.291 1.00 33.45 194 ARG B N 1
ATOM 5954 C CA . ARG B 1 194 ? 36.934 68.421 43.002 1.00 29.02 194 ARG B CA 1
ATOM 5955 C C . ARG B 1 194 ? 37.079 66.902 43.178 1.00 27.23 194 ARG B C 1
ATOM 5956 O O . ARG B 1 194 ? 37.403 66.153 42.247 1.00 21.85 194 ARG B O 1
ATOM 5977 N N . VAL B 1 195 ? 36.744 66.480 44.387 1.00 33.52 195 VAL B N 1
ATOM 5978 C CA . VAL B 1 195 ? 36.747 65.097 44.829 1.00 27.66 195 VAL B CA 1
ATOM 5979 C C . VAL B 1 195 ? 35.408 64.898 45.505 1.00 27.94 195 VAL B C 1
ATOM 5980 O O . VAL B 1 195 ? 34.977 65.756 46.274 1.00 29.74 195 VAL B O 1
ATOM 5993 N N . VAL B 1 196 ? 34.736 63.787 45.237 1.00 21.29 196 VAL B N 1
ATOM 5994 C CA . VAL B 1 196 ? 33.419 63.600 45.806 1.00 28.34 196 VAL B CA 1
ATOM 5995 C C . VAL B 1 196 ? 33.552 63.001 47.222 1.00 33.15 196 VAL B C 1
ATOM 5996 O O . VAL B 1 196 ? 34.450 62.190 47.514 1.00 26.33 196 VAL B O 1
ATOM 6009 N N . GLY B 1 197 ? 32.670 63.429 48.111 1.00 29.21 197 GLY B N 1
ATOM 6010 C CA . GLY B 1 197 ? 32.577 62.809 49.421 1.00 37.96 197 GLY B CA 1
ATOM 6011 C C . GLY B 1 197 ? 33.268 63.525 50.567 1.00 26.38 197 GLY B C 1
ATOM 6012 O O . GLY B 1 197 ? 33.011 63.197 51.712 1.00 28.94 197 GLY B O 1
ATOM 6016 N N . THR B 1 198 ? 34.131 64.487 50.283 1.00 28.69 198 THR B N 1
ATOM 6017 C CA . THR B 1 198 ? 34.888 65.126 51.357 1.00 33.49 198 THR B CA 1
ATOM 6018 C C . THR B 1 198 ? 33.943 65.811 52.360 1.00 36.14 198 THR B C 1
ATOM 6019 O O . THR B 1 198 ? 34.185 65.782 53.575 1.00 34.31 198 THR B O 1
ATOM 6030 N N . GLY B 1 199 ? 32.840 66.370 51.867 1.00 30.42 199 GLY B N 1
ATOM 6031 C CA . GLY B 1 199 ? 31.839 66.934 52.753 1.00 31.91 199 GLY B CA 1
ATOM 6032 C C . GLY B 1 199 ? 31.202 65.863 53.632 1.00 32.19 199 GLY B C 1
ATOM 6033 O O . GLY B 1 199 ? 31.191 65.936 54.874 1.00 24.98 199 GLY B O 1
ATOM 6037 N N . CYS B 1 200 ? 30.669 64.847 52.962 1.00 23.06 200 CYS B N 1
ATOM 6038 C CA . CYS B 1 200 ? 29.902 63.809 53.616 1.00 26.52 200 CYS B CA 1
ATOM 6039 C C . CYS B 1 200 ? 30.774 63.008 54.608 1.00 25.83 200 CYS B C 1
ATOM 6040 O O . CYS B 1 200 ? 30.279 62.503 55.614 1.00 21.33 200 CYS B O 1
ATOM 6048 N N . ALA B 1 201 ? 32.072 62.920 54.303 1.00 20.19 201 ALA B N 1
ATOM 6049 C CA . ALA B 1 201 ? 33.048 62.273 55.152 1.00 23.42 201 ALA B CA 1
ATOM 6050 C C . ALA B 1 201 ? 33.354 63.154 56.368 1.00 26.04 201 ALA B C 1
ATOM 6051 O O . ALA B 1 201 ? 33.475 62.658 57.513 1.00 23.07 201 ALA B O 1
ATOM 6058 N N . LEU B 1 202 ? 33.481 64.462 56.134 1.00 27.63 202 LEU B N 1
ATOM 6059 C CA . LEU B 1 202 ? 33.582 65.390 57.282 1.00 25.12 202 LEU B CA 1
ATOM 6060 C C . LEU B 1 202 ? 32.388 65.207 58.253 1.00 19.34 202 LEU B C 1
ATOM 6061 O O . LEU B 1 202 ? 32.571 65.146 59.468 1.00 18.81 202 LEU B O 1
ATOM 6077 N N . SER B 1 203 ? 31.170 65.123 57.741 1.00 17.95 203 SER B N 1
ATOM 6078 C CA . SER B 1 203 ? 30.037 64.865 58.629 1.00 23.35 203 SER B CA 1
ATOM 6079 C C . SER B 1 203 ? 30.214 63.583 59.471 1.00 24.37 203 SER B C 1
ATOM 6080 O O . SER B 1 203 ? 29.738 63.525 60.600 1.00 15.50 203 SER B O 1
ATOM 6088 N N . ALA B 1 204 ? 30.868 62.561 58.918 1.00 19.18 204 ALA B N 1
ATOM 6089 C CA . ALA B 1 204 ? 31.010 61.291 59.621 1.00 22.63 204 ALA B CA 1
ATOM 6090 C C . ALA B 1 204 ? 31.940 61.476 60.799 1.00 20.07 204 ALA B C 1
ATOM 6091 O O . ALA B 1 204 ? 31.669 60.998 61.901 1.00 15.56 204 ALA B O 1
ATOM 6098 N N . VAL B 1 205 ? 33.059 62.138 60.523 1.00 17.07 205 VAL B N 1
ATOM 6099 C CA . VAL B 1 205 ? 34.027 62.458 61.566 1.00 16.24 205 VAL B CA 1
ATOM 6100 C C . VAL B 1 205 ? 33.458 63.375 62.657 1.00 22.99 205 VAL B C 1
ATOM 6101 O O . VAL B 1 205 ? 33.763 63.215 63.849 1.00 18.40 205 VAL B O 1
ATOM 6114 N N . VAL B 1 206 ? 32.629 64.335 62.248 1.00 20.02 206 VAL B N 1
ATOM 6115 C CA . VAL B 1 206 ? 31.834 65.128 63.181 1.00 21.42 206 VAL B CA 1
ATOM 6116 C C . VAL B 1 206 ? 30.928 64.231 64.050 1.00 25.43 206 VAL B C 1
ATOM 6117 O O . VAL B 1 206 ? 30.841 64.393 65.290 1.00 18.70 206 VAL B O 1
ATOM 6130 N N . ALA B 1 207 ? 30.255 63.285 63.411 1.00 20.90 207 ALA B N 1
ATOM 6131 C CA . ALA B 1 207 ? 29.418 62.363 64.150 1.00 19.66 207 ALA B CA 1
ATOM 6132 C C . ALA B 1 207 ? 30.245 61.593 65.174 1.00 16.81 207 ALA B C 1
ATOM 6133 O O . ALA B 1 207 ? 29.814 61.473 66.314 1.00 24.65 207 ALA B O 1
ATOM 6140 N N . ALA B 1 208 ? 31.409 61.081 64.771 1.00 16.71 208 ALA B N 1
ATOM 6141 C CA . ALA B 1 208 ? 32.335 60.416 65.696 1.00 15.41 208 ALA B CA 1
ATOM 6142 C C . ALA B 1 208 ? 32.711 61.337 66.861 1.00 27.48 208 ALA B C 1
ATOM 6143 O O . ALA B 1 208 ? 32.716 60.954 68.039 1.00 19.83 208 ALA B O 1
ATOM 6150 N N . SER B 1 209 ? 33.026 62.570 66.514 1.00 22.73 209 SER B N 1
ATOM 6151 C CA . SER B 1 209 ? 33.504 63.517 67.495 1.00 24.16 209 SER B CA 1
ATOM 6152 C C . SER B 1 209 ? 32.476 63.812 68.591 1.00 23.76 209 SER B C 1
ATOM 6153 O O . SER B 1 209 ? 32.850 63.967 69.760 1.00 25.38 209 SER B O 1
ATOM 6161 N N . ALA B 1 210 ? 31.194 63.903 68.230 1.00 21.03 210 ALA B N 1
ATOM 6162 C CA . ALA B 1 210 ? 30.154 64.122 69.231 1.00 29.64 210 ALA B CA 1
ATOM 6163 C C . ALA B 1 210 ? 30.055 63.048 70.335 1.00 28.25 210 ALA B C 1
ATOM 6164 O O . ALA B 1 210 ? 29.305 63.219 71.302 1.00 29.98 210 ALA B O 1
ATOM 6171 N N . ALA B 1 211 ? 30.752 61.935 70.168 1.00 26.82 211 ALA B N 1
ATOM 6172 C CA . ALA B 1 211 ? 30.648 60.817 71.092 1.00 24.36 211 ALA B CA 1
ATOM 6173 C C . ALA B 1 211 ? 31.830 60.811 72.050 1.00 25.84 211 ALA B C 1
ATOM 6174 O O . ALA B 1 211 ? 31.865 60.028 73.005 1.00 34.63 211 ALA B O 1
ATOM 6181 N N . LEU B 1 212 ? 32.795 61.677 71.788 1.00 20.47 212 LEU B N 1
ATOM 6182 C CA . LEU B 1 212 ? 34.002 61.766 72.608 1.00 21.91 212 LEU B CA 1
ATOM 6183 C C . LEU B 1 212 ? 33.737 62.600 73.858 1.00 29.48 212 LEU B C 1
ATOM 6184 O O . LEU B 1 212 ? 32.804 63.386 73.891 1.00 24.63 212 LEU B O 1
ATOM 6200 N N . PRO B 1 213 ? 34.588 62.460 74.880 1.00 27.94 213 PRO B N 1
ATOM 6201 C CA . PRO B 1 213 ? 34.416 63.352 76.034 1.00 34.47 213 PRO B CA 1
ATOM 6202 C C . PRO B 1 213 ? 34.885 64.782 75.738 1.00 26.98 213 PRO B C 1
ATOM 6203 O O . PRO B 1 213 ? 35.744 65.017 74.869 1.00 27.96 213 PRO B O 1
ATOM 6214 N N . GLY B 1 214 ? 34.311 65.732 76.471 1.00 36.35 214 GLY B N 1
ATOM 6215 C CA . GLY B 1 214 ? 34.714 67.127 76.379 1.00 36.66 214 GLY B CA 1
ATOM 6216 C C . GLY B 1 214 ? 33.619 68.046 75.868 1.00 32.91 214 GLY B C 1
ATOM 6217 O O . GLY B 1 214 ? 32.441 67.686 75.831 1.00 32.52 214 GLY B O 1
ATOM 6221 N N . ASP B 1 215 ? 34.021 69.251 75.492 1.00 36.94 215 ASP B N 1
ATOM 6222 C CA . ASP B 1 215 ? 33.096 70.256 74.991 1.00 38.83 215 ASP B CA 1
ATOM 6223 C C . ASP B 1 215 ? 32.678 69.903 73.552 1.00 34.36 215 ASP B C 1
ATOM 6224 O O . ASP B 1 215 ? 33.506 69.829 72.654 1.00 31.68 215 ASP B O 1
ATOM 6233 N N . ARG B 1 216 ? 31.386 69.671 73.370 1.00 34.42 216 ARG B N 1
ATOM 6234 C CA . ARG B 1 216 ? 30.824 69.251 72.099 1.00 29.62 216 ARG B CA 1
ATOM 6235 C C . ARG B 1 216 ? 31.143 70.217 70.942 1.00 33.15 216 ARG B C 1
ATOM 6236 O O . ARG B 1 216 ? 31.643 69.807 69.869 1.00 31.21 216 ARG B O 1
ATOM 6257 N N . LEU B 1 217 ? 30.856 71.500 71.172 1.00 30.79 217 LEU B N 1
ATOM 6258 C CA . LEU B 1 217 ? 31.092 72.546 70.185 1.00 35.54 217 LEU B CA 1
ATOM 6259 C C . LEU B 1 217 ? 32.540 72.550 69.695 1.00 29.84 217 LEU B C 1
ATOM 6260 O O . LEU B 1 217 ? 32.801 72.521 68.475 1.00 30.32 217 LEU B O 1
ATOM 6276 N N . GLU B 1 218 ? 33.471 72.606 70.644 1.00 26.44 218 GLU B N 1
ATOM 6277 C CA . GLU B 1 218 ? 34.910 72.591 70.353 1.00 30.85 218 GLU B CA 1
ATOM 6278 C C . GLU B 1 218 ? 35.364 71.304 69.651 1.00 32.35 218 GLU B C 1
ATOM 6279 O O . GLU B 1 218 ? 36.357 71.304 68.893 1.00 27.82 218 GLU B O 1
ATOM 6291 N N . ASN B 1 219 ? 34.683 70.194 69.920 1.00 28.83 219 ASN B N 1
ATOM 6292 C CA . ASN B 1 219 ? 35.083 68.935 69.283 1.00 30.17 219 ASN B CA 1
ATOM 6293 C C . ASN B 1 219 ? 34.624 68.940 67.803 1.00 25.58 219 ASN B C 1
ATOM 6294 O O . ASN B 1 219 ? 35.376 68.520 66.907 1.00 23.88 219 ASN B O 1
ATOM 6305 N N . VAL B 1 220 ? 33.398 69.414 67.550 1.00 25.99 220 VAL B N 1
ATOM 6306 C CA . VAL B 1 220 ? 32.926 69.584 66.166 1.00 26.82 220 VAL B CA 1
ATOM 6307 C C . VAL B 1 220 ? 33.874 70.517 65.374 1.00 25.23 220 VAL B C 1
ATOM 6308 O O . VAL B 1 220 ? 34.357 70.174 64.278 1.00 25.51 220 VAL B O 1
ATOM 6321 N N . ALA B 1 221 ? 34.166 71.690 65.937 1.00 23.68 221 ALA B N 1
ATOM 6322 C CA . ALA B 1 221 ? 35.130 72.590 65.300 1.00 25.17 221 ALA B CA 1
ATOM 6323 C C . ALA B 1 221 ? 36.487 71.943 65.074 1.00 22.84 221 ALA B C 1
ATOM 6324 O O . ALA B 1 221 ? 37.157 72.161 64.027 1.00 26.76 221 ALA B O 1
ATOM 6331 N N . ALA B 1 222 ? 36.946 71.185 66.067 1.00 21.14 222 ALA B N 1
ATOM 6332 C CA . ALA B 1 222 ? 38.222 70.483 65.923 1.00 25.73 222 ALA B CA 1
ATOM 6333 C C . ALA B 1 222 ? 38.153 69.459 64.778 1.00 19.66 222 ALA B C 1
ATOM 6334 O O . ALA B 1 222 ? 39.126 69.239 64.063 1.00 20.10 222 ALA B O 1
ATOM 6341 N N . ALA B 1 223 ? 37.000 68.836 64.613 1.00 20.92 223 ALA B N 1
ATOM 6342 C CA . ALA B 1 223 ? 36.824 67.892 63.488 1.00 25.11 223 ALA B CA 1
ATOM 6343 C C . ALA B 1 223 ? 36.989 68.613 62.122 1.00 24.21 223 ALA B C 1
ATOM 6344 O O . ALA B 1 223 ? 37.742 68.176 61.218 1.00 28.66 223 ALA B O 1
ATOM 6351 N N . CYS B 1 224 ? 36.302 69.746 61.996 1.00 27.68 224 CYS B N 1
ATOM 6352 C CA . CYS B 1 224 ? 36.472 70.561 60.784 1.00 23.57 224 CYS B CA 1
ATOM 6353 C C . CYS B 1 224 ? 37.951 70.900 60.540 1.00 23.43 224 CYS B C 1
ATOM 6354 O O . CYS B 1 224 ? 38.469 70.816 59.407 1.00 24.96 224 CYS B O 1
ATOM 6362 N N . GLY B 1 225 ? 38.673 71.245 61.597 1.00 29.55 225 GLY B N 1
ATOM 6363 C CA . GLY B 1 225 ? 40.088 71.532 61.409 1.00 23.39 225 GLY B CA 1
ATOM 6364 C C . GLY B 1 225 ? 40.980 70.355 61.049 1.00 27.37 225 GLY B C 1
ATOM 6365 O O . GLY B 1 225 ? 41.946 70.479 60.265 1.00 27.23 225 GLY B O 1
ATOM 6369 N N . LEU B 1 226 ? 40.704 69.205 61.651 1.00 25.90 226 LEU B N 1
ATOM 6370 C CA . LEU B 1 226 ? 41.447 67.992 61.302 1.00 27.46 226 LEU B CA 1
ATOM 6371 C C . LEU B 1 226 ? 41.340 67.685 59.789 1.00 22.42 226 LEU B C 1
ATOM 6372 O O . LEU B 1 226 ? 42.321 67.381 59.090 1.00 24.24 226 LEU B O 1
ATOM 6388 N N . MET B 1 227 ? 40.119 67.758 59.297 1.00 18.60 227 MET B N 1
ATOM 6389 C CA . MET B 1 227 ? 39.929 67.481 57.885 1.00 26.88 227 MET B CA 1
ATOM 6390 C C . MET B 1 227 ? 40.574 68.585 57.008 1.00 25.81 227 MET B C 1
ATOM 6391 O O . MET B 1 227 ? 41.227 68.277 56.006 1.00 23.29 227 MET B O 1
ATOM 6405 N N . LYS B 1 228 ? 40.469 69.854 57.421 1.00 27.76 228 LYS B N 1
ATOM 6406 C CA . LYS B 1 228 ? 41.129 70.915 56.646 1.00 27.64 228 LYS B CA 1
ATOM 6407 C C . LYS B 1 228 ? 42.652 70.737 56.561 1.00 25.87 228 LYS B C 1
ATOM 6408 O O . LYS B 1 228 ? 43.230 70.886 55.485 1.00 25.07 228 LYS B O 1
ATOM 6427 N N . GLN B 1 229 ? 43.304 70.367 57.665 1.00 22.23 229 GLN B N 1
ATOM 6428 C CA . GLN B 1 229 ? 44.742 70.110 57.635 1.00 26.26 229 GLN B CA 1
ATOM 6429 C C . GLN B 1 229 ? 45.135 68.917 56.780 1.00 26.83 229 GLN B C 1
ATOM 6430 O O . GLN B 1 229 ? 46.145 68.947 56.039 1.00 22.69 229 GLN B O 1
ATOM 6444 N N . ALA B 1 230 ? 44.359 67.838 56.880 1.00 28.80 230 ALA B N 1
ATOM 6445 C CA . ALA B 1 230 ? 44.674 66.694 56.023 1.00 26.91 230 ALA B CA 1
ATOM 6446 C C . ALA B 1 230 ? 44.553 67.070 54.539 1.00 17.61 230 ALA B C 1
ATOM 6447 O O . ALA B 1 230 ? 45.394 66.675 53.711 1.00 21.38 230 ALA B O 1
ATOM 6454 N N . GLY B 1 231 ? 43.501 67.815 54.208 1.00 19.76 231 GLY B N 1
ATOM 6455 C CA . GLY B 1 231 ? 43.272 68.228 52.827 1.00 25.16 231 GLY B CA 1
ATOM 6456 C C . GLY B 1 231 ? 44.332 69.167 52.285 1.00 32.73 231 GLY B C 1
ATOM 6457 O O . GLY B 1 231 ? 44.753 69.059 51.119 1.00 24.93 231 GLY B O 1
ATOM 6461 N N . GLU B 1 232 ? 44.772 70.102 53.124 1.00 32.35 232 GLU B N 1
ATOM 6462 C CA . GLU B 1 232 ? 45.889 70.940 52.724 1.00 35.77 232 GLU B CA 1
ATOM 6463 C C . GLU B 1 232 ? 47.073 70.069 52.365 1.00 29.36 232 GLU B C 1
ATOM 6464 O O . GLU B 1 232 ? 47.685 70.264 51.317 1.00 27.58 232 GLU B O 1
ATOM 6476 N N . ILE B 1 233 ? 47.406 69.098 53.216 1.00 31.69 233 ILE B N 1
ATOM 6477 C CA . ILE B 1 233 ? 48.560 68.236 52.889 1.00 30.83 233 ILE B CA 1
ATOM 6478 C C . ILE B 1 233 ? 48.351 67.403 51.616 1.00 32.04 233 ILE B C 1
ATOM 6479 O O . ILE B 1 233 ? 49.279 67.184 50.828 1.00 27.00 233 ILE B O 1
ATOM 6495 N N . ALA B 1 234 ? 47.142 66.895 51.453 1.00 25.43 234 ALA B N 1
ATOM 6496 C CA . ALA B 1 234 ? 46.854 66.004 50.346 1.00 29.94 234 ALA B CA 1
ATOM 6497 C C . ALA B 1 234 ? 46.814 66.748 49.026 1.00 27.06 234 ALA B C 1
ATOM 6498 O O . ALA B 1 234 ? 47.130 66.182 47.990 1.00 33.03 234 ALA B O 1
ATOM 6505 N N . ALA B 1 235 ? 46.406 68.012 49.085 1.00 29.98 235 ALA B N 1
ATOM 6506 C CA . ALA B 1 235 ? 46.193 68.820 47.885 1.00 35.83 235 ALA B CA 1
ATOM 6507 C C . ALA B 1 235 ? 47.467 69.225 47.157 1.00 37.76 235 ALA B C 1
ATOM 6508 O O . ALA B 1 235 ? 47.432 69.420 45.944 1.00 47.95 235 ALA B O 1
ATOM 6515 N N . ARG B 1 236 ? 48.597 69.321 47.846 1.00 34.59 236 ARG B N 1
ATOM 6516 C CA . ARG B 1 236 ? 49.818 69.749 47.162 1.00 42.79 236 ARG B CA 1
ATOM 6517 C C . ARG B 1 236 ? 50.412 68.625 46.279 1.00 41.63 236 ARG B C 1
ATOM 6518 O O . ARG B 1 236 ? 51.613 68.579 46.033 1.00 49.49 236 ARG B O 1
ATOM 6539 N N . GLN B 1 237 ? 49.558 67.719 45.818 1.00 43.78 237 GLN B N 1
ATOM 6540 C CA . GLN B 1 237 ? 49.880 66.801 44.725 1.00 45.14 237 GLN B CA 1
ATOM 6541 C C . GLN B 1 237 ? 49.408 67.420 43.421 1.00 41.65 237 GLN B C 1
ATOM 6542 O O . GLN B 1 237 ? 49.849 67.051 42.334 1.00 46.46 237 GLN B O 1
ATOM 6556 N N . GLY B 1 238 ? 48.491 68.363 43.548 1.00 37.22 238 GLY B N 1
ATOM 6557 C CA . GLY B 1 238 ? 47.898 69.024 42.408 1.00 43.74 238 GLY B CA 1
ATOM 6558 C C . GLY B 1 238 ? 46.601 68.361 41.978 1.00 42.41 238 GLY B C 1
ATOM 6559 O O . GLY B 1 238 ? 45.606 69.054 41.763 1.00 40.44 238 GLY B O 1
ATOM 6563 N N . GLY B 1 239 ? 46.608 67.029 41.872 1.00 33.72 239 GLY B N 1
ATOM 6564 C CA . GLY B 1 239 ? 45.553 66.325 41.171 1.00 24.47 239 GLY B CA 1
ATOM 6565 C C . GLY B 1 239 ? 44.540 65.632 42.062 1.00 22.32 239 GLY B C 1
ATOM 6566 O O . GLY B 1 239 ? 44.890 65.097 43.096 1.00 20.22 239 GLY B O 1
ATOM 6568 N N . PRO B 1 240 ? 43.272 65.622 41.643 1.00 25.64 240 PRO B N 1
ATOM 6569 C CA . PRO B 1 240 ? 42.207 65.031 42.462 1.00 17.02 240 PRO B CA 1
ATOM 6570 C C . PRO B 1 240 ? 42.332 63.500 42.595 1.00 18.22 240 PRO B C 1
ATOM 6571 O O . PRO B 1 240 ? 41.794 62.921 43.530 1.00 19.31 240 PRO B O 1
ATOM 6582 N N . GLY B 1 241 ? 43.054 62.877 41.675 1.00 17.35 241 GLY B N 1
ATOM 6583 C CA . GLY B 1 241 ? 43.272 61.458 41.693 1.00 17.47 241 GLY B CA 1
ATOM 6584 C C . GLY B 1 241 ? 44.211 61.080 42.804 1.00 21.88 241 GLY B C 1
ATOM 6585 O O . GLY B 1 241 ? 43.946 60.152 43.563 1.00 18.83 241 GLY B O 1
ATOM 6589 N N . SER B 1 242 ? 45.309 61.812 42.920 1.00 17.81 242 SER B N 1
ATOM 6590 C CA . SER B 1 242 ? 46.333 61.485 43.902 1.00 23.27 242 SER B CA 1
ATOM 6591 C C . SER B 1 242 ? 45.914 61.972 45.282 1.00 19.72 242 SER B C 1
ATOM 6592 O O . SER B 1 242 ? 46.411 61.488 46.295 1.00 25.60 242 SER B O 1
ATOM 6600 N N . PHE B 1 243 ? 45.005 62.936 45.310 1.00 17.57 243 PHE B N 1
ATOM 6601 C CA . PHE B 1 243 ? 44.495 63.498 46.558 1.00 23.78 243 PHE B CA 1
ATOM 6602 C C . PHE B 1 243 ? 43.923 62.451 47.520 1.00 21.94 243 PHE B C 1
ATOM 6603 O O . PHE B 1 243 ? 44.169 62.494 48.715 1.00 18.10 243 PHE B O 1
ATOM 6620 N N . ILE B 1 244 ? 43.147 61.517 46.994 1.00 22.26 244 ILE B N 1
ATOM 6621 C CA . ILE B 1 244 ? 42.394 60.606 47.844 1.00 17.70 244 ILE B CA 1
ATOM 6622 C C . ILE B 1 244 ? 43.324 59.734 48.696 1.00 18.17 244 ILE B C 1
ATOM 6623 O O . ILE B 1 244 ? 43.214 59.752 49.927 1.00 18.14 244 ILE B O 1
ATOM 6639 N N . PRO B 1 245 ? 44.263 59.001 48.063 1.00 16.63 245 PRO B N 1
ATOM 6640 C CA . PRO B 1 245 ? 45.173 58.168 48.865 1.00 20.99 245 PRO B CA 1
ATOM 6641 C C . PRO B 1 245 ? 46.078 58.988 49.810 1.00 21.90 245 PRO B C 1
ATOM 6642 O O . PRO B 1 245 ? 46.344 58.556 50.919 1.00 15.67 245 PRO B O 1
ATOM 6653 N N . ALA B 1 246 ? 46.509 60.169 49.371 1.00 22.04 246 ALA B N 1
ATOM 6654 C CA . ALA B 1 246 ? 47.304 61.071 50.207 1.00 23.42 246 ALA B CA 1
ATOM 6655 C C . ALA B 1 246 ? 46.478 61.625 51.393 1.00 22.07 246 ALA B C 1
ATOM 6656 O O . ALA B 1 246 ? 47.002 61.824 52.495 1.00 19.64 246 ALA B O 1
ATOM 6663 N N . PHE B 1 247 ? 45.193 61.873 51.156 1.00 15.87 247 PHE B N 1
ATOM 6664 C CA . PHE B 1 247 ? 44.280 62.345 52.180 1.00 17.19 247 PHE B CA 1
ATOM 6665 C C . PHE B 1 247 ? 44.150 61.281 53.259 1.00 23.91 247 PHE B C 1
ATOM 6666 O O . PHE B 1 247 ? 44.277 61.576 54.457 1.00 20.47 247 PHE B O 1
ATOM 6683 N N . LEU B 1 248 ? 43.876 60.047 52.841 1.00 20.35 248 LEU B N 1
ATOM 6684 C CA . LEU B 1 248 ? 43.734 58.971 53.821 1.00 20.96 248 LEU B CA 1
ATOM 6685 C C . LEU B 1 248 ? 45.047 58.776 54.602 1.00 23.57 248 LEU B C 1
ATOM 6686 O O . LEU B 1 248 ? 45.036 58.696 55.844 1.00 21.20 248 LEU B O 1
ATOM 6702 N N . ASP B 1 249 ? 46.168 58.732 53.880 1.00 19.51 249 ASP B N 1
ATOM 6703 C CA . ASP B 1 249 ? 47.477 58.629 54.518 1.00 26.14 249 ASP B CA 1
ATOM 6704 C C . ASP B 1 249 ? 47.674 59.720 55.550 1.00 22.90 249 ASP B C 1
ATOM 6705 O O . ASP B 1 249 ? 48.150 59.444 56.652 1.00 22.37 249 ASP B O 1
ATOM 6714 N N . ALA B 1 250 ? 47.331 60.952 55.195 1.00 22.11 250 ALA B N 1
ATOM 6715 C CA . ALA B 1 250 ? 47.575 62.074 56.096 1.00 21.11 250 ALA B CA 1
ATOM 6716 C C . ALA B 1 250 ? 46.764 61.911 57.364 1.00 31.75 250 ALA B C 1
ATOM 6717 O O . ALA B 1 250 ? 47.264 62.187 58.477 1.00 21.93 250 ALA B O 1
ATOM 6724 N N . LEU B 1 251 ? 45.516 61.467 57.206 1.00 25.60 251 LEU B N 1
ATOM 6725 C CA . LEU B 1 251 ? 44.684 61.226 58.379 1.00 22.57 251 LEU B CA 1
ATOM 6726 C C . LEU B 1 251 ? 45.222 60.126 59.285 1.00 22.87 251 LEU B C 1
ATOM 6727 O O . LEU B 1 251 ? 45.087 60.202 60.505 1.00 30.32 251 LEU B O 1
ATOM 6743 N N . TYR B 1 252 ? 45.792 59.097 58.683 1.00 21.31 252 TYR B N 1
ATOM 6744 C CA . TYR B 1 252 ? 46.409 58.011 59.428 1.00 28.37 252 TYR B CA 1
ATOM 6745 C C . TYR B 1 252 ? 47.703 58.400 60.137 1.00 34.12 252 TYR B C 1
ATOM 6746 O O . TYR B 1 252 ? 48.064 57.801 61.145 1.00 35.18 252 TYR B O 1
ATOM 6764 N N . GLN B 1 253 ? 48.421 59.364 59.575 1.00 26.16 253 GLN B N 1
ATOM 6765 C CA . GLN B 1 253 ? 49.768 59.682 60.033 1.00 39.25 253 GLN B CA 1
ATOM 6766 C C . GLN B 1 253 ? 49.803 60.089 61.503 1.00 45.38 253 GLN B C 1
ATOM 6767 O O . GLN B 1 253 ? 49.013 60.933 61.942 1.00 40.12 253 GLN B O 1
ATOM 6781 N N . GLU B 1 254 ? 50.708 59.461 62.255 1.00 52.45 254 GLU B N 1
ATOM 6782 C CA . GLU B 1 254 ? 50.961 59.843 63.645 1.00 53.46 254 GLU B CA 1
ATOM 6783 C C . GLU B 1 254 ? 52.226 60.695 63.698 1.00 54.96 254 GLU B C 1
ATOM 6784 O O . GLU B 1 254 ? 52.381 61.634 62.900 1.00 49.09 254 GLU B O 1
ATOM 6796 N N . PRO C 1 9 ? 40.194 69.060 18.707 1.00 33.57 9 PRO A N 1
ATOM 6797 C CA . PRO C 1 9 ? 38.812 68.668 19.031 1.00 29.20 9 PRO A CA 1
ATOM 6798 C C . PRO C 1 9 ? 38.733 68.042 20.414 1.00 27.80 9 PRO A C 1
ATOM 6799 O O . PRO C 1 9 ? 37.803 68.371 21.149 1.00 28.14 9 PRO A O 1
ATOM 6810 N N . VAL C 1 10 ? 39.700 67.193 20.772 1.00 25.32 10 VAL A N 1
ATOM 6811 C CA . VAL C 1 10 ? 39.812 66.726 22.156 1.00 24.59 10 VAL A CA 1
ATOM 6812 C C . VAL C 1 10 ? 40.138 67.898 23.085 1.00 24.44 10 VAL A C 1
ATOM 6813 O O . VAL C 1 10 ? 39.398 68.147 24.025 1.00 17.80 10 VAL A O 1
ATOM 6826 N N . ALA C 1 11 ? 41.196 68.661 22.805 1.00 27.69 11 ALA A N 1
ATOM 6827 C CA . ALA C 1 11 ? 41.484 69.848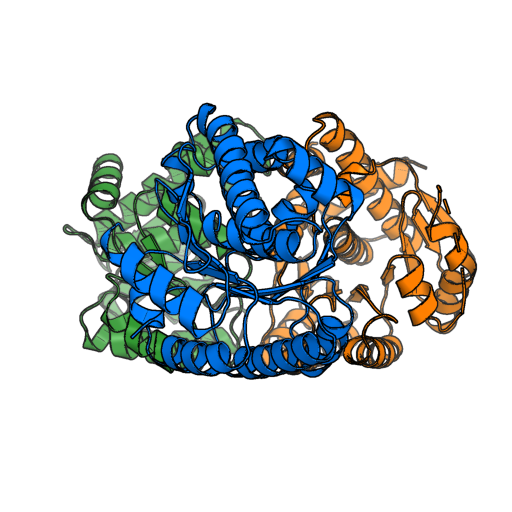 23.623 1.00 25.20 11 ALA A CA 1
ATOM 6828 C C . ALA C 1 11 ? 40.311 70.832 23.619 1.00 19.54 11 ALA A C 1
ATOM 6829 O O . ALA C 1 11 ? 40.024 71.470 24.629 1.00 20.80 11 ALA A O 1
ATOM 6836 N N . HIS C 1 12 ? 39.574 70.910 22.521 1.00 23.75 12 HIS A N 1
ATOM 6837 C CA . HIS C 1 12 ? 38.444 71.829 22.506 1.00 25.39 12 HIS A CA 1
ATOM 6838 C C . HIS C 1 12 ? 37.321 71.314 23.431 1.00 25.91 12 HIS A C 1
ATOM 6839 O O . HIS C 1 12 ? 36.732 72.084 24.213 1.00 16.49 12 HIS A O 1
ATOM 6852 N N . LEU C 1 13 ? 37.023 70.017 23.354 1.00 23.47 13 LEU A N 1
ATOM 6853 C CA . LEU C 1 13 ? 36.039 69.453 24.269 1.00 18.13 13 LEU A CA 1
ATOM 6854 C C . LEU C 1 13 ? 36.508 69.668 25.727 1.00 15.34 13 LEU A C 1
ATOM 6855 O O . LEU C 1 13 ? 35.704 70.042 26.579 1.00 15.46 13 LEU A O 1
ATOM 6871 N N . ARG C 1 14 ? 37.796 69.437 26.002 1.00 20.30 14 ARG A N 1
ATOM 6872 C CA . ARG C 1 14 ? 38.351 69.681 27.337 1.00 20.70 14 ARG A CA 1
ATOM 6873 C C . ARG C 1 14 ? 37.988 71.084 27.798 1.00 20.56 14 ARG A C 1
ATOM 6874 O O . ARG C 1 14 ? 37.455 71.272 28.887 1.00 17.73 14 ARG A O 1
ATOM 6895 N N . HIS C 1 15 ? 38.267 72.069 26.946 1.00 25.83 15 HIS A N 1
ATOM 6896 C CA . HIS C 1 15 ? 37.971 73.453 27.286 1.00 20.43 15 HIS A CA 1
ATOM 6897 C C . HIS C 1 15 ? 36.488 73.726 27.540 1.00 15.73 15 HIS A C 1
ATOM 6898 O O . HIS C 1 15 ? 36.108 74.409 28.526 1.00 20.07 15 HIS A O 1
ATOM 6911 N N . LEU C 1 16 ? 35.633 73.198 26.661 1.00 18.77 16 LEU A N 1
ATOM 6912 C CA . LEU C 1 16 ? 34.187 73.394 26.790 1.00 16.06 16 LEU A CA 1
ATOM 6913 C C . LEU C 1 16 ? 33.566 72.773 28.053 1.00 23.64 16 LEU A C 1
ATOM 6914 O O . LEU C 1 16 ? 32.678 73.379 28.682 1.00 18.47 16 LEU A O 1
ATOM 6930 N N . LEU C 1 17 ? 34.012 71.565 28.420 1.00 18.34 17 LEU A N 1
ATOM 6931 C CA . LEU C 1 17 ? 33.532 70.930 29.659 1.00 21.42 17 LEU A CA 1
ATOM 6932 C C . LEU C 1 17 ? 33.816 71.842 30.846 1.00 18.75 17 LEU A C 1
ATOM 6933 O O . LEU C 1 17 ? 32.946 72.047 31.687 1.00 23.34 17 LEU A O 1
ATOM 6949 N N . ARG C 1 18 ? 35.015 72.416 30.890 1.00 19.15 18 ARG A N 1
ATOM 6950 C CA . ARG C 1 18 ? 35.407 73.307 31.992 1.00 21.71 18 ARG A CA 1
ATOM 6951 C C . ARG C 1 18 ? 34.631 74.583 32.002 1.00 21.06 18 ARG A C 1
ATOM 6952 O O . ARG C 1 18 ? 34.202 75.034 33.066 1.00 17.69 18 ARG A O 1
ATOM 6973 N N . ALA C 1 19 ? 34.463 75.174 30.819 1.00 22.15 19 ALA A N 1
ATOM 6974 C CA . ALA C 1 19 ? 33.781 76.459 30.741 1.00 18.27 19 ALA A CA 1
ATOM 6975 C C . ALA C 1 19 ? 32.274 76.346 30.984 1.00 22.73 19 ALA A C 1
ATOM 6976 O O . ALA C 1 19 ? 31.679 77.244 31.565 1.00 25.48 19 ALA A O 1
ATOM 6983 N N . HIS C 1 20 ? 31.655 75.247 30.571 1.00 21.48 20 HIS A N 1
ATOM 6984 C CA . HIS C 1 20 ? 30.222 75.061 30.802 1.00 19.79 20 HIS A CA 1
ATOM 6985 C C . HIS C 1 20 ? 29.846 74.383 32.110 1.00 23.25 20 HIS A C 1
ATOM 6986 O O . HIS C 1 20 ? 28.702 74.490 32.531 1.00 20.58 20 HIS A O 1
ATOM 6999 N N . SER C 1 21 ? 30.781 73.633 32.693 1.00 22.60 21 SER A N 1
ATOM 7000 C CA . SER C 1 21 ? 30.519 72.836 33.901 1.00 25.02 21 SER A CA 1
ATOM 7001 C C . SER C 1 21 ? 29.124 72.204 33.916 1.00 19.80 21 SER A C 1
ATOM 7002 O O . SER C 1 21 ? 28.347 72.452 34.834 1.00 19.20 21 SER A O 1
ATOM 7010 N N . PRO C 1 22 ? 28.800 71.391 32.892 1.00 17.47 22 PRO A N 1
ATOM 7011 C CA . PRO C 1 22 ? 27.477 70.773 32.807 1.00 19.17 22 PRO A CA 1
ATOM 7012 C C . PRO C 1 22 ? 27.070 70.022 34.071 1.00 19.83 22 PRO A C 1
ATOM 7013 O O . PRO C 1 22 ? 27.851 69.290 34.651 1.00 17.47 22 PRO A O 1
ATOM 7024 N N . LEU C 1 23 ? 25.829 70.211 34.453 1.00 16.23 23 LEU A N 1
ATOM 7025 C CA . LEU C 1 23 ? 25.238 69.554 35.581 1.00 20.04 23 LEU A CA 1
ATOM 7026 C C . LEU C 1 23 ? 24.617 68.284 35.065 1.00 21.98 23 LEU A C 1
ATOM 7027 O O . LEU C 1 23 ? 23.664 68.341 34.286 1.00 13.62 23 LEU A O 1
ATOM 7043 N N . VAL C 1 24 ? 25.170 67.138 35.471 1.00 14.13 24 VAL A N 1
ATOM 7044 C CA . VAL C 1 24 ? 24.787 65.879 34.868 1.00 13.22 24 VAL A CA 1
ATOM 7045 C C . VAL C 1 24 ? 24.111 65.005 35.885 1.00 15.85 24 VAL A C 1
ATOM 7046 O O . VAL C 1 24 ? 24.717 64.647 36.881 1.00 15.96 24 VAL A O 1
ATOM 7059 N N . HIS C 1 25 ? 22.863 64.650 35.597 1.00 14.22 25 HIS A N 1
ATOM 7060 C CA . HIS C 1 25 ? 22.037 63.809 36.459 1.00 16.17 25 HIS A CA 1
ATOM 7061 C C . HIS C 1 25 ? 22.432 62.356 36.163 1.00 16.94 25 HIS A C 1
ATOM 7062 O O . HIS C 1 25 ? 22.102 61.811 35.124 1.00 12.62 25 HIS A O 1
ATOM 7075 N N . CYS C 1 26 ? 23.147 61.739 37.084 1.00 18.79 26 CYS A N 1
ATOM 7076 C CA . CYS C 1 26 ? 23.633 60.368 36.854 1.00 13.92 26 CYS A CA 1
ATOM 7077 C C . CYS C 1 26 ? 22.737 59.340 37.524 1.00 11.46 26 CYS A C 1
ATOM 7078 O O . CYS C 1 26 ? 22.678 59.265 38.760 1.00 15.12 26 CYS A O 1
ATOM 7086 N N . MET C 1 27 ? 22.053 58.535 36.720 1.00 12.87 27 MET A N 1
ATOM 7087 C CA . MET C 1 27 ? 21.301 57.407 37.260 1.00 15.04 27 MET A CA 1
ATOM 7088 C C . MET C 1 27 ? 22.055 56.164 36.770 1.00 16.31 27 MET A C 1
ATOM 7089 O O . MET C 1 27 ? 21.747 55.606 35.705 1.00 14.44 27 MET A O 1
ATOM 7103 N N . THR C 1 28 ? 23.087 55.793 37.542 1.00 12.42 28 THR A N 1
ATOM 7104 C CA . THR C 1 28 ? 24.033 54.739 37.170 1.00 17.42 28 THR A CA 1
ATOM 7105 C C . THR C 1 28 ? 24.072 53.584 38.178 1.00 13.97 28 THR A C 1
ATOM 7106 O O . THR C 1 28 ? 23.467 53.653 39.246 1.00 13.69 28 THR A O 1
ATOM 7117 N N . ASN C 1 29 ? 24.766 52.509 37.819 1.00 15.22 29 ASN A N 1
ATOM 7118 C CA . ASN C 1 29 ? 24.755 51.310 38.627 1.00 17.64 29 ASN A CA 1
ATOM 7119 C C . ASN C 1 29 ? 25.627 51.446 39.865 1.00 18.81 29 ASN A C 1
ATOM 7120 O O . ASN C 1 29 ? 26.484 52.343 39.955 1.00 15.03 29 ASN A O 1
ATOM 7131 N N . ASP C 1 30 ? 25.403 50.554 40.828 1.00 15.59 30 ASP A N 1
ATOM 7132 C CA . ASP C 1 30 ? 25.972 50.713 42.161 1.00 19.78 30 ASP A CA 1
ATOM 7133 C C . ASP C 1 30 ? 27.490 50.652 42.171 1.00 16.71 30 ASP A C 1
ATOM 7134 O O . ASP C 1 30 ? 28.119 51.248 43.031 1.00 28.28 30 ASP A O 1
ATOM 7143 N N . VAL C 1 31 ? 28.067 49.941 41.216 1.00 15.77 31 VAL A N 1
ATOM 7144 C CA . VAL C 1 31 ? 29.493 49.634 41.242 1.00 21.40 31 VAL A CA 1
ATOM 7145 C C . VAL C 1 31 ? 30.394 50.805 40.772 1.00 23.57 31 VAL A C 1
ATOM 7146 O O . VAL C 1 31 ? 31.594 50.871 41.129 1.00 14.85 31 VAL A O 1
ATOM 7159 N N . VAL C 1 32 ? 29.837 51.672 39.928 1.00 18.02 32 VAL A N 1
ATOM 7160 C CA . VAL C 1 32 ? 30.615 52.719 39.265 1.00 14.83 32 VAL A CA 1
ATOM 7161 C C . VAL C 1 32 ? 30.221 54.104 39.683 1.00 14.71 32 VAL A C 1
ATOM 7162 O O . VAL C 1 32 ? 30.737 55.079 39.139 1.00 12.74 32 VAL A O 1
ATOM 7175 N N . GLN C 1 33 ? 29.368 54.240 40.688 1.00 13.58 33 GLN A N 1
ATOM 7176 C CA . GLN C 1 33 ? 28.874 55.580 41.021 1.00 19.40 33 GLN A CA 1
ATOM 7177 C C . GLN C 1 33 ? 29.936 56.589 41.505 1.00 19.92 33 GLN A C 1
ATOM 7178 O O . GLN C 1 33 ? 29.955 57.788 41.108 1.00 15.81 33 GLN A O 1
ATOM 7192 N N . THR C 1 34 ? 30.832 56.122 42.363 1.00 13.17 34 THR A N 1
ATOM 7193 C CA . THR C 1 34 ? 31.841 57.004 42.901 1.00 19.08 34 THR A CA 1
ATOM 7194 C C . THR C 1 34 ? 32.822 57.428 41.803 1.00 16.90 34 THR A C 1
ATOM 7195 O O . THR C 1 34 ? 33.173 58.614 41.659 1.00 12.85 34 THR A O 1
ATOM 7206 N N . PHE C 1 35 ? 33.263 56.451 41.041 1.00 11.36 35 PHE A N 1
ATOM 7207 C CA . PHE C 1 35 ? 34.194 56.705 39.962 1.00 15.08 35 PHE A CA 1
ATOM 7208 C C . PHE C 1 35 ? 33.584 57.651 38.907 1.00 12.20 35 PHE A C 1
ATOM 7209 O O . PHE C 1 35 ? 34.270 58.543 38.401 1.00 11.50 35 PHE A O 1
ATOM 7226 N N . THR C 1 36 ? 32.301 57.472 38.614 1.00 11.27 36 THR A N 1
ATOM 7227 C CA . THR C 1 36 ? 31.606 58.312 37.642 1.00 13.38 36 THR A CA 1
ATOM 7228 C C . THR C 1 36 ? 31.584 59.743 38.139 1.00 10.76 36 THR A C 1
ATOM 7229 O O . THR C 1 36 ? 31.920 60.691 37.393 1.00 9.29 36 THR A O 1
ATOM 7240 N N . ALA C 1 37 ? 31.189 59.907 39.403 1.00 8.22 37 ALA A N 1
ATOM 7241 C CA . ALA C 1 37 ? 31.187 61.263 39.981 1.00 13.67 37 ALA A CA 1
ATOM 7242 C C . ALA C 1 37 ? 32.584 61.914 39.967 1.00 14.60 37 ALA A C 1
ATOM 7243 O O . ALA C 1 37 ? 32.729 63.061 39.572 1.00 13.81 37 ALA A O 1
ATOM 7250 N N . ASN C 1 38 ? 33.611 61.176 40.381 1.00 15.25 38 ASN A N 1
ATOM 7251 C CA . ASN C 1 38 ? 34.969 61.704 40.361 1.00 10.57 38 ASN A CA 1
ATOM 7252 C C . ASN C 1 38 ? 35.562 62.011 38.952 1.00 12.77 38 ASN A C 1
ATOM 7253 O O . ASN C 1 38 ? 36.277 63.004 38.787 1.00 10.61 38 ASN A O 1
ATOM 7264 N N . VAL C 1 39 ? 35.219 61.213 37.941 1.00 9.38 39 VAL A N 1
ATOM 7265 C CA . VAL C 1 39 ? 35.557 61.536 36.543 1.00 12.78 39 VAL A CA 1
ATOM 7266 C C . VAL C 1 39 ? 34.883 62.854 36.086 1.00 8.92 39 VAL A C 1
ATOM 7267 O O . VAL C 1 39 ? 35.525 63.730 35.493 1.00 11.57 39 VAL A O 1
ATOM 7280 N N . LEU C 1 40 ? 33.596 62.982 36.345 1.00 9.18 40 LEU A N 1
ATOM 7281 C CA . LEU C 1 40 ? 32.911 64.196 35.949 1.00 11.32 40 LEU A CA 1
ATOM 7282 C C . LEU C 1 40 ? 33.495 65.418 36.668 1.00 15.24 40 LEU A C 1
ATOM 7283 O O . LEU C 1 40 ? 33.750 66.458 36.012 1.00 15.05 40 LEU A O 1
ATOM 7299 N N . LEU C 1 41 ? 33.735 65.321 37.987 1.00 14.72 41 LEU A N 1
ATOM 7300 C CA . LEU C 1 41 ? 34.403 66.416 38.715 1.00 17.38 41 LEU A CA 1
ATOM 7301 C C . LEU C 1 41 ? 35.764 66.734 38.110 1.00 15.14 41 LEU A C 1
ATOM 7302 O O . LEU C 1 41 ? 36.100 67.913 37.923 1.00 16.59 41 LEU A O 1
ATOM 7318 N N . ALA C 1 42 ? 36.541 65.701 37.785 1.00 15.12 42 ALA A N 1
ATOM 7319 C CA . ALA C 1 42 ? 37.877 65.905 37.252 1.00 13.55 42 ALA A CA 1
ATOM 7320 C C . ALA C 1 42 ? 37.888 66.658 35.907 1.00 22.05 42 ALA A C 1
ATOM 7321 O O . ALA C 1 42 ? 38.858 67.398 35.623 1.00 18.50 42 ALA A O 1
ATOM 7328 N N . VAL C 1 43 ? 36.891 66.404 35.053 1.00 14.02 43 VAL A N 1
ATOM 7329 C CA . VAL C 1 43 ? 36.816 67.148 33.781 1.00 14.95 43 VAL A CA 1
ATOM 7330 C C . VAL C 1 43 ? 36.145 68.500 33.901 1.00 18.41 43 VAL A C 1
ATOM 7331 O O . VAL C 1 43 ? 36.025 69.226 32.897 1.00 21.26 43 VAL A O 1
ATOM 7344 N N . GLY C 1 44 ? 35.709 68.852 35.109 1.00 19.93 44 GLY A N 1
ATOM 7345 C CA . GLY C 1 44 ? 35.147 70.166 35.389 1.00 19.99 44 GLY A CA 1
ATOM 7346 C C . GLY C 1 44 ? 33.638 70.259 35.354 1.00 16.92 44 GLY A C 1
ATOM 7347 O O . GLY C 1 44 ? 33.061 71.342 35.446 1.00 16.73 44 GLY A O 1
ATOM 7351 N N . ALA C 1 45 ? 32.991 69.112 35.233 1.00 13.74 45 ALA A N 1
ATOM 7352 C CA . ALA C 1 45 ? 31.548 69.020 35.258 1.00 18.55 45 ALA A CA 1
ATOM 7353 C C . ALA C 1 45 ? 31.054 68.853 36.690 1.00 18.03 45 ALA A C 1
ATOM 7354 O O . ALA C 1 45 ? 31.855 68.844 37.642 1.00 17.80 45 ALA A O 1
ATOM 7361 N N . SER C 1 46 ? 29.740 68.719 36.822 1.00 12.36 46 SER A N 1
ATOM 7362 C CA . SER C 1 46 ? 29.051 68.636 38.103 1.00 17.19 46 SER A CA 1
ATOM 7363 C C . SER C 1 46 ? 28.065 67.454 38.154 1.00 17.86 46 SER A C 1
ATOM 7364 O O . SER C 1 46 ? 26.944 67.520 37.597 1.00 15.24 46 SER A O 1
ATOM 7372 N N . PRO C 1 47 ? 28.465 66.375 38.827 1.00 14.47 47 PRO A N 1
ATOM 7373 C CA . PRO C 1 47 ? 27.625 65.187 38.943 1.00 16.98 47 PRO A CA 1
ATOM 7374 C C . PRO C 1 47 ? 26.568 65.338 40.011 1.00 18.74 47 PRO A C 1
ATOM 7375 O O . PRO C 1 47 ? 26.838 65.935 41.035 1.00 19.34 47 PRO A O 1
ATOM 7386 N N . ALA C 1 48 ? 25.385 64.804 39.780 1.00 17.05 48 ALA A N 1
ATOM 7387 C CA . ALA C 1 48 ? 24.409 64.718 40.832 1.00 18.16 48 ALA A CA 1
ATOM 7388 C C . ALA C 1 48 ? 23.728 63.383 40.697 1.00 21.36 48 ALA A C 1
ATOM 7389 O O . ALA C 1 48 ? 23.391 62.948 39.598 1.00 19.03 48 ALA A O 1
ATOM 7393 N N . MET C 1 49 ? 23.538 62.716 41.824 1.00 22.15 49 MET A N 1
ATOM 7394 C CA . MET C 1 49 ? 22.892 61.422 41.812 1.00 21.84 49 MET A CA 1
ATOM 7395 C C . MET C 1 49 ? 21.599 61.574 42.580 1.00 19.90 49 MET A C 1
ATOM 7396 O O . MET C 1 49 ? 21.596 61.936 43.751 1.00 32.05 49 MET A O 1
ATOM 7410 N N . VAL C 1 50 ? 20.494 61.386 41.880 1.00 22.49 50 VAL A N 1
ATOM 7411 C CA . VAL C 1 50 ? 19.168 61.539 42.465 1.00 24.83 50 VAL A CA 1
ATOM 7412 C C . VAL C 1 50 ? 18.310 60.373 42.006 1.00 18.77 50 VAL A C 1
ATOM 7413 O O . VAL C 1 50 ? 18.128 60.188 40.792 1.00 21.28 50 VAL A O 1
ATOM 7426 N N . ILE C 1 51 ? 17.754 59.616 42.954 1.00 17.79 51 ILE A N 1
ATOM 7427 C CA . ILE C 1 51 ? 17.106 58.338 42.622 1.00 24.24 51 ILE A CA 1
ATOM 7428 C C . ILE C 1 51 ? 15.662 58.133 43.108 1.00 20.06 51 ILE A C 1
ATOM 7429 O O . ILE C 1 51 ? 14.980 57.245 42.621 1.00 23.32 51 ILE A O 1
ATOM 7445 N N . ASP C 1 52 ? 15.191 58.938 44.046 1.00 23.28 52 ASP A N 1
ATOM 7446 C CA . ASP C 1 52 ? 13.777 58.895 44.438 1.00 27.26 52 ASP A CA 1
ATOM 7447 C C . ASP C 1 52 ? 12.961 59.307 43.206 1.00 22.70 52 ASP A C 1
ATOM 7448 O O . ASP C 1 52 ? 13.389 60.200 42.478 1.00 24.98 52 ASP A O 1
ATOM 7457 N N . PRO C 1 53 ? 11.825 58.635 42.936 1.00 23.47 53 PRO A N 1
ATOM 7458 C CA . PRO C 1 53 ? 11.113 58.886 41.669 1.00 27.85 53 PRO A CA 1
ATOM 7459 C C . PRO C 1 53 ? 10.664 60.346 41.517 1.00 30.19 53 PRO A C 1
ATOM 7460 O O . PRO C 1 53 ? 10.693 60.931 40.416 1.00 30.43 53 PRO A O 1
ATOM 7471 N N . ARG C 1 54 ? 10.305 60.954 42.641 1.00 31.65 54 ARG A N 1
ATOM 7472 C CA . ARG C 1 54 ? 9.809 62.320 42.634 1.00 28.39 54 ARG A CA 1
ATOM 7473 C C . ARG C 1 54 ? 10.945 63.313 42.571 1.00 29.23 54 ARG A C 1
ATOM 7474 O O . ARG C 1 54 ? 10.888 64.293 41.812 1.00 25.87 54 ARG A O 1
ATOM 7495 N N . GLU C 1 55 ? 11.998 63.058 43.342 1.00 24.84 55 GLU A N 1
ATOM 7496 C CA . GLU C 1 55 ? 13.169 63.915 43.290 1.00 27.75 55 GLU A CA 1
ATOM 7497 C C . GLU C 1 55 ? 13.789 63.845 41.891 1.00 24.89 55 GLU A C 1
ATOM 7498 O O . GLU C 1 55 ? 14.288 64.845 41.378 1.00 21.20 55 GLU A O 1
ATOM 7510 N N . ALA C 1 56 ? 13.762 62.657 41.289 1.00 24.27 56 ALA A N 1
ATOM 7511 C CA . ALA C 1 56 ? 14.425 62.464 40.004 1.00 26.61 56 ALA A CA 1
ATOM 7512 C C . ALA C 1 56 ? 13.627 63.146 38.914 1.00 25.70 56 ALA A C 1
ATOM 7513 O O . ALA C 1 56 ? 14.222 63.778 38.036 1.00 24.16 56 ALA A O 1
ATOM 7520 N N . ALA C 1 57 ? 12.295 62.997 38.952 1.00 26.00 57 ALA A N 1
ATOM 7521 C CA . ALA C 1 57 ? 11.445 63.824 38.086 1.00 28.68 57 ALA A CA 1
ATOM 7522 C C . ALA C 1 57 ? 11.765 65.321 38.230 1.00 24.84 57 ALA A C 1
ATOM 7523 O O . ALA C 1 57 ? 11.956 66.015 37.236 1.00 27.18 57 ALA A O 1
ATOM 7530 N N . GLN C 1 58 ? 11.812 65.834 39.459 1.00 27.70 58 GLN A N 1
ATOM 7531 C CA . GLN C 1 58 ? 12.124 67.257 39.618 1.00 27.18 58 GLN A CA 1
ATOM 7532 C C . GLN C 1 58 ? 13.505 67.627 39.092 1.00 32.90 58 GLN A C 1
ATOM 7533 O O . GLN C 1 58 ? 13.704 68.695 38.470 1.00 27.00 58 GLN A O 1
ATOM 7547 N N . PHE C 1 59 ? 14.482 66.767 39.360 1.00 30.30 59 PHE A N 1
ATOM 7548 C CA . PHE C 1 59 ? 15.850 67.144 39.078 1.00 26.16 59 PHE A CA 1
ATOM 7549 C C . PHE C 1 59 ? 16.180 67.010 37.601 1.00 21.18 59 PHE A C 1
ATOM 7550 O O . PHE C 1 59 ? 16.973 67.791 37.077 1.00 22.96 59 PHE A O 1
ATOM 7567 N N . ALA C 1 60 ? 15.566 66.042 36.930 1.00 30.09 60 ALA A N 1
ATOM 7568 C CA . ALA C 1 60 ? 15.849 65.798 35.514 1.00 25.29 60 ALA A CA 1
ATOM 7569 C C . ALA C 1 60 ? 15.493 66.994 34.631 1.00 27.11 60 ALA A C 1
ATOM 7570 O O . ALA C 1 60 ? 16.039 67.164 33.545 1.00 24.32 60 ALA A O 1
ATOM 7577 N N . ALA C 1 61 ? 14.563 67.810 35.095 1.00 26.84 61 ALA A N 1
ATOM 7578 C CA . ALA C 1 61 ? 14.114 68.960 34.323 1.00 27.56 61 ALA A CA 1
ATOM 7579 C C . ALA C 1 61 ? 15.075 70.095 34.488 1.00 30.04 61 ALA A C 1
ATOM 7580 O O . ALA C 1 61 ? 15.132 70.996 33.658 1.00 31.53 61 ALA A O 1
ATOM 7587 N N . ILE C 1 62 ? 15.838 70.047 35.575 1.00 26.05 62 ILE A N 1
ATOM 7588 C CA . ILE C 1 62 ? 16.760 71.109 35.935 1.00 23.15 62 ILE A CA 1
ATOM 7589 C C . ILE C 1 62 ? 18.169 70.876 35.380 1.00 30.82 62 ILE A C 1
ATOM 7590 O O . ILE C 1 62 ? 18.868 71.827 35.016 1.00 24.76 62 ILE A O 1
ATOM 7606 N N . ALA C 1 63 ? 18.587 69.613 35.328 1.00 23.92 63 ALA A N 1
ATOM 7607 C CA . ALA C 1 63 ? 19.956 69.272 34.957 1.00 22.20 63 ALA A CA 1
ATOM 7608 C C . ALA C 1 63 ? 20.189 69.537 33.488 1.00 22.03 63 ALA A C 1
ATOM 7609 O O . ALA C 1 63 ? 19.255 69.483 32.708 1.00 22.77 63 ALA A O 1
ATOM 7616 N N . ASP C 1 64 ? 21.446 69.784 33.116 1.00 21.84 64 ASP A N 1
ATOM 7617 C CA . ASP C 1 64 ? 21.841 69.960 31.700 1.00 21.51 64 ASP A CA 1
ATOM 7618 C C . ASP C 1 64 ? 21.821 68.675 30.850 1.00 17.17 64 ASP A C 1
ATOM 7619 O O . ASP C 1 64 ? 21.771 68.726 29.632 1.00 18.44 64 ASP A O 1
ATOM 7628 N N . ALA C 1 65 ? 21.949 67.524 31.485 1.00 14.53 65 ALA A N 1
ATOM 7629 C CA . ALA C 1 65 ? 22.018 66.255 30.753 1.00 13.53 65 ALA A CA 1
ATOM 7630 C C . ALA C 1 65 ? 21.691 65.119 31.709 1.00 14.52 65 ALA A C 1
ATOM 7631 O O . ALA C 1 65 ? 21.867 65.245 32.918 1.00 17.56 65 ALA A O 1
ATOM 7638 N N . LEU C 1 66 ? 21.171 64.047 31.161 1.00 16.48 66 LEU A N 1
ATOM 7639 C CA . LEU C 1 66 ? 20.797 62.904 31.974 1.00 11.77 66 LEU A CA 1
ATOM 7640 C C . LEU C 1 66 ? 21.451 61.639 31.461 1.00 13.65 66 LEU A C 1
ATOM 7641 O O . LEU C 1 66 ? 21.423 61.344 30.256 1.00 13.45 66 LEU A O 1
ATOM 7657 N N . LEU C 1 67 ? 22.038 60.879 32.383 1.00 14.53 67 LEU A N 1
ATOM 7658 C CA . LEU C 1 67 ? 22.613 59.567 32.045 1.00 11.56 67 LEU A CA 1
ATOM 7659 C C . LEU C 1 67 ? 21.779 58.460 32.668 1.00 11.49 67 LEU A C 1
ATOM 7660 O O . LEU C 1 67 ? 21.514 58.489 33.864 1.00 11.73 67 LEU A O 1
ATOM 7676 N N . ILE C 1 68 ? 21.400 57.487 31.854 1.00 11.86 68 ILE A N 1
ATOM 7677 C CA . ILE C 1 68 ? 20.690 56.294 32.306 1.00 13.48 68 ILE A CA 1
ATOM 7678 C C . ILE C 1 68 ? 21.568 55.068 32.007 1.00 16.35 68 ILE A C 1
ATOM 7679 O O . ILE C 1 68 ? 21.809 54.701 30.844 1.00 13.62 68 ILE A O 1
ATOM 7695 N N . ASN C 1 69 ? 22.081 54.464 33.072 1.00 16.75 69 ASN A N 1
ATOM 7696 C CA . ASN C 1 69 ? 22.894 53.247 32.974 1.00 15.12 69 ASN A CA 1
ATOM 7697 C C . ASN C 1 69 ? 22.197 52.123 33.725 1.00 14.03 69 ASN A C 1
ATOM 7698 O O . ASN C 1 69 ? 21.948 52.231 34.924 1.00 14.50 69 ASN A O 1
ATOM 7709 N N . VAL C 1 70 ? 21.888 51.032 33.037 1.00 16.25 70 VAL A N 1
ATOM 7710 C CA . VAL C 1 70 ? 21.021 50.008 33.612 1.00 16.87 70 VAL A CA 1
ATOM 7711 C C . VAL C 1 70 ? 21.769 48.827 34.261 1.00 16.20 70 VAL A C 1
ATOM 7712 O O . VAL C 1 70 ? 21.201 47.766 34.445 1.00 15.99 70 VAL A O 1
ATOM 7725 N N . GLY C 1 71 ? 23.004 49.058 34.707 1.00 21.43 71 GLY A N 1
ATOM 7726 C CA . GLY C 1 71 ? 23.892 47.995 35.157 1.00 17.59 71 GLY A CA 1
ATOM 7727 C C . GLY C 1 71 ? 23.468 47.134 36.350 1.00 21.11 71 GLY A C 1
ATOM 7728 O O . GLY C 1 71 ? 23.773 45.925 36.408 1.00 22.36 71 GLY A O 1
ATOM 7732 N N . THR C 1 72 ? 22.797 47.742 37.315 1.00 19.37 72 THR A N 1
ATOM 7733 C CA . THR C 1 72 ? 22.283 47.000 38.471 1.00 20.07 72 THR A CA 1
ATOM 7734 C C . THR C 1 72 ? 20.801 47.319 38.599 1.00 19.84 72 THR A C 1
ATOM 7735 O O . THR C 1 72 ? 20.320 47.701 39.658 1.00 14.80 72 THR A O 1
ATOM 7746 N N . LEU C 1 73 ? 20.081 47.149 37.497 1.00 20.28 73 LEU A N 1
ATOM 7747 C CA . LEU C 1 73 ? 18.665 47.521 37.462 1.00 24.55 73 LEU A CA 1
ATOM 7748 C C . LEU C 1 73 ? 17.843 46.844 38.555 1.00 18.91 73 LEU A C 1
ATOM 7749 O O . LEU C 1 73 ? 18.065 45.673 38.855 1.00 19.93 73 LEU A O 1
ATOM 7765 N N . THR C 1 74 ? 16.903 47.598 39.143 1.00 18.99 74 THR A N 1
ATOM 7766 C CA . THR C 1 74 ? 15.800 47.044 39.956 1.00 22.81 74 THR A CA 1
ATOM 7767 C C . THR C 1 74 ? 14.490 47.713 39.535 1.00 26.57 74 THR A C 1
ATOM 7768 O O . THR C 1 74 ? 14.525 48.766 38.901 1.00 20.71 74 THR A O 1
ATOM 7779 N N . GLU C 1 75 ? 13.350 47.137 39.911 1.00 27.57 75 GLU A N 1
ATOM 7780 C CA . GLU C 1 75 ? 12.056 47.648 39.440 1.00 27.89 75 GLU A CA 1
ATOM 7781 C C . GLU C 1 75 ? 11.813 49.056 39.957 1.00 25.31 75 GLU A C 1
ATOM 7782 O O . GLU C 1 75 ? 11.412 49.951 39.191 1.00 30.27 75 GLU A O 1
ATOM 7794 N N . ASP C 1 76 ? 12.110 49.277 41.230 1.00 24.49 76 ASP A N 1
ATOM 7795 C CA . ASP C 1 76 ? 11.987 50.608 41.811 1.00 24.70 76 ASP A CA 1
ATOM 7796 C C . ASP C 1 76 ? 12.804 51.621 41.028 1.00 27.43 76 ASP A C 1
ATOM 7797 O O . ASP C 1 76 ? 12.329 52.708 40.704 1.00 20.97 76 ASP A O 1
ATOM 7806 N N . ARG C 1 77 ? 14.040 51.257 40.723 1.00 21.32 77 ARG A N 1
ATOM 7807 C CA . ARG C 1 77 ? 14.929 52.181 40.056 1.00 22.64 77 ARG A CA 1
ATOM 7808 C C . ARG C 1 77 ? 14.411 52.452 38.654 1.00 23.52 77 ARG A C 1
ATOM 7809 O O . ARG C 1 77 ? 14.491 53.581 38.154 1.00 16.29 77 ARG A O 1
ATOM 7830 N N . ALA C 1 78 ? 13.875 51.404 38.034 1.00 19.74 78 ALA A N 1
ATOM 7831 C CA . ALA C 1 78 ? 13.299 51.497 36.700 1.00 21.74 78 ALA A CA 1
ATOM 7832 C C . ALA C 1 78 ? 12.173 52.509 36.638 1.00 28.87 78 ALA A C 1
ATOM 7833 O O . ALA C 1 78 ? 12.144 53.340 35.711 1.00 22.23 78 ALA A O 1
ATOM 7840 N N . VAL C 1 79 ? 11.238 52.467 37.596 1.00 22.51 79 VAL A N 1
ATOM 7841 C CA . VAL C 1 79 ? 10.196 53.511 37.536 1.00 30.79 79 VAL A CA 1
ATOM 7842 C C . VAL C 1 79 ? 10.806 54.931 37.735 1.00 30.43 79 VAL A C 1
ATOM 7843 O O . VAL C 1 79 ? 10.373 55.878 37.049 1.00 21.67 79 VAL A O 1
ATOM 7856 N N . ALA C 1 80 ? 11.829 55.087 38.607 1.00 19.71 80 ALA A N 1
ATOM 7857 C CA . ALA C 1 80 ? 12.473 56.394 38.795 1.00 21.82 80 ALA A CA 1
ATOM 7858 C C . ALA C 1 80 ? 13.187 56.844 37.519 1.00 34.81 80 ALA A C 1
ATOM 7859 O O . ALA C 1 80 ? 13.161 58.019 37.161 1.00 17.95 80 ALA A O 1
ATOM 7866 N N . MET C 1 81 ? 13.805 55.899 36.827 1.00 17.06 81 MET A N 1
ATOM 7867 C CA . MET C 1 81 ? 14.489 56.190 35.556 1.00 24.35 81 MET A CA 1
ATOM 7868 C C . MET C 1 81 ? 13.480 56.597 34.466 1.00 22.22 81 MET A C 1
ATOM 7869 O O . MET C 1 81 ? 13.690 57.570 33.751 1.00 14.59 81 MET A O 1
ATOM 7882 N N . ARG C 1 82 ? 12.383 55.860 34.354 1.00 27.88 82 ARG A N 1
ATOM 7883 C CA . ARG C 1 82 ? 11.296 56.230 33.426 1.00 29.08 82 ARG A CA 1
ATOM 7884 C C . ARG C 1 82 ? 10.819 57.666 33.622 1.00 27.16 82 ARG A C 1
ATOM 7885 O O . ARG C 1 82 ? 10.698 58.460 32.647 1.00 23.89 82 ARG A O 1
ATOM 7906 N N . ALA C 1 83 ? 10.535 57.989 34.882 1.00 24.13 83 ALA A N 1
ATOM 7907 C CA . ALA C 1 83 ? 10.105 59.350 35.231 1.00 28.06 83 ALA A CA 1
ATOM 7908 C C . ALA C 1 83 ? 11.167 60.433 34.919 1.00 31.53 83 ALA A C 1
ATOM 7909 O O . ALA C 1 83 ? 10.824 61.544 34.429 1.00 23.89 83 ALA A O 1
ATOM 7916 N N . ALA C 1 84 ? 12.439 60.137 35.220 1.00 23.38 84 ALA A N 1
ATOM 7917 C CA . ALA C 1 84 ? 13.525 61.056 34.869 1.00 18.73 84 ALA A CA 1
ATOM 7918 C C . ALA C 1 84 ? 13.612 61.327 33.352 1.00 15.97 84 ALA A C 1
ATOM 7919 O O . ALA C 1 84 ? 13.704 62.493 32.916 1.00 20.37 84 ALA A O 1
ATOM 7926 N N . VAL C 1 85 ? 13.609 60.260 32.555 1.00 15.79 85 VAL A N 1
ATOM 7927 C CA . VAL C 1 85 ? 13.661 60.410 31.107 1.00 19.98 85 VAL A CA 1
ATOM 7928 C C . VAL C 1 85 ? 12.454 61.245 30.616 1.00 27.69 85 VAL A C 1
ATOM 7929 O O . VAL C 1 85 ? 12.614 62.172 29.825 1.00 16.56 85 VAL A O 1
ATOM 7942 N N . GLU C 1 86 ? 11.253 60.933 31.096 1.00 25.22 86 GLU A N 1
ATOM 7943 C CA . GLU C 1 86 ? 10.089 61.696 30.635 1.00 29.51 86 GLU A CA 1
ATOM 7944 C C . GLU C 1 86 ? 10.188 63.183 31.007 1.00 27.24 86 GLU A C 1
ATOM 7945 O O . GLU C 1 86 ? 9.828 64.027 30.204 1.00 30.94 86 GLU A O 1
ATOM 7957 N N . HIS C 1 87 ? 10.686 63.523 32.191 1.00 22.28 87 HIS A N 1
ATOM 7958 C CA . HIS C 1 87 ? 10.811 64.938 32.517 1.00 25.02 87 HIS A CA 1
ATOM 7959 C C . HIS C 1 87 ? 11.957 65.659 31.809 1.00 27.98 87 HIS A C 1
ATOM 7960 O O . HIS C 1 87 ? 11.833 66.843 31.505 1.00 25.87 87 HIS A O 1
ATOM 7973 N N . ALA C 1 88 ? 13.071 64.967 31.566 1.00 21.29 88 ALA A N 1
ATOM 7974 C CA . ALA C 1 88 ? 14.141 65.522 30.750 1.00 31.55 88 ALA A CA 1
ATOM 7975 C C . ALA C 1 88 ? 13.630 65.827 29.344 1.00 25.97 88 ALA A C 1
ATOM 7976 O O . ALA C 1 88 ? 13.870 66.915 28.830 1.00 28.21 88 ALA A O 1
ATOM 7983 N N . ARG C 1 89 ? 12.926 64.878 28.734 1.00 26.76 89 ARG A N 1
ATOM 7984 C CA . ARG C 1 89 ? 12.440 65.077 27.367 1.00 36.01 89 ARG A CA 1
ATOM 7985 C C . ARG C 1 89 ? 11.594 66.349 27.257 1.00 38.58 89 ARG A C 1
ATOM 7986 O O . ARG C 1 89 ? 11.784 67.162 26.355 1.00 35.33 89 ARG A O 1
ATOM 8007 N N . GLN C 1 90 ? 10.682 66.545 28.196 1.00 35.70 90 GLN A N 1
ATOM 8008 C CA . GLN C 1 90 ? 9.761 67.662 28.095 1.00 35.04 90 GLN A CA 1
ATOM 8009 C C . GLN C 1 90 ? 10.475 68.962 28.427 1.00 36.09 90 GLN A C 1
ATOM 8010 O O . GLN C 1 90 ? 10.085 70.018 27.942 1.00 34.38 90 GLN A O 1
ATOM 8024 N N . ALA C 1 91 ? 11.548 68.889 29.207 1.00 30.89 91 ALA A N 1
ATOM 8025 C CA . ALA C 1 91 ? 12.371 70.069 29.459 1.00 28.69 91 ALA A CA 1
ATOM 8026 C C . ALA C 1 91 ? 13.385 70.362 28.348 1.00 28.83 91 ALA A C 1
ATOM 8027 O O . ALA C 1 91 ? 14.090 71.369 28.421 1.00 24.83 91 ALA A O 1
ATOM 8034 N N . GLY C 1 92 ? 13.464 69.495 27.334 1.00 28.87 92 GLY A N 1
ATOM 8035 C CA . GLY C 1 92 ? 14.423 69.663 26.245 1.00 26.87 92 GLY A CA 1
ATOM 8036 C C . GLY C 1 92 ? 15.873 69.397 26.657 1.00 31.34 92 GLY A C 1
ATOM 8037 O O . GLY C 1 92 ? 16.807 70.036 26.142 1.00 25.09 92 GLY A O 1
ATOM 8041 N N . LYS C 1 93 ? 16.055 68.488 27.616 1.00 29.05 93 LYS A N 1
ATOM 8042 C CA . LYS C 1 93 ? 17.391 68.122 28.110 1.00 23.27 93 LYS A CA 1
ATOM 8043 C C . LYS C 1 93 ? 17.794 66.812 27.460 1.00 20.37 93 LYS A C 1
ATOM 8044 O O . LYS C 1 93 ? 16.998 65.872 27.429 1.00 22.94 93 LYS A O 1
ATOM 8063 N N . PRO C 1 94 ? 19.019 66.734 26.926 1.00 16.41 94 PRO A N 1
ATOM 8064 C CA . PRO C 1 94 ? 19.423 65.492 26.271 1.00 16.89 94 PRO A CA 1
ATOM 8065 C C . PRO C 1 94 ? 19.748 64.370 27.271 1.00 15.44 94 PRO A C 1
ATOM 8066 O O . PRO C 1 94 ? 20.409 64.581 28.289 1.00 17.54 94 PRO A O 1
ATOM 8077 N N . TRP C 1 95 ? 19.248 63.181 26.994 1.00 16.54 95 TRP A N 1
ATOM 8078 C CA . TRP C 1 95 ? 19.599 62.051 27.829 1.00 17.86 95 TRP A CA 1
ATOM 8079 C C . TRP C 1 95 ? 20.352 60.973 27.037 1.00 14.61 95 TRP A C 1
ATOM 8080 O O . TRP C 1 95 ? 20.201 60.834 25.837 1.00 15.15 95 TRP A O 1
ATOM 8101 N N . THR C 1 96 ? 21.219 60.257 27.746 1.00 14.55 96 THR A N 1
ATOM 8102 C CA . THR C 1 96 ? 22.110 59.250 27.194 1.00 13.48 96 THR A CA 1
ATOM 8103 C C . THR C 1 96 ? 21.767 57.890 27.797 1.00 14.70 96 THR A C 1
ATOM 8104 O O . THR C 1 96 ? 21.522 57.785 29.009 1.00 11.30 96 THR A O 1
ATOM 8115 N N . LEU C 1 97 ? 21.706 56.872 26.942 1.00 16.05 97 LEU A N 1
ATOM 8116 C CA . LEU C 1 97 ? 21.476 55.485 27.361 1.00 16.32 97 LEU A CA 1
ATOM 8117 C C . LEU C 1 97 ? 22.760 54.661 27.314 1.00 13.66 97 LEU A C 1
ATOM 8118 O O . LEU C 1 97 ? 23.486 54.649 26.314 1.00 13.08 97 LEU A O 1
ATOM 8134 N N . ASP C 1 98 ? 23.032 53.960 28.413 1.00 18.73 98 ASP A N 1
ATOM 8135 C CA . ASP C 1 98 ? 24.107 52.975 28.480 1.00 15.41 98 ASP A CA 1
ATOM 8136 C C . ASP C 1 98 ? 23.474 51.605 28.822 1.00 16.02 98 ASP A C 1
ATOM 8137 O O . ASP C 1 98 ? 23.165 51.295 29.987 1.00 16.95 98 ASP A O 1
ATOM 8146 N N . PRO C 1 99 ? 23.245 50.792 27.800 1.00 15.39 99 PRO A N 1
ATOM 8147 C CA . PRO C 1 99 ? 22.469 49.565 28.000 1.00 18.96 99 PRO A CA 1
ATOM 8148 C C . PRO C 1 99 ? 23.298 48.370 28.489 1.00 20.66 99 PRO A C 1
ATOM 8149 O O . PRO C 1 99 ? 23.445 47.399 27.742 1.00 26.63 99 PRO A O 1
ATOM 8160 N N . VAL C 1 100 ? 23.803 48.408 29.721 1.00 14.80 100 VAL A N 1
ATOM 8161 C CA . VAL C 1 100 ? 24.765 47.398 30.177 1.00 20.85 100 VAL A CA 1
ATOM 8162 C C . VAL C 1 100 ? 24.172 45.994 30.193 1.00 23.60 100 VAL A C 1
ATOM 8163 O O . VAL C 1 100 ? 23.134 45.779 30.825 1.00 21.16 100 VAL A O 1
ATOM 8176 N N . ALA C 1 101 ? 24.835 45.063 29.494 1.00 20.80 101 ALA A N 1
ATOM 8177 C CA . ALA C 1 101 ? 24.445 43.645 29.429 1.00 19.93 101 ALA A CA 1
ATOM 8178 C C . ALA C 1 101 ? 23.087 43.446 28.826 1.00 22.17 101 ALA A C 1
ATOM 8179 O O . ALA C 1 101 ? 22.463 42.427 29.052 1.00 27.43 101 ALA A O 1
ATOM 8186 N N . VAL C 1 102 ? 22.604 44.419 28.077 1.00 24.06 102 VAL A N 1
ATOM 8187 C CA . VAL C 1 102 ? 21.434 44.176 27.246 1.00 30.16 102 VAL A CA 1
ATOM 8188 C C . VAL C 1 102 ? 21.808 42.995 26.308 1.00 30.35 102 VAL A C 1
ATOM 8189 O O . VAL C 1 102 ? 22.963 42.869 25.897 1.00 24.17 102 VAL A O 1
ATOM 8202 N N . GLY C 1 103 ? 20.860 42.104 26.048 1.00 31.09 103 GLY A N 1
ATOM 8203 C CA . GLY C 1 103 ? 21.083 40.906 25.249 1.00 30.72 103 GLY A CA 1
ATOM 8204 C C . GLY C 1 103 ? 21.209 39.788 26.266 1.00 35.08 103 GLY A C 1
ATOM 8205 O O . GLY C 1 103 ? 20.400 38.880 26.287 1.00 28.70 103 GLY A O 1
ATOM 8209 N N . ALA C 1 104 ? 22.178 39.928 27.172 1.00 32.73 104 ALA A N 1
ATOM 8210 C CA . ALA C 1 104 ? 22.396 38.985 28.270 1.00 33.48 104 ALA A CA 1
ATOM 8211 C C . ALA C 1 104 ? 21.195 38.728 29.218 1.00 31.87 104 ALA A C 1
ATOM 8212 O O . ALA C 1 104 ? 21.002 37.582 29.628 1.00 34.72 104 ALA A O 1
ATOM 8218 N N . LEU C 1 105 ? 20.442 39.763 29.595 1.00 28.24 105 LEU A N 1
ATOM 8219 C CA . LEU C 1 105 ? 19.478 39.651 30.699 1.00 27.31 105 LEU A CA 1
ATOM 8220 C C . LEU C 1 105 ? 18.092 40.192 30.345 1.00 31.63 105 LEU A C 1
ATOM 8221 O O . LEU C 1 105 ? 17.941 41.362 30.026 1.00 24.21 105 LEU A O 1
ATOM 8237 N N . THR C 1 106 ? 17.077 39.354 30.475 1.00 26.21 106 THR A N 1
ATOM 8238 C CA . THR C 1 106 ? 15.765 39.634 29.899 1.00 29.67 106 THR A CA 1
ATOM 8239 C C . THR C 1 106 ? 15.110 40.940 30.360 1.00 29.94 106 THR A C 1
ATOM 8240 O O . THR C 1 106 ? 14.649 41.761 29.539 1.00 26.49 106 THR A O 1
ATOM 8251 N N . VAL C 1 107 ? 15.030 41.129 31.670 1.00 29.30 107 VAL A N 1
ATOM 8252 C CA . VAL C 1 107 ? 14.266 42.250 32.191 1.00 21.19 107 VAL A CA 1
ATOM 8253 C C . VAL C 1 107 ? 14.870 43.568 31.686 1.00 28.64 107 VAL A C 1
ATOM 8254 O O . VAL C 1 107 ? 14.173 44.540 31.309 1.00 21.96 107 VAL A O 1
ATOM 8267 N N . ARG C 1 108 ? 16.192 43.573 31.695 1.00 23.03 108 ARG A N 1
ATOM 8268 C CA . ARG C 1 108 ? 16.989 44.721 31.293 1.00 30.54 108 ARG A CA 1
ATOM 8269 C C . ARG C 1 108 ? 16.729 45.093 29.857 1.00 23.46 108 ARG A C 1
ATOM 8270 O O . ARG C 1 108 ? 16.536 46.274 29.505 1.00 23.39 108 ARG A O 1
ATOM 8291 N N . THR C 1 109 ? 16.770 44.064 29.017 1.00 24.43 109 THR A N 1
ATOM 8292 C CA . THR C 1 109 ? 16.569 44.252 27.583 1.00 31.12 109 THR A CA 1
ATOM 8293 C C . THR C 1 109 ? 15.196 44.833 27.272 1.00 31.19 109 THR A C 1
ATOM 8294 O O . THR C 1 109 ? 15.049 45.715 26.390 1.00 26.42 109 THR A O 1
ATOM 8305 N N . ALA C 1 110 ? 14.196 44.306 27.972 1.00 25.87 110 ALA A N 1
ATOM 8306 C CA . ALA C 1 110 ? 12.833 44.775 27.749 1.00 33.45 110 ALA A CA 1
ATOM 8307 C C . ALA C 1 110 ? 12.719 46.258 28.133 1.00 30.09 110 ALA A C 1
ATOM 8308 O O . ALA C 1 110 ? 12.179 47.094 27.357 1.00 28.80 110 ALA A O 1
ATOM 8315 N N . PHE C 1 111 ? 13.241 46.587 29.319 1.00 23.36 111 PHE A N 1
ATOM 8316 C CA . PHE C 1 111 ? 13.258 47.975 29.773 1.00 22.59 111 PHE A CA 1
ATOM 8317 C C . PHE C 1 111 ? 13.957 48.933 28.793 1.00 25.00 111 PHE A C 1
ATOM 8318 O O . PHE C 1 111 ? 13.449 50.037 28.520 1.00 27.87 111 PHE A O 1
ATOM 8335 N N . CYS C 1 112 ? 15.131 48.544 28.291 1.00 19.15 112 CYS A N 1
ATOM 8336 C CA . CYS C 1 112 ? 15.848 49.404 27.354 1.00 25.85 112 CYS A CA 1
ATOM 8337 C C . CYS C 1 112 ? 15.090 49.559 26.040 1.00 30.79 112 CYS A C 1
ATOM 8338 O O . CYS C 1 112 ? 15.046 50.666 25.449 1.00 28.06 112 CYS A O 1
ATOM 8346 N N . HIS C 1 113 ? 14.492 48.463 25.573 1.00 26.75 113 HIS A N 1
ATOM 8347 C CA . HIS C 1 113 ? 13.697 48.564 24.349 1.00 32.58 113 HIS A CA 1
ATOM 8348 C C . HIS C 1 113 ? 12.572 49.553 24.507 1.00 24.00 113 HIS A C 1
ATOM 8349 O O . HIS C 1 113 ? 12.382 50.384 23.645 1.00 31.69 113 HIS A O 1
ATOM 8362 N N . GLU C 1 114 ? 11.857 49.481 25.621 1.00 30.33 114 GLU A N 1
ATOM 8363 C CA . GLU C 1 114 ? 10.905 50.527 26.008 1.00 32.85 114 GLU A CA 1
ATOM 8364 C C . GLU C 1 114 ? 11.480 51.966 26.088 1.00 37.04 114 GLU A C 1
ATOM 8365 O O . GLU C 1 114 ? 10.804 52.931 25.684 1.00 32.17 114 GLU A O 1
ATOM 8377 N N . LEU C 1 115 ? 12.686 52.145 26.634 1.00 26.05 115 LEU A N 1
ATOM 8378 C CA . LEU C 1 115 ? 13.252 53.498 26.654 1.00 23.47 115 LEU A CA 1
ATOM 8379 C C . LEU C 1 115 ? 13.657 54.034 25.279 1.00 27.87 115 LEU A C 1
ATOM 8380 O O . LEU C 1 115 ? 13.665 55.258 25.084 1.00 26.99 115 LEU A O 1
ATOM 8396 N N . LEU C 1 116 ? 14.030 53.171 24.333 1.00 31.52 116 LEU A N 1
ATOM 8397 C CA . LEU C 1 116 ? 14.358 53.703 22.993 1.00 30.80 116 LEU A CA 1
ATOM 8398 C C . LEU C 1 116 ? 13.253 54.575 22.393 1.00 29.84 116 LEU A C 1
ATOM 8399 O O . LEU C 1 116 ? 13.529 55.534 21.676 1.00 35.91 116 LEU A O 1
ATOM 8415 N N . ALA C 1 117 ? 12.010 54.238 22.687 1.00 29.47 117 ALA A N 1
ATOM 8416 C CA . ALA C 1 117 ? 10.868 55.002 22.204 1.00 35.24 117 ALA A CA 1
ATOM 8417 C C . ALA C 1 117 ? 10.983 56.482 22.580 1.00 34.00 117 ALA A C 1
ATOM 8418 O O . ALA C 1 117 ? 10.372 57.322 21.948 1.00 38.88 117 ALA A O 1
ATOM 8422 N N . LEU C 1 118 ? 11.792 56.808 23.587 1.00 34.72 118 LEU A N 1
ATOM 8423 C CA . LEU C 1 118 ? 11.820 58.162 24.129 1.00 30.11 118 LEU A CA 1
ATOM 8424 C C . LEU C 1 118 ? 13.050 58.970 23.682 1.00 32.21 118 LEU A C 1
ATOM 8425 O O . LEU C 1 118 ? 13.450 59.930 24.356 1.00 27.66 118 LEU A O 1
ATOM 8432 N N . GLN C 1 119 ? 13.636 58.590 22.546 1.00 29.36 119 GLN A N 1
ATOM 8433 C CA . GLN C 1 119 ? 14.582 59.448 21.820 1.00 30.86 119 GLN A CA 1
ATOM 8434 C C . GLN C 1 119 ? 15.829 59.926 22.571 1.00 31.36 119 GLN A C 1
ATOM 8435 O O . GLN C 1 119 ? 16.017 61.129 22.815 1.00 23.33 119 GLN A O 1
ATOM 8443 N N . PRO C 1 120 ? 16.720 58.987 22.896 1.00 27.33 120 PRO A N 1
ATOM 8444 C CA . PRO C 1 120 ? 17.985 59.406 23.502 1.00 25.49 120 PRO A CA 1
ATOM 8445 C C . PRO C 1 120 ? 18.840 60.220 22.531 1.00 24.65 120 PRO A C 1
ATOM 8446 O O . PRO C 1 120 ? 18.855 59.932 21.347 1.00 22.24 120 PRO A O 1
ATOM 8457 N N . ALA C 1 121 ? 19.541 61.220 23.042 1.00 22.80 121 ALA A N 1
ATOM 8458 C CA . ALA C 1 121 ? 20.526 61.947 22.258 1.00 23.38 121 ALA A CA 1
ATOM 8459 C C . ALA C 1 121 ? 21.674 61.043 21.854 1.00 23.02 121 ALA A C 1
ATOM 8460 O O . ALA C 1 121 ? 22.212 61.173 20.765 1.00 18.44 121 ALA A O 1
ATOM 8467 N N . ALA C 1 122 ? 22.054 60.122 22.732 1.00 17.90 122 ALA A N 1
ATOM 8468 C CA . ALA C 1 122 ? 23.223 59.290 22.466 1.00 16.22 122 ALA A CA 1
ATOM 8469 C C . ALA C 1 122 ? 23.026 57.915 23.124 1.00 17.16 122 ALA A C 1
ATOM 8470 O O . ALA C 1 122 ? 22.302 57.806 24.106 1.00 14.80 122 ALA A O 1
ATOM 8474 N N . ILE C 1 123 ? 23.604 56.872 22.518 1.00 11.75 123 ILE A N 1
ATOM 8475 C CA . ILE C 1 123 ? 23.663 55.517 23.087 1.00 17.19 123 ILE A CA 1
ATOM 8476 C C . ILE C 1 123 ? 25.121 55.059 23.083 1.00 16.56 123 ILE A C 1
ATOM 8477 O O . ILE C 1 123 ? 25.823 55.234 22.084 1.00 17.73 123 ILE A O 1
ATOM 8493 N N . ARG C 1 124 ? 25.591 54.539 24.222 1.00 13.07 124 ARG A N 1
ATOM 8494 C CA . ARG C 1 124 ? 26.969 54.122 24.377 1.00 17.29 124 ARG A CA 1
ATOM 8495 C C . ARG C 1 124 ? 26.988 52.694 24.878 1.00 24.39 124 ARG A C 1
ATOM 8496 O O . ARG C 1 124 ? 26.492 52.415 25.981 1.00 19.02 124 ARG A O 1
ATOM 8517 N N . GLY C 1 125 ? 27.544 51.788 24.076 1.00 16.90 125 GLY A N 1
ATOM 8518 C CA . GLY C 1 125 ? 27.531 50.391 24.472 1.00 21.18 125 GLY A CA 1
ATOM 8519 C C . GLY C 1 125 ? 28.581 49.585 23.760 1.00 24.62 125 GLY A C 1
ATOM 8520 O O . GLY C 1 125 ? 29.197 50.077 22.806 1.00 20.10 125 GLY A O 1
ATOM 8524 N N . ASN C 1 126 ? 28.798 48.349 24.207 1.00 22.92 126 ASN A N 1
ATOM 8525 C CA . ASN C 1 126 ? 29.721 47.480 23.491 1.00 22.37 126 ASN A CA 1
ATOM 8526 C C . ASN C 1 126 ? 29.032 46.823 22.312 1.00 19.99 126 ASN A C 1
ATOM 8527 O O . ASN C 1 126 ? 27.815 46.954 22.141 1.00 20.99 126 ASN A O 1
ATOM 8538 N N . ALA C 1 127 ? 29.818 46.131 21.495 1.00 22.29 127 ALA A N 1
ATOM 8539 C CA . ALA C 1 127 ? 29.284 45.465 20.299 1.00 21.94 127 ALA A CA 1
ATOM 8540 C C . ALA C 1 127 ? 28.064 44.611 20.598 1.00 21.43 127 ALA A C 1
ATOM 8541 O O . ALA C 1 127 ? 27.014 44.749 19.955 1.00 22.07 127 ALA A O 1
ATOM 8548 N N . SER C 1 128 ? 28.183 43.741 21.594 1.00 22.50 128 SER A N 1
ATOM 8549 C CA . SER C 1 128 ? 27.091 42.821 21.896 1.00 26.40 128 SER A CA 1
ATOM 8550 C C . SER C 1 128 ? 25.833 43.575 22.288 1.00 24.10 128 SER A C 1
ATOM 8551 O O . SER C 1 128 ? 24.703 43.271 21.833 1.00 22.45 128 SER A O 1
ATOM 8559 N N . GLU C 1 129 ? 26.044 44.600 23.110 1.00 22.05 129 GLU A N 1
ATOM 8560 C CA . GLU C 1 129 ? 24.943 45.384 23.600 1.00 24.26 129 GLU A CA 1
ATOM 8561 C C . GLU C 1 129 ? 24.226 46.089 22.455 1.00 18.77 129 GLU A C 1
ATOM 8562 O O . GLU C 1 129 ? 23.004 46.064 22.382 1.00 18.09 129 GLU A O 1
ATOM 8574 N N . ILE C 1 130 ? 24.974 46.714 21.552 1.00 24.09 130 ILE A N 1
ATOM 8575 C CA . ILE C 1 130 ? 24.320 47.455 20.478 1.00 19.39 130 ILE A CA 1
ATOM 8576 C C . ILE C 1 130 ? 23.658 46.478 19.521 1.00 18.72 130 ILE A C 1
ATOM 8577 O O . ILE C 1 130 ? 22.528 46.705 19.106 1.00 22.63 130 ILE A O 1
ATOM 8593 N N . LEU C 1 131 ? 24.317 45.376 19.209 1.00 26.51 131 LEU A N 1
ATOM 8594 C CA . LEU C 1 131 ? 23.659 44.343 18.399 1.00 26.26 131 LEU A CA 1
ATOM 8595 C C . LEU C 1 131 ? 22.298 43.932 18.984 1.00 30.72 131 LEU A C 1
ATOM 8596 O O . LEU C 1 131 ? 21.294 43.855 18.265 1.00 29.63 131 LEU A O 1
ATOM 8612 N N . ALA C 1 132 ? 22.254 43.709 20.299 1.00 28.23 132 ALA A N 1
ATOM 8613 C CA . ALA C 1 132 ? 21.009 43.323 20.946 1.00 26.33 132 ALA A CA 1
ATOM 8614 C C . ALA C 1 132 ? 19.949 44.421 20.935 1.00 29.57 132 ALA A C 1
ATOM 8615 O O . ALA C 1 132 ? 18.764 44.140 20.751 1.00 29.37 132 ALA A O 1
ATOM 8622 N N . LEU C 1 133 ? 20.370 45.659 21.192 1.00 30.38 133 LEU A N 1
ATOM 8623 C CA . LEU C 1 133 ? 19.452 46.800 21.212 1.00 30.53 133 LEU A CA 1
ATOM 8624 C C . LEU C 1 133 ? 18.772 47.049 19.884 1.00 35.31 133 LEU A C 1
ATOM 8625 O O . LEU C 1 133 ? 17.684 47.616 19.848 1.00 41.87 133 LEU A O 1
ATOM 8641 N N . ALA C 1 134 ? 19.434 46.662 18.798 1.00 35.67 134 ALA A N 1
ATOM 8642 C CA . ALA C 1 134 ? 18.999 47.004 17.447 1.00 39.95 134 ALA A CA 1
ATOM 8643 C C . ALA C 1 134 ? 18.116 45.934 16.807 1.00 48.70 134 ALA A C 1
ATOM 8644 O O . ALA C 1 134 ? 17.603 46.143 15.707 1.00 50.43 134 ALA A O 1
ATOM 8651 N N . GLY C 1 135 ? 17.962 44.793 17.481 1.00 48.22 135 GLY A N 1
ATOM 8652 C CA . GLY C 1 135 ? 17.051 43.746 17.042 1.00 45.77 135 GLY A CA 1
ATOM 8653 C C . GLY C 1 135 ? 17.715 42.705 16.155 1.00 45.45 135 GLY A C 1
ATOM 8654 O O . GLY C 1 135 ? 18.940 42.557 16.152 1.00 41.16 135 GLY A O 1
ATOM 8658 N N . ALA C 1 149 ? 32.456 45.817 17.527 1.00 54.71 149 ALA A N 1
ATOM 8659 C CA . ALA C 1 149 ? 32.747 44.949 16.398 1.00 48.09 149 ALA A CA 1
ATOM 8660 C C . ALA C 1 149 ? 32.510 45.719 15.117 1.00 47.62 149 ALA A C 1
ATOM 8661 O O . ALA C 1 149 ? 31.750 46.691 15.087 1.00 42.66 149 ALA A O 1
ATOM 8663 N N . ALA C 1 150 ? 33.183 45.287 14.060 1.00 45.35 150 ALA A N 1
ATOM 8664 C CA . ALA C 1 150 ? 32.733 45.605 12.725 1.00 40.38 150 ALA A CA 1
ATOM 8665 C C . ALA C 1 150 ? 31.324 45.039 12.553 1.00 36.02 150 ALA A C 1
ATOM 8666 O O . ALA C 1 150 ? 30.512 45.580 11.802 1.00 32.48 150 ALA A O 1
ATOM 8672 N N . ALA C 1 151 ? 31.040 43.942 13.260 1.00 33.13 151 ALA A N 1
ATOM 8673 C CA . ALA C 1 151 ? 29.728 43.309 13.204 1.00 29.84 151 ALA A CA 1
ATOM 8674 C C . ALA C 1 151 ? 28.623 44.272 13.646 1.00 30.26 151 ALA A C 1
ATOM 8675 O O . ALA C 1 151 ? 27.522 44.270 13.100 1.00 33.13 151 ALA A O 1
ATOM 8682 N N . ALA C 1 152 ? 28.943 45.099 14.638 1.00 41.20 152 ALA A N 1
ATOM 8683 C CA . ALA C 1 152 ? 27.991 46.035 15.243 1.00 37.75 152 ALA A CA 1
ATOM 8684 C C . ALA C 1 152 ? 27.824 47.335 14.462 1.00 31.30 152 ALA A C 1
ATOM 8685 O O . ALA C 1 152 ? 26.882 48.081 14.721 1.00 31.48 152 ALA A O 1
ATOM 8692 N N . LEU C 1 153 ? 28.733 47.606 13.528 1.00 27.51 153 LEU A N 1
ATOM 8693 C CA . LEU C 1 153 ? 28.693 48.850 12.738 1.00 31.30 153 LEU A CA 1
ATOM 8694 C C . LEU C 1 153 ? 27.406 49.022 11.903 1.00 28.43 153 LEU A C 1
ATOM 8695 O O . LEU C 1 153 ? 26.711 50.053 11.992 1.00 25.01 153 LEU A O 1
ATOM 8711 N N . PRO C 1 154 ? 27.071 48.023 11.089 1.00 34.18 154 PRO A N 1
ATOM 8712 C CA . PRO C 1 154 ? 25.769 48.098 10.408 1.00 37.86 154 PRO A CA 1
ATOM 8713 C C . PRO C 1 154 ? 24.585 48.351 11.355 1.00 31.46 154 PRO A C 1
ATOM 8714 O O . PRO C 1 154 ? 23.733 49.222 11.095 1.00 30.27 154 PRO A O 1
ATOM 8725 N N . ALA C 1 155 ? 24.541 47.598 12.449 1.00 32.46 155 ALA A N 1
ATOM 8726 C CA . ALA C 1 155 ? 23.454 47.719 13.415 1.00 33.70 155 ALA A CA 1
ATOM 8727 C C . ALA C 1 155 ? 23.402 49.134 14.016 1.00 30.68 155 ALA A C 1
ATOM 8728 O O . ALA C 1 155 ? 22.324 49.735 14.136 1.00 30.18 155 ALA A O 1
ATOM 8735 N N . ALA C 1 156 ? 24.580 49.664 14.368 1.00 35.63 156 ALA A N 1
ATOM 8736 C CA . ALA C 1 156 ? 24.705 51.001 14.967 1.00 28.76 156 ALA A CA 1
ATOM 8737 C C . ALA C 1 156 ? 24.215 52.077 14.037 1.00 25.38 156 ALA A C 1
ATOM 8738 O O . ALA C 1 156 ? 23.505 52.994 14.450 1.00 23.05 156 ALA A O 1
ATOM 8745 N N . GLN C 1 157 ? 24.626 51.965 12.776 1.00 33.39 157 GLN A N 1
ATOM 8746 C CA . GLN C 1 157 ? 24.187 52.899 11.746 1.00 32.82 157 GLN A CA 1
ATOM 8747 C C . GLN C 1 157 ? 22.675 52.853 11.593 1.00 30.29 157 GLN A C 1
ATOM 8748 O O . GLN C 1 157 ? 22.024 53.906 11.501 1.00 28.43 157 GLN A O 1
ATOM 8762 N N . ALA C 1 158 ? 22.102 51.647 11.592 1.00 30.10 158 ALA A N 1
ATOM 8763 C CA . ALA C 1 158 ? 20.640 51.543 11.459 1.00 34.36 158 ALA A CA 1
ATOM 8764 C C . ALA C 1 158 ? 19.873 52.046 12.704 1.00 33.37 158 ALA A C 1
ATOM 8765 O O . ALA C 1 158 ? 18.758 52.607 12.606 1.00 26.13 158 ALA A O 1
ATOM 8772 N N . LEU C 1 159 ? 20.470 51.856 13.875 1.00 30.20 159 LEU A N 1
ATOM 8773 C CA . LEU C 1 159 ? 19.868 52.363 15.107 1.00 29.98 159 LEU A CA 1
ATOM 8774 C C . LEU C 1 159 ? 19.882 53.903 15.118 1.00 31.96 159 LEU A C 1
ATOM 8775 O O . LEU C 1 159 ? 18.874 54.584 15.436 1.00 28.95 159 LEU A O 1
ATOM 8791 N N . ALA C 1 160 ? 21.036 54.446 14.740 1.00 28.00 160 ALA A N 1
ATOM 8792 C CA . ALA C 1 160 ? 21.211 55.884 14.670 1.00 26.27 160 ALA A CA 1
ATOM 8793 C C . ALA C 1 160 ? 20.237 56.513 13.691 1.00 29.09 160 ALA A C 1
ATOM 8794 O O . ALA C 1 160 ? 19.612 57.534 13.995 1.00 26.76 160 ALA A O 1
ATOM 8801 N N . ARG C 1 161 ? 20.138 55.919 12.502 1.00 33.69 161 ARG A N 1
ATOM 8802 C CA . ARG C 1 161 ? 19.169 56.374 11.505 1.00 31.94 161 ARG A CA 1
ATOM 8803 C C . ARG C 1 161 ? 17.771 56.353 12.085 1.00 32.08 161 ARG A C 1
ATOM 8804 O O . ARG C 1 161 ? 17.118 57.390 12.178 1.00 38.56 161 ARG A O 1
ATOM 8825 N N . ARG C 1 162 ? 17.323 55.165 12.487 1.00 33.63 162 ARG A N 1
ATOM 8826 C CA . ARG C 1 162 ? 15.958 54.983 12.992 1.00 40.50 162 ARG A CA 1
ATOM 8827 C C . ARG C 1 162 ? 15.539 55.987 14.082 1.00 42.83 162 ARG A C 1
ATOM 8828 O O . ARG C 1 162 ? 14.410 56.507 14.038 1.00 43.96 162 ARG A O 1
ATOM 8832 N N . LEU C 1 163 ? 16.411 56.251 15.060 1.00 38.33 163 LEU A N 1
ATOM 8833 C CA . LEU C 1 163 ? 16.038 57.142 16.179 1.00 37.25 163 LEU A CA 1
ATOM 8834 C C . LEU C 1 163 ? 16.557 58.584 16.084 1.00 36.01 163 LEU A C 1
ATOM 8835 O O . LEU C 1 163 ? 16.312 59.392 16.982 1.00 40.02 163 LEU A O 1
ATOM 8851 N N . ALA C 1 164 ? 17.274 58.895 15.007 1.00 32.02 164 ALA A N 1
ATOM 8852 C CA . ALA C 1 164 ? 18.112 60.097 14.935 1.00 36.90 164 ALA A CA 1
ATOM 8853 C C . ALA C 1 164 ? 18.870 60.325 16.246 1.00 41.15 164 ALA A C 1
ATOM 8854 O O . ALA C 1 164 ? 18.620 61.305 16.961 1.00 36.58 164 ALA A O 1
ATOM 8861 N N . THR C 1 165 ? 19.795 59.409 16.540 1.00 34.25 165 THR A N 1
ATOM 8862 C CA . THR C 1 165 ? 20.630 59.478 17.727 1.00 30.00 165 THR A CA 1
ATOM 8863 C C . THR C 1 165 ? 22.058 59.279 17.264 1.00 28.72 165 THR A C 1
ATOM 8864 O O . THR C 1 165 ? 22.288 58.964 16.094 1.00 24.56 165 THR A O 1
ATOM 8875 N N . VAL C 1 166 ? 23.008 59.516 18.166 1.00 20.65 166 VAL A N 1
ATOM 8876 C CA . VAL C 1 166 ? 24.386 59.151 17.930 1.00 21.66 166 VAL A CA 1
ATOM 8877 C C . VAL C 1 166 ? 24.636 57.859 18.680 1.00 23.44 166 VAL A C 1
ATOM 8878 O O . VAL C 1 166 ? 24.258 57.735 19.853 1.00 17.30 166 VAL A O 1
ATOM 8891 N N . VAL C 1 167 ? 25.223 56.886 17.976 1.00 16.07 167 VAL A N 1
ATOM 8892 C CA . VAL C 1 167 ? 25.551 55.601 18.563 1.00 17.98 167 VAL A CA 1
ATOM 8893 C C . VAL C 1 167 ? 27.041 55.446 18.629 1.00 16.99 167 VAL A C 1
ATOM 8894 O O . VAL C 1 167 ? 27.757 55.647 17.646 1.00 22.33 167 VAL A O 1
ATOM 8907 N N . ALA C 1 168 ? 27.517 55.103 19.811 1.00 11.61 168 ALA A N 1
ATOM 8908 C CA . ALA C 1 168 ? 28.919 54.828 19.997 1.00 9.97 168 ALA A CA 1
ATOM 8909 C C . ALA C 1 168 ? 29.088 53.376 20.451 1.00 18.10 168 ALA A C 1
ATOM 8910 O O . ALA C 1 168 ? 28.540 52.943 21.482 1.00 17.92 168 ALA A O 1
ATOM 8917 N N . VAL C 1 169 ? 29.811 52.628 19.630 1.00 17.59 169 VAL A N 1
ATOM 8918 C CA . VAL C 1 169 ? 30.171 51.252 19.908 1.00 19.78 169 VAL A CA 1
ATOM 8919 C C . VAL C 1 169 ? 31.588 51.288 20.395 1.00 18.47 169 VAL A C 1
ATOM 8920 O O . VAL C 1 169 ? 32.489 51.638 19.653 1.00 15.13 169 VAL A O 1
ATOM 8933 N N . THR C 1 170 ? 31.792 50.948 21.652 1.00 18.99 170 THR A N 1
ATOM 8934 C CA . THR C 1 170 ? 33.102 51.165 22.225 1.00 18.66 170 THR A CA 1
ATOM 8935 C C . THR C 1 170 ? 33.874 49.850 22.370 1.00 22.13 170 THR A C 1
ATOM 8936 O O . THR C 1 170 ? 33.281 48.792 22.520 1.00 27.83 170 THR A O 1
ATOM 8947 N N . GLY C 1 171 ? 35.197 49.941 22.270 1.00 13.86 171 GLY A N 1
ATOM 8948 C CA . GLY C 1 171 ? 36.086 48.790 22.273 1.00 25.36 171 GLY A CA 1
ATOM 8949 C C . GLY C 1 171 ? 37.542 49.251 22.220 1.00 27.66 171 GLY A C 1
ATOM 8950 O O . GLY C 1 171 ? 37.838 50.405 22.548 1.00 22.44 171 GLY A O 1
ATOM 8954 N N . GLU C 1 172 ? 38.456 48.378 21.793 1.00 24.70 172 GLU A N 1
ATOM 8955 C CA . GLU C 1 172 ? 39.854 48.773 21.609 1.00 28.26 172 GLU A CA 1
ATOM 8956 C C . GLU C 1 172 ? 39.891 49.985 20.686 1.00 23.75 172 GLU A C 1
ATOM 8957 O O . GLU C 1 172 ? 40.689 50.897 20.868 1.00 20.59 172 GLU A O 1
ATOM 8969 N N . VAL C 1 173 ? 39.015 49.967 19.696 1.00 21.65 173 VAL A N 1
ATOM 8970 C CA . VAL C 1 173 ? 38.734 51.150 18.880 1.00 21.55 173 VAL A CA 1
ATOM 8971 C C . VAL C 1 173 ? 37.295 51.455 19.062 1.00 17.15 173 VAL A C 1
ATOM 8972 O O . VAL C 1 173 ? 36.459 50.560 18.986 1.00 18.77 173 VAL A O 1
ATOM 8985 N N . ASP C 1 174 ? 37.000 52.729 19.291 1.00 16.33 174 ASP A N 1
ATOM 8986 C CA . ASP C 1 174 ? 35.631 53.185 19.382 1.00 16.69 174 ASP A CA 1
ATOM 8987 C C . ASP C 1 174 ? 35.126 53.610 18.004 1.00 20.24 174 ASP A C 1
ATOM 8988 O O . ASP C 1 174 ? 35.885 54.188 17.245 1.00 17.62 174 ASP A O 1
ATOM 8997 N N . TYR C 1 175 ? 33.858 53.307 17.716 1.00 17.55 175 TYR A N 1
ATOM 8998 C CA . TYR C 1 175 ? 33.177 53.766 16.500 1.00 14.14 175 TYR A CA 1
ATOM 8999 C C . TYR C 1 175 ? 31.953 54.572 16.853 1.00 18.34 175 TYR A C 1
ATOM 9000 O O . TYR C 1 175 ? 31.127 54.187 17.712 1.00 20.89 175 TYR A O 1
ATOM 9018 N N . VAL C 1 176 ? 31.840 55.718 16.201 1.00 14.37 176 VAL A N 1
ATOM 9019 C CA . VAL C 1 176 ? 30.749 56.626 16.489 1.00 14.86 176 VAL A CA 1
ATOM 9020 C C . VAL C 1 176 ? 29.996 56.956 15.212 1.00 16.67 176 VAL A C 1
ATOM 9021 O O . VAL C 1 176 ? 30.602 57.280 14.214 1.00 21.49 176 VAL A O 1
ATOM 9034 N N . THR C 1 177 ? 28.678 56.881 15.249 1.00 17.11 177 THR A N 1
ATOM 9035 C CA . THR C 1 177 ? 27.915 57.148 14.044 1.00 25.47 177 THR A CA 1
ATOM 9036 C C . THR C 1 177 ? 26.609 57.906 14.287 1.00 27.04 177 THR A C 1
ATOM 9037 O O . THR C 1 177 ? 25.945 57.722 15.314 1.00 17.08 177 THR A O 1
ATOM 9048 N N . ASP C 1 178 ? 26.263 58.760 13.319 1.00 26.64 178 ASP A N 1
ATOM 9049 C CA . ASP C 1 178 ? 24.980 59.435 13.278 1.00 26.74 178 ASP A CA 1
ATOM 9050 C C . ASP C 1 178 ? 24.057 58.790 12.251 1.00 31.06 178 ASP A C 1
ATOM 9051 O O . ASP C 1 178 ? 22.954 59.263 12.024 1.00 32.10 178 ASP A O 1
ATOM 9060 N N . GLY C 1 179 ? 24.502 57.682 11.673 1.00 28.57 179 GLY A N 1
ATOM 9061 C CA . GLY C 1 179 ? 23.710 56.962 10.697 1.00 37.27 179 GLY A CA 1
ATOM 9062 C C . GLY C 1 179 ? 24.188 57.208 9.274 1.00 37.73 179 GLY A C 1
ATOM 9063 O O . GLY C 1 179 ? 23.895 56.425 8.390 1.00 42.00 179 GLY A O 1
ATOM 9067 N N . GLU C 1 180 ? 24.930 58.290 9.057 1.00 40.34 180 GLU A N 1
ATOM 9068 C CA . GLU C 1 180 ? 25.465 58.592 7.731 1.00 40.07 180 GLU A CA 1
ATOM 9069 C C . GLU C 1 180 ? 26.988 58.441 7.753 1.00 39.30 180 GLU A C 1
ATOM 9070 O O . GLU C 1 180 ? 27.558 57.647 7.010 1.00 46.98 180 GLU A O 1
ATOM 9082 N N . ARG C 1 181 ? 27.639 59.188 8.632 1.00 35.83 181 ARG A N 1
ATOM 9083 C CA . ARG C 1 181 ? 29.098 59.176 8.720 1.00 39.53 181 ARG A CA 1
ATOM 9084 C C . ARG C 1 181 ? 29.515 58.323 9.920 1.00 38.70 181 ARG A C 1
ATOM 9085 O O . ARG C 1 181 ? 28.697 58.057 10.813 1.00 28.86 181 ARG A O 1
ATOM 9106 N N . VAL C 1 182 ? 30.768 57.873 9.920 1.00 30.85 182 VAL A N 1
ATOM 9107 C CA . VAL C 1 182 ? 31.265 56.972 10.959 1.00 26.56 182 VAL A CA 1
ATOM 9108 C C . VAL C 1 182 ? 32.695 57.355 11.299 1.00 29.88 182 VAL A C 1
ATOM 9109 O O . VAL C 1 182 ? 33.549 57.448 10.418 1.00 27.69 182 VAL A O 1
ATOM 9122 N N . LEU C 1 183 ? 32.944 57.631 12.572 1.00 23.61 183 LEU A N 1
ATOM 9123 C CA . LEU C 1 183 ? 34.284 58.017 12.993 1.00 22.41 183 LEU A CA 1
ATOM 9124 C C . LEU C 1 183 ? 34.894 56.927 13.859 1.00 23.11 183 LEU A C 1
ATOM 9125 O O . LEU C 1 183 ? 34.210 56.334 14.698 1.00 20.25 183 LEU A O 1
ATOM 9141 N N . SER C 1 184 ? 36.190 56.683 13.659 1.00 20.71 184 SER A N 1
ATOM 9142 C CA . SER C 1 184 ? 36.913 55.719 14.450 1.00 15.81 184 SER A CA 1
ATOM 9143 C C . SER C 1 184 ? 37.836 56.458 15.415 1.00 21.75 184 SER A C 1
ATOM 9144 O O . SER C 1 184 ? 38.400 57.509 15.087 1.00 19.51 184 SER A O 1
ATOM 9152 N N . VAL C 1 185 ? 37.988 55.925 16.612 1.00 13.99 185 VAL A N 1
ATOM 9153 C CA . VAL C 1 185 ? 38.898 56.511 17.592 1.00 13.57 185 VAL A CA 1
ATOM 9154 C C . VAL C 1 185 ? 39.743 55.426 18.197 1.00 17.24 185 VAL A C 1
ATOM 9155 O O . VAL C 1 185 ? 39.229 54.519 18.842 1.00 17.91 185 VAL A O 1
ATOM 9168 N N . ALA C 1 186 ? 41.047 55.529 17.999 1.00 15.24 186 ALA A N 1
ATOM 9169 C CA . ALA C 1 186 ? 41.969 54.515 18.487 1.00 20.49 186 ALA A CA 1
ATOM 9170 C C . ALA C 1 186 ? 42.822 55.109 19.557 1.00 20.01 186 ALA A C 1
ATOM 9171 O O . ALA C 1 186 ? 42.788 56.315 19.782 1.00 28.05 186 ALA A O 1
ATOM 9178 N N . GLY C 1 187 ? 43.604 54.266 20.214 1.00 20.59 187 GLY A N 1
ATOM 9179 C CA . GLY C 1 187 ? 44.491 54.718 21.265 1.00 23.23 187 GLY A CA 1
ATOM 9180 C C . GLY C 1 187 ? 44.172 53.997 22.557 1.00 20.34 187 GLY A C 1
ATOM 9181 O O . GLY C 1 187 ? 43.710 52.845 22.546 1.00 22.24 187 GLY A O 1
ATOM 9185 N N . GLY C 1 188 ? 44.438 54.662 23.667 1.00 21.94 188 GLY A N 1
ATOM 9186 C CA . GLY C 1 188 ? 44.144 54.099 24.977 1.00 25.31 188 GLY A CA 1
ATOM 9187 C C . GLY C 1 188 ? 45.141 53.034 25.374 1.00 24.47 188 GLY A C 1
ATOM 9188 O O . GLY C 1 188 ? 46.304 53.079 24.974 1.00 28.96 188 GLY A O 1
ATOM 9192 N N . ASN C 1 189 ? 44.683 52.086 26.182 1.00 23.84 189 ASN A N 1
ATOM 9193 C CA . ASN C 1 189 ? 45.510 50.978 26.659 1.00 28.90 189 ASN A CA 1
ATOM 9194 C C . ASN C 1 189 ? 44.608 49.835 27.171 1.00 25.11 189 ASN A C 1
ATOM 9195 O O . ASN C 1 189 ? 43.579 50.090 27.815 1.00 25.37 189 ASN A O 1
ATOM 9206 N N . PRO C 1 190 ? 44.954 48.575 26.857 1.00 27.62 190 PRO A N 1
ATOM 9207 C CA . PRO C 1 190 ? 44.124 47.426 27.263 1.00 28.25 190 PRO A CA 1
ATOM 9208 C C . PRO C 1 190 ? 43.885 47.340 28.775 1.00 28.12 190 PRO A C 1
ATOM 9209 O O . PRO C 1 190 ? 42.855 46.792 29.216 1.00 30.46 190 PRO A O 1
ATOM 9220 N N . LEU C 1 191 ? 44.813 47.903 29.545 1.00 23.92 191 LEU A N 1
ATOM 9221 C CA . LEU C 1 191 ? 44.697 47.949 30.989 1.00 26.03 191 LEU A CA 1
ATOM 9222 C C . LEU C 1 191 ? 43.368 48.601 31.404 1.00 27.00 191 LEU A C 1
ATOM 9223 O O . LEU C 1 191 ? 42.890 48.361 32.499 1.00 26.14 191 LEU A O 1
ATOM 9239 N N . MET C 1 192 ? 42.764 49.413 30.538 1.00 24.18 192 MET A N 1
ATOM 9240 C CA . MET C 1 192 ? 41.539 50.134 30.915 1.00 22.39 192 MET A CA 1
ATOM 9241 C C . MET C 1 192 ? 40.407 49.134 31.181 1.00 20.04 192 MET A C 1
ATOM 9242 O O . MET C 1 192 ? 39.456 49.433 31.923 1.00 22.44 192 MET A O 1
ATOM 9256 N N . THR C 1 193 ? 40.519 47.951 30.578 1.00 19.93 193 THR A N 1
ATOM 9257 C CA . THR C 1 193 ? 39.515 46.907 30.738 1.00 24.28 193 THR A CA 1
ATOM 9258 C C . THR C 1 193 ? 39.737 46.123 32.046 1.00 21.28 193 THR A C 1
ATOM 9259 O O . THR C 1 193 ? 38.907 45.319 32.429 1.00 24.57 193 THR A O 1
ATOM 9270 N N . ARG C 1 194 ? 40.846 46.359 32.732 1.00 21.91 194 ARG A N 1
ATOM 9271 C CA . ARG C 1 194 ? 41.145 45.638 33.97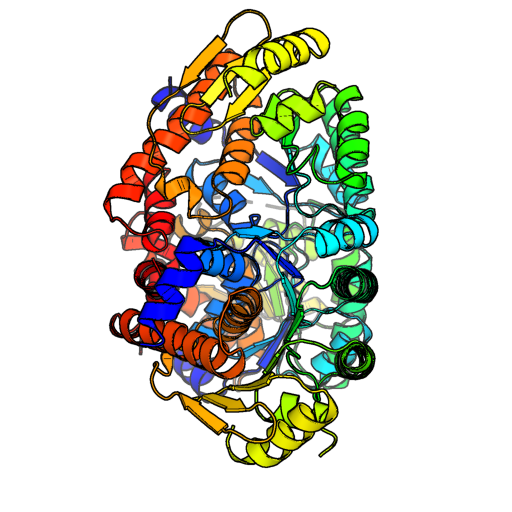7 1.00 25.20 194 ARG A CA 1
ATOM 9272 C C . ARG C 1 194 ? 40.771 46.466 35.202 1.00 22.75 194 ARG A C 1
ATOM 9273 O O . ARG C 1 194 ? 41.197 46.178 36.321 1.00 18.69 194 ARG A O 1
ATOM 9294 N N . VAL C 1 195 ? 40.003 47.514 34.940 1.00 18.17 195 VAL A N 1
ATOM 9295 C CA . VAL C 1 195 ? 39.574 48.483 35.916 1.00 15.22 195 VAL A CA 1
ATOM 9296 C C . VAL C 1 195 ? 38.102 48.663 35.711 1.00 20.26 195 VAL A C 1
ATOM 9297 O O . VAL C 1 195 ? 37.691 48.850 34.576 1.00 27.92 195 VAL A O 1
ATOM 9310 N N . VAL C 1 196 ? 37.292 48.618 36.766 1.00 18.97 196 VAL A N 1
ATOM 9311 C CA . VAL C 1 196 ? 35.833 48.629 36.546 1.00 20.58 196 VAL A CA 1
ATOM 9312 C C . VAL C 1 196 ? 35.385 50.058 36.290 1.00 24.01 196 VAL A C 1
ATOM 9313 O O . VAL C 1 196 ? 35.968 51.013 36.824 1.00 17.33 196 VAL A O 1
ATOM 9326 N N . GLY C 1 197 ? 34.359 50.212 35.463 1.00 23.85 197 GLY A N 1
ATOM 9327 C CA . GLY C 1 197 ? 33.699 51.497 35.355 1.00 27.80 197 GLY A CA 1
ATOM 9328 C C . GLY C 1 197 ? 34.337 52.473 34.397 1.00 24.15 197 GLY A C 1
ATOM 9329 O O . GLY C 1 197 ? 33.832 53.580 34.242 1.00 25.81 197 GLY A O 1
ATOM 9333 N N . THR C 1 198 ? 35.427 52.091 33.735 1.00 23.70 198 THR A N 1
ATOM 9334 C CA . THR C 1 198 ? 35.993 52.959 32.676 1.00 21.58 198 THR A CA 1
ATOM 9335 C C . THR C 1 198 ? 34.958 53.192 31.524 1.00 26.97 198 THR A C 1
ATOM 9336 O O . THR C 1 198 ? 34.807 54.301 31.017 1.00 20.51 198 THR A O 1
ATOM 9347 N N . GLY C 1 199 ? 34.182 52.175 31.173 1.00 23.64 199 GLY A N 1
ATOM 9348 C CA . GLY C 1 199 ? 33.156 52.341 30.153 1.00 23.40 199 GLY A CA 1
ATOM 9349 C C . GLY C 1 199 ? 31.956 53.147 30.650 1.00 21.15 199 GLY A C 1
ATOM 9350 O O . GLY C 1 199 ? 31.371 53.992 29.947 1.00 19.27 199 GLY A O 1
ATOM 9354 N N . CYS C 1 200 ? 31.570 52.854 31.882 1.00 17.02 200 CYS A N 1
ATOM 9355 C CA . CYS C 1 200 ? 30.459 53.538 32.512 1.00 20.98 200 CYS A CA 1
ATOM 9356 C C . CYS C 1 200 ? 30.793 55.020 32.665 1.00 20.49 200 CYS A C 1
ATOM 9357 O O . CYS C 1 200 ? 29.930 55.882 32.492 1.00 18.01 200 CYS A O 1
ATOM 9365 N N . ALA C 1 201 ? 32.065 55.312 32.935 1.00 12.93 201 ALA A N 1
ATOM 9366 C CA . ALA C 1 201 ? 32.494 56.700 33.109 1.00 16.14 201 ALA A CA 1
ATOM 9367 C C . ALA C 1 201 ? 32.519 57.416 31.765 1.00 19.11 201 ALA A C 1
ATOM 9368 O O . ALA C 1 201 ? 32.133 58.605 31.650 1.00 12.64 201 ALA A O 1
ATOM 9375 N N . LEU C 1 202 ? 32.984 56.696 30.741 1.00 20.34 202 LEU A N 1
ATOM 9376 C CA . LEU C 1 202 ? 32.925 57.249 29.380 1.00 13.60 202 LEU A CA 1
ATOM 9377 C C . LEU C 1 202 ? 31.488 57.656 29.037 1.00 12.75 202 LEU A C 1
ATOM 9378 O O . LEU C 1 202 ? 31.268 58.720 28.451 1.00 14.98 202 LEU A O 1
ATOM 9394 N N . SER C 1 203 ? 30.502 56.825 29.361 1.00 11.91 203 SER A N 1
ATOM 9395 C CA . SER C 1 203 ? 29.113 57.208 29.067 1.00 13.38 203 SER A CA 1
ATOM 9396 C C . SER C 1 203 ? 28.708 58.528 29.757 1.00 13.29 203 SER A C 1
ATOM 9397 O O . SER C 1 203 ? 27.973 59.342 29.201 1.00 11.77 203 SER A O 1
ATOM 9405 N N . ALA C 1 204 ? 29.202 58.758 30.959 1.00 19.59 204 ALA A N 1
ATOM 9406 C CA . ALA C 1 204 ? 28.856 59.987 31.688 1.00 13.54 204 ALA A CA 1
ATOM 9407 C C . ALA C 1 204 ? 29.458 61.210 30.988 1.00 11.35 204 ALA A C 1
ATOM 9408 O O . ALA C 1 204 ? 28.811 62.224 30.848 1.00 11.62 204 ALA A O 1
ATOM 9415 N N . VAL C 1 205 ? 30.697 61.084 30.523 1.00 9.42 205 VAL A N 1
ATOM 9416 C CA . VAL C 1 205 ? 31.349 62.169 29.775 1.00 12.51 205 VAL A CA 1
ATOM 9417 C C . VAL C 1 205 ? 30.706 62.386 28.374 1.00 14.66 205 VAL A C 1
ATOM 9418 O O . VAL C 1 205 ? 30.480 63.519 27.946 1.00 13.12 205 VAL A O 1
ATOM 9431 N N . VAL C 1 206 ? 30.308 61.305 27.717 1.00 14.12 206 VAL A N 1
ATOM 9432 C CA . VAL C 1 206 ? 29.430 61.399 26.539 1.00 15.46 206 VAL A CA 1
ATOM 9433 C C . VAL C 1 206 ? 28.113 62.138 26.855 1.00 12.45 206 VAL A C 1
ATOM 9434 O O . VAL C 1 206 ? 27.713 63.000 26.090 1.00 12.59 206 VAL A O 1
ATOM 9447 N N . ALA C 1 207 ? 27.457 61.820 27.970 1.00 10.46 207 ALA A N 1
ATOM 9448 C CA . ALA C 1 207 ? 26.231 62.513 28.379 1.00 10.84 207 ALA A CA 1
ATOM 9449 C C . ALA C 1 207 ? 26.462 63.985 28.591 1.00 15.18 207 ALA A C 1
ATOM 9450 O O . ALA C 1 207 ? 25.614 64.787 28.194 1.00 17.87 207 ALA A O 1
ATOM 9457 N N . ALA C 1 208 ? 27.565 64.339 29.249 1.00 14.92 208 ALA A N 1
ATOM 9458 C CA . ALA C 1 208 ? 27.895 65.739 29.450 1.00 13.77 208 ALA A CA 1
ATOM 9459 C C . ALA C 1 208 ? 28.137 66.459 28.133 1.00 22.18 208 ALA A C 1
ATOM 9460 O O . ALA C 1 208 ? 27.765 67.641 27.970 1.00 21.38 208 ALA A O 1
ATOM 9467 N N . SER C 1 209 ? 28.796 65.766 27.209 1.00 17.97 209 SER A N 1
ATOM 9468 C CA . SER C 1 209 ? 29.183 66.395 25.967 1.00 20.75 209 SER A CA 1
ATOM 9469 C C . SER C 1 209 ? 27.952 66.713 25.086 1.00 22.21 209 SER A C 1
ATOM 9470 O O . SER C 1 209 ? 27.983 67.664 24.288 1.00 21.87 209 SER A O 1
ATOM 9478 N N . ALA C 1 210 ? 26.852 65.977 25.246 1.00 16.58 210 ALA A N 1
ATOM 9479 C CA . ALA C 1 210 ? 25.630 66.309 24.487 1.00 25.27 210 ALA A CA 1
ATOM 9480 C C . ALA C 1 210 ? 24.953 67.604 24.977 1.00 26.16 210 ALA A C 1
ATOM 9481 O O . ALA C 1 210 ? 24.047 68.127 24.322 1.00 23.93 210 ALA A O 1
ATOM 9488 N N . ALA C 1 211 ? 25.397 68.129 26.117 1.00 22.13 211 ALA A N 1
ATOM 9489 C CA . ALA C 1 211 ? 24.887 69.398 26.604 1.00 29.51 211 ALA A CA 1
ATOM 9490 C C . ALA C 1 211 ? 25.695 70.563 26.033 1.00 20.93 211 ALA A C 1
ATOM 9491 O O . ALA C 1 211 ? 25.341 71.707 26.242 1.00 22.82 211 ALA A O 1
ATOM 9498 N N . LEU C 1 212 ? 26.778 70.262 25.324 1.00 21.78 212 LEU A N 1
ATOM 9499 C CA . LEU C 1 212 ? 27.669 71.293 24.803 1.00 20.27 212 LEU A CA 1
ATOM 9500 C C . LEU C 1 212 ? 27.335 71.684 23.372 1.00 23.35 212 LEU A C 1
ATOM 9501 O O . LEU C 1 212 ? 26.742 70.900 22.620 1.00 23.15 212 LEU A O 1
ATOM 9517 N N . PRO C 1 213 ? 27.736 72.901 22.983 1.00 20.30 213 PRO A N 1
ATOM 9518 C CA . PRO C 1 213 ? 27.506 73.282 21.592 1.00 26.02 213 PRO A CA 1
ATOM 9519 C C . PRO C 1 213 ? 28.436 72.543 20.663 1.00 26.42 213 PRO A C 1
ATOM 9520 O O . PRO C 1 213 ? 29.516 72.085 21.078 1.00 24.36 213 PRO A O 1
ATOM 9531 N N . GLY C 1 214 ? 28.027 72.445 19.402 1.00 24.34 214 GLY A N 1
ATOM 9532 C CA . GLY C 1 214 ? 28.885 71.863 18.387 1.00 22.79 214 GLY A CA 1
ATOM 9533 C C . GLY C 1 214 ? 28.141 70.735 17.719 1.00 24.02 214 GLY A C 1
ATOM 9534 O O . GLY C 1 214 ? 26.970 70.522 18.019 1.00 25.00 214 GLY A O 1
ATOM 9538 N N . ASP C 1 215 ? 28.820 70.031 16.820 1.00 24.02 215 ASP A N 1
ATOM 9539 C CA . ASP C 1 215 ? 28.257 68.837 16.200 1.00 28.41 215 ASP A CA 1
ATOM 9540 C C . ASP C 1 215 ? 28.246 67.663 17.200 1.00 26.86 215 ASP A C 1
ATOM 9541 O O . ASP C 1 215 ? 29.264 67.384 17.847 1.00 19.34 215 ASP A O 1
ATOM 9550 N N . ARG C 1 216 ? 27.105 67.001 17.338 1.00 19.36 216 ARG A N 1
ATOM 9551 C CA . ARG C 1 216 ? 26.942 66.012 18.414 1.00 24.09 216 ARG A CA 1
ATOM 9552 C C . ARG C 1 216 ? 27.800 64.768 18.152 1.00 25.02 216 ARG A C 1
ATOM 9553 O O . ARG C 1 216 ? 28.426 64.225 19.086 1.00 24.18 216 ARG A O 1
ATOM 9574 N N . LEU C 1 217 ? 27.857 64.332 16.889 1.00 18.74 217 LEU A N 1
ATOM 9575 C CA . LEU C 1 217 ? 28.723 63.244 16.492 1.00 23.90 217 LEU A CA 1
ATOM 9576 C C . LEU C 1 217 ? 30.184 63.563 16.813 1.00 22.03 217 L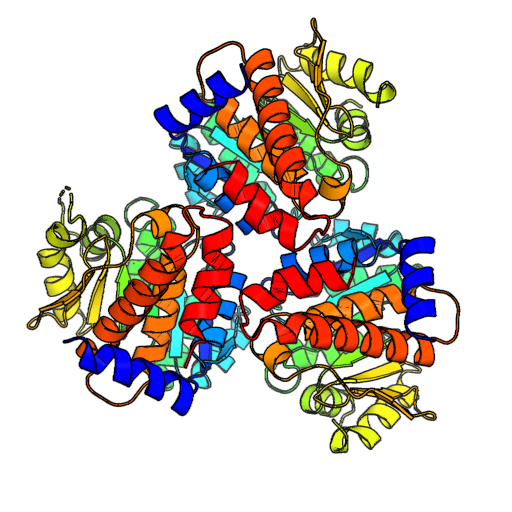EU A C 1
ATOM 9577 O O . LEU C 1 217 ? 30.884 62.777 17.469 1.00 22.16 217 LEU A O 1
ATOM 9593 N N . GLU C 1 218 ? 30.655 64.718 16.370 1.00 20.28 218 GLU A N 1
ATOM 9594 C CA . GLU C 1 218 ? 32.039 65.105 16.665 1.00 25.51 218 GLU A CA 1
ATOM 9595 C C . GLU C 1 218 ? 32.344 65.256 18.168 1.00 22.22 218 GLU A C 1
ATOM 9596 O O . GLU C 1 218 ? 33.446 64.880 18.622 1.00 17.63 218 GLU A O 1
ATOM 9608 N N . ASN C 1 219 ? 31.397 65.789 18.940 1.00 14.62 219 ASN A N 1
ATOM 9609 C CA . ASN C 1 219 ? 31.605 65.946 20.383 1.00 21.38 219 ASN A CA 1
ATOM 9610 C C . ASN C 1 219 ? 31.710 64.585 21.080 1.00 20.71 219 ASN A C 1
ATOM 9611 O O . ASN C 1 219 ? 32.518 64.400 22.030 1.00 13.98 219 ASN A O 1
ATOM 9622 N N . VAL C 1 220 ? 30.896 63.632 20.617 1.00 20.13 220 VAL A N 1
ATOM 9623 C CA . VAL C 1 220 ? 30.922 62.277 21.181 1.00 18.42 220 VAL A CA 1
ATOM 9624 C C . VAL C 1 220 ? 32.237 61.559 20.853 1.00 18.18 220 VAL A C 1
ATOM 9625 O O . VAL C 1 220 ? 32.863 60.913 21.734 1.00 13.99 220 VAL A O 1
ATOM 9638 N N . ALA C 1 221 ? 32.683 61.700 19.600 1.00 15.77 221 ALA A N 1
ATOM 9639 C CA . ALA C 1 221 ? 33.978 61.160 19.234 1.00 16.72 221 ALA A CA 1
ATOM 9640 C C . ALA C 1 221 ? 35.144 61.793 20.038 1.00 17.76 221 ALA A C 1
ATOM 9641 O O . ALA C 1 221 ? 36.082 61.091 20.446 1.00 15.76 221 ALA A O 1
ATOM 9648 N N . ALA C 1 222 ? 35.086 63.107 20.246 1.00 13.57 222 ALA A N 1
ATOM 9649 C CA . ALA C 1 222 ? 36.045 63.789 21.099 1.00 20.57 222 ALA A CA 1
ATOM 9650 C C . ALA C 1 222 ? 36.030 63.263 22.547 1.00 15.54 222 ALA A C 1
ATOM 9651 O O . ALA C 1 222 ? 37.084 63.096 23.148 1.00 10.87 222 ALA A O 1
ATOM 9658 N N . ALA C 1 223 ? 34.850 63.018 23.097 1.00 12.50 223 ALA A N 1
ATOM 9659 C CA . ALA C 1 223 ? 34.750 62.395 24.419 1.00 16.08 223 ALA A CA 1
ATOM 9660 C C . ALA C 1 223 ? 35.469 61.035 24.471 1.00 16.51 223 ALA A C 1
ATOM 9661 O O . ALA C 1 223 ? 36.242 60.767 25.411 1.00 14.21 223 ALA A O 1
ATOM 9668 N N . CYS C 1 224 ? 35.232 60.185 23.471 1.00 14.56 224 CYS A N 1
ATOM 9669 C CA . CYS C 1 224 ? 36.011 58.939 23.384 1.00 11.51 224 CYS A CA 1
ATOM 9670 C C . CYS C 1 224 ? 37.534 59.184 23.386 1.00 14.27 224 CYS A C 1
ATOM 9671 O O . CYS C 1 224 ? 38.295 58.528 24.132 1.00 17.02 224 CYS A O 1
ATOM 9679 N N . GLY C 1 225 ? 37.990 60.117 22.554 1.00 15.09 225 GLY A N 1
ATOM 9680 C CA . GLY C 1 225 ? 39.407 60.459 22.536 1.00 16.94 225 GLY A CA 1
ATOM 9681 C C . GLY C 1 225 ? 39.951 61.000 23.856 1.00 17.44 225 GLY A C 1
ATOM 9682 O O . GLY C 1 225 ? 41.065 60.677 24.259 1.00 15.70 225 GLY A O 1
ATOM 9686 N N . LEU C 1 226 ? 39.172 61.847 24.523 1.00 13.53 226 LEU A N 1
ATOM 9687 C CA . LEU C 1 226 ? 39.578 62.393 25.824 1.00 18.30 226 LEU A CA 1
ATOM 9688 C C . LEU C 1 226 ? 39.838 61.242 26.823 1.00 16.19 226 LEU A C 1
ATOM 9689 O O . LEU C 1 226 ? 40.908 61.188 27.489 1.00 16.56 226 LEU A O 1
ATOM 9705 N N . MET C 1 227 ? 38.920 60.268 26.881 1.00 19.72 227 MET A N 1
ATOM 9706 C CA . MET C 1 227 ? 39.074 59.156 27.833 1.00 14.85 227 MET A CA 1
ATOM 9707 C C . MET C 1 227 ? 40.212 58.220 27.410 1.00 20.51 227 MET A C 1
ATOM 9708 O O . MET C 1 227 ? 40.950 57.760 28.252 1.00 13.94 227 MET A O 1
ATOM 9721 N N . LYS C 1 228 ? 40.386 57.981 26.110 1.00 17.35 228 LYS A N 1
ATOM 9722 C CA . LYS C 1 228 ? 41.530 57.183 25.676 1.00 21.45 228 LYS A CA 1
ATOM 9723 C C . LYS C 1 228 ? 42.879 57.849 25.955 1.00 15.14 228 LYS A C 1
ATOM 9724 O O . LYS C 1 228 ? 43.773 57.199 26.407 1.00 16.03 228 LYS A O 1
ATOM 9743 N N . GLN C 1 229 ? 43.008 59.129 25.653 1.00 15.38 229 GLN A N 1
ATOM 9744 C CA . GLN C 1 229 ? 44.221 59.898 25.940 1.00 20.05 229 GLN A CA 1
ATOM 9745 C C . GLN C 1 229 ? 44.587 59.877 27.427 1.00 20.34 229 GLN A C 1
ATOM 9746 O O . GLN C 1 229 ? 45.748 59.637 27.812 1.00 17.15 229 GLN A O 1
ATOM 9760 N N . ALA C 1 230 ? 43.580 60.104 28.264 1.00 17.43 230 ALA A N 1
ATOM 9761 C CA . ALA C 1 230 ? 43.789 59.957 29.696 1.00 21.79 230 ALA A CA 1
ATOM 9762 C C . ALA C 1 230 ? 44.299 58.561 30.033 1.00 16.00 230 ALA A C 1
ATOM 9763 O O . ALA C 1 230 ? 45.206 58.417 30.876 1.00 17.06 230 ALA A O 1
ATOM 9770 N N . GLY C 1 231 ? 43.670 57.546 29.415 1.00 17.76 231 GLY A N 1
ATOM 9771 C CA . GLY C 1 231 ? 43.968 56.158 29.727 1.00 16.90 231 GLY A CA 1
ATOM 9772 C C . GLY C 1 231 ? 45.375 55.780 29.310 1.00 26.18 231 GLY A C 1
ATOM 9773 O O . GLY C 1 231 ? 46.075 55.057 30.043 1.00 14.84 231 GLY A O 1
ATOM 9777 N N . GLU C 1 232 ? 45.799 56.262 28.137 1.00 18.90 232 GLU A N 1
ATOM 9778 C CA . GLU C 1 232 ? 47.156 55.999 27.699 1.00 22.18 232 GLU A CA 1
ATOM 9779 C C . GLU C 1 232 ? 48.142 56.578 28.687 1.00 22.22 232 GLU A C 1
ATOM 9780 O O . GLU C 1 232 ? 49.093 55.883 29.055 1.00 28.98 232 GLU A O 1
ATOM 9792 N N . ILE C 1 233 ? 47.939 57.821 29.125 1.00 19.50 233 ILE A N 1
ATOM 9793 C CA . ILE C 1 233 ? 48.812 58.381 30.178 1.00 23.58 233 ILE A CA 1
ATOM 9794 C C . ILE C 1 233 ? 48.783 57.577 31.498 1.00 25.61 233 ILE A C 1
ATOM 9795 O O . ILE C 1 233 ? 49.814 57.340 32.133 1.00 23.34 233 ILE A O 1
ATOM 9811 N N . ALA C 1 234 ? 47.601 57.200 31.949 1.00 18.87 234 ALA A N 1
ATOM 9812 C CA . ALA C 1 234 ? 47.518 56.507 33.240 1.00 21.03 234 ALA A CA 1
ATOM 9813 C C . ALA C 1 234 ? 48.049 55.074 33.215 1.00 19.37 234 ALA A C 1
ATOM 9814 O O . ALA C 1 234 ? 48.493 54.577 34.250 1.00 20.29 234 ALA A O 1
ATOM 9821 N N . ALA C 1 235 ? 48.037 54.396 32.070 1.00 21.92 235 ALA A N 1
ATOM 9822 C CA . ALA C 1 235 ? 48.471 52.993 32.055 1.00 17.62 235 ALA A CA 1
ATOM 9823 C C . ALA C 1 235 ? 49.985 52.842 32.033 1.00 27.95 235 ALA A C 1
ATOM 9824 O O . ALA C 1 235 ? 50.504 51.724 32.124 1.00 21.62 235 ALA A O 1
ATOM 9831 N N . ARG C 1 236 ? 50.693 53.961 31.956 1.00 26.16 236 ARG A N 1
ATOM 9832 C CA . ARG C 1 236 ? 52.133 53.916 31.824 1.00 32.39 236 ARG A CA 1
ATOM 9833 C C . ARG C 1 236 ? 52.765 53.354 33.112 1.00 33.99 236 ARG A C 1
ATOM 9834 O O . ARG C 1 236 ? 53.684 52.537 33.039 1.00 30.09 236 ARG A O 1
ATOM 9855 N N . GLN C 1 237 ? 52.235 53.754 34.271 1.00 37.64 237 GLN A N 1
ATOM 9856 C CA . GLN C 1 237 ? 52.639 53.193 35.572 1.00 38.08 237 GLN A CA 1
ATOM 9857 C C . GLN C 1 237 ? 52.624 51.649 35.560 1.00 37.07 237 GLN A C 1
ATOM 9858 O O . GLN C 1 237 ? 53.414 51.007 36.243 1.00 37.50 237 GLN A O 1
ATOM 9862 N N . GLY C 1 238 ? 51.726 51.061 34.773 1.00 29.02 238 GLY A N 1
ATOM 9863 C CA . GLY C 1 238 ? 51.705 49.625 34.566 1.00 28.63 238 GLY A CA 1
ATOM 9864 C C . GLY C 1 238 ? 50.634 48.807 35.295 1.00 27.65 238 GLY A C 1
ATOM 9865 O O . GLY C 1 238 ? 50.289 47.734 34.814 1.00 31.06 238 GLY A O 1
ATOM 9869 N N . GLY C 1 239 ? 50.107 49.287 36.424 1.00 24.04 239 GLY A N 1
ATOM 9870 C CA . GLY C 1 239 ? 49.160 48.502 37.206 1.00 23.63 239 GLY A CA 1
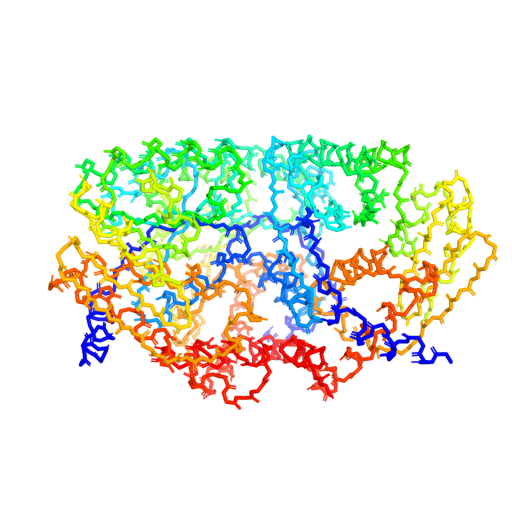ATOM 9871 C C . GLY C 1 239 ? 47.784 49.121 37.394 1.00 18.88 239 GLY A C 1
ATOM 9872 O O . GLY C 1 239 ? 47.658 50.348 37.422 1.00 16.84 239 GLY A O 1
ATOM 9876 N N . PRO C 1 240 ? 46.743 48.268 37.563 1.00 22.65 240 PRO A N 1
ATOM 9877 C CA . PRO C 1 240 ? 45.380 48.792 37.608 1.00 17.20 240 PRO A CA 1
ATOM 9878 C C . PRO C 1 240 ? 45.035 49.532 38.897 1.00 15.09 240 PRO A C 1
ATOM 9879 O O . PRO C 1 240 ? 44.054 50.263 38.918 1.00 15.67 240 PRO A O 1
ATOM 9890 N N . GLY C 1 241 ? 45.822 49.379 39.960 1.00 11.76 241 GLY A N 1
ATOM 9891 C CA . GLY C 1 241 ? 45.583 50.118 41.169 1.00 11.09 241 GLY A CA 1
ATOM 9892 C C . GLY C 1 241 ? 46.068 51.551 40.992 1.00 15.05 241 GLY A C 1
ATOM 9893 O O . GLY C 1 241 ? 45.374 52.517 41.346 1.00 13.47 241 GLY A O 1
ATOM 9897 N N . SER C 1 242 ? 47.274 51.690 40.449 1.00 16.06 242 SER A N 1
ATOM 9898 C CA . SER C 1 242 ? 47.870 53.023 40.258 1.00 15.54 242 SER A CA 1
ATOM 9899 C C . SER C 1 242 ? 47.238 53.754 39.076 1.00 14.11 242 SER A C 1
ATOM 9900 O O . SER C 1 242 ? 47.326 54.973 38.982 1.00 15.51 242 SER A O 1
ATOM 9908 N N . PHE C 1 243 ? 46.603 52.999 38.184 1.00 16.33 243 PHE A N 1
ATOM 9909 C CA . PHE C 1 243 ? 45.848 53.568 37.064 1.00 16.74 243 PHE A CA 1
ATOM 9910 C C . PHE C 1 243 ? 44.796 54.593 37.500 1.00 14.93 243 PHE A C 1
ATOM 9911 O O . PHE C 1 243 ? 44.678 55.670 36.916 1.00 12.83 243 PHE A O 1
ATOM 9928 N N . ILE C 1 244 ? 44.022 54.276 38.532 1.00 15.85 244 ILE A N 1
ATOM 9929 C CA . ILE C 1 244 ? 42.875 55.112 38.878 1.00 11.38 244 ILE A CA 1
ATOM 9930 C C . ILE C 1 244 ? 43.208 56.564 39.334 1.00 16.03 244 ILE A C 1
ATOM 9931 O O . ILE C 1 244 ? 42.695 57.536 38.746 1.00 16.17 244 ILE A O 1
ATOM 9947 N N . PRO C 1 245 ? 44.059 56.728 40.373 1.00 13.62 245 PRO A N 1
ATOM 9948 C CA . PRO C 1 245 ? 44.532 58.086 40.686 1.00 16.63 245 PRO A CA 1
ATOM 9949 C C . PRO C 1 245 ? 45.181 58.822 39.502 1.00 16.39 245 PRO A C 1
ATOM 9950 O O . PRO C 1 245 ? 44.955 60.022 39.309 1.00 17.62 245 PRO A O 1
ATOM 9961 N N . ALA C 1 246 ? 45.955 58.103 38.701 1.00 16.49 246 ALA A N 1
ATOM 9962 C CA . ALA C 1 246 ? 46.657 58.716 37.578 1.00 19.33 246 ALA A CA 1
ATOM 9963 C C . ALA C 1 246 ? 45.676 59.109 36.457 1.00 17.29 246 ALA A C 1
ATOM 9964 O O . ALA C 1 246 ? 45.871 60.096 35.789 1.00 17.41 246 ALA A O 1
ATOM 9971 N N . PHE C 1 247 ? 44.603 58.347 36.299 1.00 15.39 247 PHE A N 1
ATOM 9972 C CA . PHE C 1 247 ? 43.577 58.617 35.295 1.00 10.97 247 PHE A CA 1
ATOM 9973 C C . PHE C 1 247 ? 42.860 59.895 35.619 1.00 17.31 247 PHE A C 1
ATOM 9974 O O . PHE C 1 247 ? 42.690 60.807 34.767 1.00 16.18 247 PHE A O 1
ATOM 9991 N N . LEU C 1 248 ? 42.419 59.950 36.867 1.00 11.27 248 LEU A N 1
ATOM 9992 C CA . LEU C 1 248 ? 41.744 61.126 37.353 1.00 11.79 248 LEU A CA 1
ATOM 9993 C C . LEU C 1 248 ? 42.675 62.324 37.274 1.00 19.23 248 LEU A C 1
ATOM 9994 O O . LEU C 1 248 ? 42.250 63.399 36.883 1.00 15.18 248 LEU A O 1
ATOM 10010 N N . ASP C 1 249 ? 43.937 62.141 37.640 1.00 14.73 249 ASP A N 1
ATOM 10011 C CA . ASP C 1 249 ? 44.884 63.252 37.549 1.00 20.08 249 ASP A CA 1
ATOM 10012 C C . ASP C 1 249 ? 45.054 63.718 36.092 1.00 22.68 249 ASP A C 1
ATOM 10013 O O . ASP C 1 249 ? 45.166 64.910 35.824 1.00 19.98 249 ASP A O 1
ATOM 10022 N N . ALA C 1 250 ? 45.114 62.766 35.165 1.00 21.25 250 ALA A N 1
ATOM 10023 C CA . ALA C 1 250 ? 45.278 63.080 33.751 1.00 20.72 250 ALA A CA 1
ATOM 10024 C C . ALA C 1 250 ? 44.093 63.856 33.195 1.00 24.23 250 ALA A C 1
ATOM 10025 O O . ALA C 1 250 ? 44.269 64.738 32.357 1.00 18.44 250 ALA A O 1
ATOM 10032 N N . LEU C 1 251 ? 42.885 63.523 33.639 1.00 19.32 251 LEU A N 1
ATOM 10033 C CA . LEU C 1 251 ? 41.718 64.281 33.207 1.00 18.86 251 LEU A CA 1
ATOM 10034 C C . LEU C 1 251 ? 41.630 65.736 33.719 1.00 25.40 251 LEU A C 1
ATOM 10035 O O . LEU C 1 251 ? 41.006 66.579 33.091 1.00 23.00 251 LEU A O 1
ATOM 10051 N N . TYR C 1 252 ? 42.218 66.022 34.872 1.00 21.67 252 TYR A N 1
ATOM 10052 C CA . TYR C 1 252 ? 42.097 67.339 35.496 1.00 27.22 252 TYR A CA 1
ATOM 10053 C C . TYR C 1 252 ? 43.080 68.385 34.930 1.00 26.06 252 TYR A C 1
ATOM 10054 O O . TYR C 1 252 ? 44.245 68.066 34.734 1.00 25.85 252 TYR A O 1
#

Nearest PDB structures (foldseek):
  6jyy-assembly1_A  TM=1.004E+00  e=4.273E-40  Klebsiella pneumoniae
  6k28-assembly1_B  TM=1.003E+00  e=6.865E-39  Klebsiella pneumoniae
  6k28-assembly1_A  TM=1.001E+00  e=8.529E-38  Klebsiella pneumoniae
  1ekq-assembly1_A  TM=9.589E-01  e=8.960E-20  Bacillus subtilis
  5coj-assembly1_A  TM=9.370E-01  e=4.143E-20  Staphylococcus aureus

Sequence (706 aa):
APVAHLRHLLRAHSPLVHCMTNDVVQTFTANVLLAVGASPAMVIDPREAAQFAAIADALLINVGTLTEDRAVAMRAAVEHARQAGKPWTLDPVAVGALTVRTAFCHELLALQPAAIRGNASEILALAGMAAAALPAAQALARRLATVVAVTGEVDYVTDGERVLSVAGGNPLMTRVVGTGCALSAVVAASAALPGDRLENVAAACGLMKQAGEIAARQGGPGSFIPAFLDALYNPAPVAHLRHLLRAHSPLVHCMTNDVVQTFTANVLLAVGASPAMVIDPREAAQFAAIADALLINVGTLTEDRAVAMRAAVEHARQAGKPWTLDPVAVGALTVRTAFCHELLALQPAAIRGNASEILALAGMSATDTAAAALPAAQALARRLATVVAVTGEVDYVTDGERVLSVAGGNPLMTRVVGTGCALSAVVAASAALPGDRLENVAAACGLMKQAGEIAARQGGPGSFIPAFLDALYQEPVAHLRHLLRAHSPLVHCMTNDVVQTFTANVLLAVGASPAMVIDPREAAQFAAIADALLINVGTLTEDRAVAMRAAVEHARQAGKPWTLDPVAVGALTVRTAFCHELLALQPAAIRGNASEILALAGAAAALPAAQALARRLATVVAVTGEVDYVTDGERVLSVAGGNPLMTRVVGTGCALSAVVAASAALPGDRLENVAAACGLMKQAGEIAARQGGPGSFIPAFLDALY

=== Feature glossary ===
The features interleaved in this record are:

— What the protein is —

Sequence gives the chain of amino acids in standard one-letter code (A=alanine, C=cysteine, …, Y=tyrosine), read N→C. It is the only feature that is directly encoded by the gene; all structural features are derived from the folded form of this sequence.

Database cross-references. InterPro integrates a dozen domain/family signature databases into unified entries with residue-range hits. GO terms attach function/process/location labels with evidence codes. CATH codes position the fold in a four-level structural taxonomy. Organism is the NCBI-taxonomy species name.

— Where its atoms are —

Atomic coordinates in PDBx/mmCIF format — the same representation the Protein Data Bank distributes. Each line of the _atom_site loop places one backbone atom in Cartesian space (units: ångströms, origin: arbitrary).

The six renders are orthographic views along the three Cartesian axes in both directions. Representation (cartoon, sticks, or surface) and color scheme (sequence-rainbow or by-chain) vary across proteins so the training set covers all the common visualization conventions.

— Local backbone conformation —

Eight-state secondary structure (DSSP): H is the canonical α-helix, G the tighter 3₁₀-helix, I the wider π-helix; E/B are β-structure, T and S are turns and bends, and '-' is everything else. DSSP derives these from the pattern of main-chain N–H···O=C hydrogen bonds, not from the sequence.

P-SEA three-state annotation labels each residue as helix, strand, or coil based purely on the geometry of the Cα trace. It serves as a fallback when the full backbone (and thus DSSP) is unavailable.

The φ/ψ torsion pair specifies the backbone conformation at each residue. φ rotates about the N–Cα bond, ψ about the Cα–C bond. Steric clashes forbid most of the (φ, ψ) plane — the allowed regions (α-helix basin, β-sheet basin, left-handed helix) are the Ramachandran-allowed regions.

— Global shape and packing —

The geometric summary reports three shape descriptors. Rg (radius of gyration) measures how spread out the Cα atoms are about their centre of mass; compact globular proteins have small Rg, elongated or unfolded ones large. Cα contacts (<8 Å, |i−j|>4) count long-range residue pairs in spatial proximity — high for tightly packed folds, near zero for rods or random coil. The bounding-box extents give the protein's footprint along x, y, z in Å.

Solvent-accessible surface area (SASA) is the area in Å² traced out by the centre of a 1.4 Å probe sphere (a water molecule) rolled over the protein's van der Waals surface (Shrake–Rupley / Lee–Richards construction). Buried residues have near-zero SASA; fully exposed residues can exceed 200 Å². The total SASA scales roughly with the number of surface residues.

The contact map is a binary N×N matrix image: pixel (i, j) is dark where Cα_i and Cα_j are within 8 Å and |i−j|>4. Because the |i−j|>4 filter removes local helical contacts, off-diagonal stripes parallel to the main diagonal indicate parallel β-sheets; stripes perpendicular to it indicate antiparallel β-sheets. The Ramachandran plot scatters every residue's (φ, ψ) pair against the sterically allowed regions. The PAE heatmap renders the predicted-aligned-error matrix.

— Structural neighborhood —

3Di is Foldseek's structural alphabet. Each residue is assigned one of twenty discrete states based on how its Cα sits relative to its spatial (not sequential) neighbors. Aligning 3Di strings finds structural homologs roughly as well as full 3D superposition, but orders of magnitude faster.

Nearest PDB neighbors are the top structural matches found by Foldseek when searching this structure against the entire Protein Data Bank. Each hit reports a TM-score (0 to 1; >0.5 almost always implies the same fold) and an E-value. These are *structural* homologs — they may share no detectable sequence similarity.

— Confidence and disorder —

For AlphaFold models, the B-factor field carries pLDDT — the model's own estimate of local accuracy on a 0–100 scale. Regions with pLDDT<50 should be treated as essentially unmodeled; they often correspond to intrinsically disordered segments.

Crystallographic B-factors measure how much each atom's electron density is smeared out, in Å². They rise in mobile loops and surface residues and fall in the buried interior. In AlphaFold models this column is repurposed to hold pLDDT instead.

Predicted aligned error is AlphaFold's pairwise confidence. Unlike pLDDT (per-residue), PAE is per-residue-pair and captures whether two parts of the structure are correctly placed relative to each other. Units are ångströms of expected positional error.